Protein 5BU3 (pdb70)

B-factor: mean 26.12, std 15.93, range [4.69, 119.98]

Foldseek 3Di:
DDAPVCLQQLLVVLVPDPQQDEDDDDVLRQLQQQCVVVVNDDPPDDSVVSVVVKDKDFQKKKGWPYKDWQADPPRFFIKMWTKMWIAHNVGHTFWIKIKMWGFHDPPPWIKIWIWIWTQGPQAIKIWTDIDTVRVQSSFYKDKTKIQGDDGPRHPKIGMKIWHFDASPGRSGMIGMMDMID/DDDDPCLQQLLVLLVPDPQQDEDDDDVLNQLQQQCVVVVNDDVVDDSVVSVVVKDKDFQKKKGWPDKDWQADPPRAFIKIWTKMWIAHNVGHTFWIKTWMWTFHDPPPWTKIWIWIWTDGPFAIKIWTDIDTSVVQSSFYKDKIKIQGPDGPRHPKIGIKIWHFDASVGGSTMIGMMDIID/DDDPVCLQQLLVVLVPDPQQDEDDDDQLNQLLQQCVVVVNADDDDDSNVSVVVKDKDFQKKKGWPYKDWAADPPRAFIKMWTKMWIAHPVGHTFWIKTKMWGFHDPPPWTKIWMWIWIQGPQAIKIWTDIDGVRVQSSFYKDKTKIQGDDGPRHPKIGMKIWHFDASVGRSTMITMIDMID/DDDDVCLQQLLVVLVPDPQQDEDDDDQLRQLCQQQVVVVHHAPPPPSVVSVVVKDKDFQKKKDWPYKDWAADPPRAFIKMWTKMWIAHPVGHTFWIKTKMKGFHDPPPWTKIWMWMWTQGPFAIKIWTDIDTVRVQSSFYKDKTKIQGDDGPRHPKIGIKIWHFDASPGRSGMIGMIDMID

Secondary structure (DSSP, 8-state):
--B-HHHHTHHHHHHT-S--------HHHHHHHHHHHHT---TTS-HHHHHHHSEEEEEEEEEEEEEEEE--TTSTT-EEEEEEEEE-TT--EEEEEEEEEEEEE-SSS-EEEEEEEEEETTEEEEEEEEEEHHHHHTT--EEEEEEEEEETTTT-EEEEEEEEEETTSSSPEEEEEEEE-/--B-HHHHTHHHHHHT-S--------HHHHHHHHHHHHT---TTS-HHHHHHHSEEEEEEEEEEEEEEEE--TTSTT-EEEEEEEEE-TT--EEEEEEEEEEEEE-SSS-EEEEEEEEEETTEEEEEEEEEEHHHHHTT--EEEEEEEEEETTTT-EEEEEEEEEETTSSSPEEEEEEEE-/--B-HHHHTHHHHHHT-S--------HHHHHHHHHHHHT---TTS-TTHHHHTSEEEEEEEEEEEEEEEE--TTSTT-EEEEEEEEE-TT--EEEEEEEEEEEEE-SSS-EEEEEEEEEETTEEEEEEEEEEHHHHHTT--EEEEEEEEEETTTT-EEEEEEEEEETTSSSPEEEEEEEE-/--B-HHHHTHHHHHHT-S--------HHHHHHHHHHHTT---SSS-HHHHHHTSEEEEEEEEEEEEEEEE--TTSTT-EEEEEEEEE-TT--EEEEEEEEEEEEE-SSS-EEEEEEEEEETTEEEEEEEEEEHHHHHTT--EEEEEEEEEETTTT-EEEEEEEEEETTSSSPEEEEEEEE-

Sequence (724 aa):
PQIDERAMEAGAAALQETIVDPGPLDVTALAVAAALAAGLHSAADDPAAALDKCIVLDELTEFAEKLVVHDRPGGIGTTVEYVEVYEDASGVRLGTATGNAVVLKMEPHMWQFHQSVSELADGSFEAVGVIDCTAMLRRMTQVLRVTGRSGRYAGKSGFMTLAISDPNQRPPHYSVQVVLCPQIDERAMEAGAAALQETIVDPGPLDVT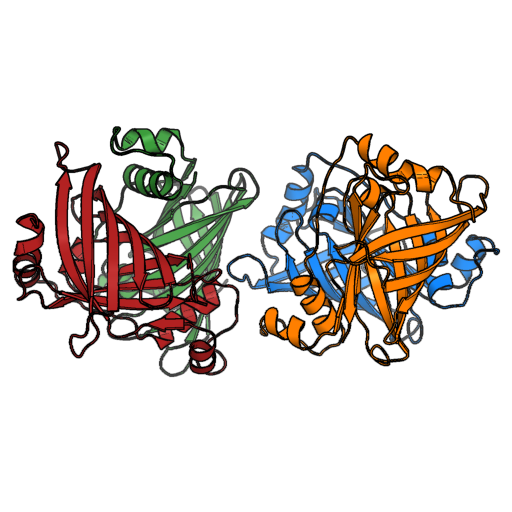ALAVAAALAAGLHSAADDPAAALDKCIVLDELTEFAEKLVVHDRPGGIGTTVEYVEVYEDASGVRLGTATGNAVVLKMEPHMWQFHQSVSELADGSFEAVGVIDCTAMLRRMTQVLRVTGRSGRYAGKSGFMTLAISDPNQRPPHYSVQVVLCPQIDERAMEAGAAALQETIVDPGPLDVTALAVAAALAAGLHSAADDPAAALDKCIVLDELTEFAEKLVVHDRPGGIGTTVEYVEVYEDASGVRLGTATGNAVVLKMEPHMWQFHQSVSELADGSFEAVGVIDCTAMLRRMTQVLRVTGRSGRYAGKSGFMTLAISDPNQRPPHYSVQVVLCPQIDERAMEAGAAALQETIVDPGPLDVTALAVAAALAAGLHSAADDPAAALDKCIVLDELTEFAEKLVVHDRPGGIGTTVEYVEVYEDASGVRLGTATGNAVVLKMEPHMWQFHQSVSELADGSFEAVGVIDCTAMLRRMTQVLRVTGRRSGRYAGKSGFMTLAISDPNQRPPHYSVQVVLC

Organism: Streptomyces rugosporus (NCBI:txid295838)

Structure (mmCIF, N/CA/C/O backbone):
data_5BU3
#
_entry.id   5BU3
#
_cell.length_a   77.121
_cell.length_b   91.030
_cell.length_c   112.876
_cell.angle_alpha   90.00
_cell.angle_beta   90.00
_cell.angle_gamma   90.00
#
_symmetry.space_group_name_H-M   'P 21 21 21'
#
loop_
_entity.id
_entity.type
_entity.pdbx_description
1 polymer PyrI4
2 non-polymer GLYCEROL
3 non-polymer (4S,4aS,6aS,8R,9R,10aR,13R,14aS,18aR,18bR)-9-ethyl-4,8,19-trihydroxy-10a,12,13,18a-tetramethyl-2,3,4,4a,5,6,6a,7,8,9,10,10a,13,14,18a,18b-hexadecahydro-1H-14a,17-(metheno)benzo[b]naphtho[2,1-h]azacyclododecine-16,18(15H,17H)-dione
4 water water
#
loop_
_atom_site.group_PDB
_atom_site.id
_atom_site.type_symbol
_atom_site.label_atom_id
_atom_site.label_alt_id
_atom_site.label_comp_id
_atom_site.label_asym_id
_atom_site.label_entity_id
_atom_site.label_seq_id
_atom_site.pdbx_PDB_ins_code
_atom_site.Cartn_x
_atom_site.Cartn_y
_atom_site.Cartn_z
_atom_site.occupancy
_atom_site.B_iso_or_equiv
_atom_site.auth_seq_id
_atom_site.auth_comp_id
_atom_site.auth_asym_id
_atom_site.auth_atom_id
_atom_site.pdbx_PDB_model_num
ATOM 1 N N . PRO A 1 4 ? -18.280 -4.826 -46.096 1.00 93.73 4 PRO A N 1
ATOM 2 C CA . PRO A 1 4 ? -17.995 -3.862 -45.027 1.00 89.12 4 PRO A CA 1
ATOM 3 C C . PRO A 1 4 ? -18.890 -2.626 -45.050 1.00 76.96 4 PRO A C 1
ATOM 4 O O . PRO A 1 4 ? -18.700 -1.697 -45.838 1.00 82.64 4 PRO A O 1
ATOM 15 N N . GLN A 1 5 ? -19.857 -2.624 -44.146 1.00 54.79 5 GLN A N 1
ATOM 16 C CA . GLN A 1 5 ? -20.856 -1.586 -44.080 1.00 47.22 5 GLN A CA 1
ATOM 17 C C . GLN A 1 5 ? -20.371 -0.545 -43.034 1.00 22.89 5 GLN A C 1
ATOM 18 O O . GLN A 1 5 ? -19.414 -0.759 -42.252 1.00 17.78 5 GLN A O 1
ATOM 32 N N . ILE A 1 6 ? -20.939 0.636 -43.152 1.00 19.72 6 ILE A N 1
ATOM 33 C CA . ILE A 1 6 ? -20.543 1.783 -42.358 1.00 16.62 6 ILE A CA 1
ATOM 34 C C . ILE A 1 6 ? -21.780 2.326 -41.718 1.00 12.31 6 ILE A C 1
ATOM 35 O O . ILE A 1 6 ? -22.745 2.671 -42.406 1.00 16.70 6 ILE A O 1
ATOM 51 N N . ASP A 1 7 ? -21.776 2.367 -40.395 1.00 20.66 7 ASP A N 1
ATOM 52 C CA . ASP A 1 7 ? -22.900 2.893 -39.656 1.00 18.57 7 ASP A CA 1
ATOM 53 C C . ASP A 1 7 ? -23.282 4.267 -40.184 1.00 25.12 7 ASP A C 1
ATOM 54 O O . ASP A 1 7 ? -22.425 5.074 -40.527 1.00 15.80 7 ASP A O 1
ATOM 63 N N . GLU A 1 8 ? -24.581 4.528 -40.254 1.00 20.13 8 GLU A N 1
ATOM 64 C CA . GLU A 1 8 ? -25.082 5.752 -40.841 1.00 19.90 8 GLU A CA 1
ATOM 65 C C . GLU A 1 8 ? -24.553 7.000 -40.109 1.00 19.95 8 GLU A C 1
ATOM 66 O O . GLU A 1 8 ? -24.348 8.041 -40.723 1.00 22.06 8 GLU A O 1
ATOM 78 N N . ARG A 1 9 ? -24.333 6.899 -38.806 1.00 20.05 9 ARG A N 1
ATOM 79 C CA . ARG A 1 9 ? -23.792 8.019 -38.072 1.00 19.31 9 ARG A CA 1
ATOM 80 C C . ARG A 1 9 ? -22.380 8.369 -38.557 1.00 14.96 9 ARG A C 1
ATOM 81 O O . ARG A 1 9 ? -21.992 9.532 -38.521 1.00 18.50 9 ARG A O 1
ATOM 102 N N . ALA A 1 10 ? -21.628 7.380 -39.025 1.00 14.83 10 ALA A N 1
ATOM 103 C CA . ALA A 1 10 ? -20.310 7.667 -39.602 1.00 12.90 10 ALA A CA 1
ATOM 104 C C . ALA A 1 10 ? -20.482 8.245 -41.007 1.00 20.36 10 ALA A C 1
ATOM 105 O O . ALA A 1 10 ? -19.780 9.174 -41.388 1.00 14.04 10 ALA A O 1
ATOM 112 N N . MET A 1 11 ? -21.411 7.695 -41.788 1.00 14.90 11 MET A N 1
ATOM 113 C CA . MET A 1 11 ? -21.653 8.235 -43.121 1.00 19.75 11 MET A CA 1
ATOM 114 C C . MET A 1 11 ? -22.026 9.699 -43.048 1.00 18.00 11 MET A C 1
ATOM 115 O O . MET A 1 11 ? -21.567 10.492 -43.851 1.00 19.43 11 MET A O 1
ATOM 129 N N . GLU A 1 12 ? -22.848 10.066 -42.064 1.00 18.50 12 GLU A N 1
ATOM 130 C CA . GLU A 1 12 ? -23.429 11.424 -42.014 1.00 15.23 12 GLU A CA 1
ATOM 131 C C . GLU A 1 12 ? -22.686 12.422 -41.125 1.00 21.34 12 GLU A C 1
ATOM 132 O O . GLU A 1 12 ? -23.099 13.571 -40.998 1.00 22.14 12 GLU A O 1
ATOM 144 N N . ALA A 1 13 ? -21.569 12.000 -40.563 1.00 18.38 13 ALA A N 1
ATOM 145 C CA . ALA A 1 13 ? -20.817 12.834 -39.623 1.00 25.34 13 ALA A CA 1
ATOM 146 C C . ALA A 1 13 ? -20.345 14.158 -40.237 1.00 29.49 13 ALA A C 1
ATOM 147 O O . ALA A 1 13 ? -20.190 15.148 -39.535 1.00 22.87 13 ALA A O 1
ATOM 154 N N . GLY A 1 14 ? -20.073 14.173 -41.534 1.00 22.92 14 GLY A N 1
ATOM 155 C CA . GLY A 1 14 ? -19.682 15.418 -42.186 1.00 21.64 14 GLY A CA 1
ATOM 156 C C . GLY A 1 14 ? -20.839 16.404 -42.173 1.00 20.46 14 GLY A C 1
ATOM 157 O O . GLY A 1 14 ? -20.668 17.578 -41.868 1.00 14.91 14 GLY A O 1
ATOM 161 N N . ALA A 1 15 ? -22.033 15.912 -42.489 1.00 17.76 15 ALA A N 1
ATOM 162 C CA . ALA A 1 15 ? -23.230 16.731 -42.404 1.00 20.91 15 ALA A CA 1
ATOM 163 C C . ALA A 1 15 ? -23.414 17.223 -40.967 1.00 20.40 15 ALA A C 1
ATOM 164 O O . ALA A 1 15 ? -23.779 18.374 -40.726 1.00 18.08 15 ALA A O 1
ATOM 171 N N . ALA A 1 16 ? -23.153 16.350 -40.004 1.00 18.88 16 ALA A N 1
ATOM 172 C CA . ALA A 1 16 ? -23.240 16.759 -38.613 1.00 20.02 16 ALA A CA 1
ATOM 173 C C . ALA A 1 16 ? -22.262 17.909 -38.336 1.00 18.46 16 ALA A C 1
ATOM 174 O O . ALA A 1 16 ? -22.622 18.908 -37.713 1.00 22.01 16 ALA A O 1
ATOM 181 N N . ALA A 1 17 ? -21.031 17.811 -38.821 1.00 18.82 17 ALA A N 1
ATOM 182 C CA . ALA A 1 17 ? -20.062 18.897 -38.617 1.00 15.29 17 ALA A CA 1
ATOM 183 C C . ALA A 1 17 ? -20.555 20.234 -39.207 1.00 15.06 17 ALA A C 1
ATOM 184 O O . ALA A 1 17 ? -20.381 21.305 -38.624 1.00 17.33 17 ALA A O 1
ATOM 191 N N . LEU A 1 18 ? -21.172 20.148 -40.375 1.00 17.96 18 LEU A N 1
ATOM 192 C CA . LEU A 1 18 ? -21.627 21.338 -41.092 1.00 14.56 18 LEU A CA 1
ATOM 193 C C . LEU A 1 18 ? -22.766 22.019 -40.362 1.00 20.09 18 LEU A C 1
ATOM 194 O O . LEU A 1 18 ? -23.045 23.195 -40.623 1.00 27.17 18 LEU A O 1
ATOM 210 N N . GLN A 1 19 ? -23.414 21.305 -39.442 1.00 18.17 19 GLN A N 1
ATOM 211 C CA . GLN A 1 19 ? -24.453 21.925 -38.605 1.00 22.74 19 GLN A CA 1
ATOM 212 C C . GLN A 1 19 ? -23.902 22.692 -37.412 1.00 21.55 19 GLN A C 1
ATOM 213 O O . GLN A 1 19 ? -24.626 23.433 -36.754 1.00 18.65 19 GLN A O 1
ATOM 227 N N . GLU A 1 20 ? -22.624 22.511 -37.113 1.00 14.39 20 GLU A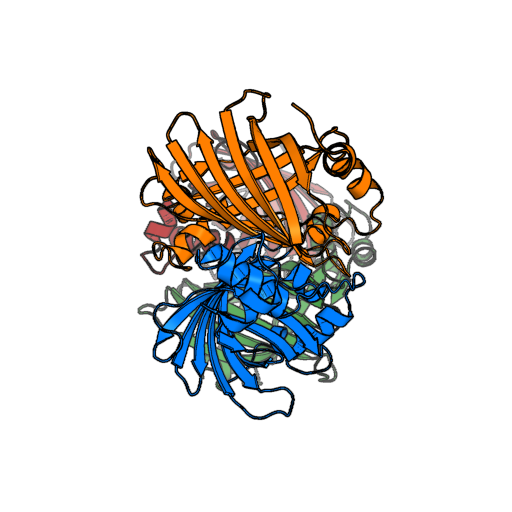 N 1
ATOM 228 C CA . GLU A 1 20 ? -22.001 23.214 -35.987 1.00 11.87 20 GLU A CA 1
ATOM 229 C C . GLU A 1 20 ? -21.905 24.712 -36.248 1.00 14.90 20 GLU A C 1
ATOM 230 O O . GLU A 1 20 ? -21.629 25.138 -37.367 1.00 13.51 20 GLU A O 1
ATOM 242 N N . THR A 1 21 ? -22.125 25.505 -35.205 1.00 12.86 21 THR A N 1
ATOM 243 C CA . THR A 1 21 ? -22.022 26.955 -35.303 1.00 14.07 21 THR A CA 1
ATOM 244 C C . THR A 1 21 ? -20.652 27.458 -34.851 1.00 16.75 21 THR A C 1
ATOM 245 O O . THR A 1 21 ? -20.295 28.603 -35.103 1.00 19.49 21 THR A O 1
ATOM 256 N N . ILE A 1 22 ? -19.892 26.591 -34.189 1.00 15.87 22 ILE A N 1
ATOM 257 C CA . ILE A 1 22 ? -18.512 26.880 -33.818 1.00 8.79 22 ILE A CA 1
ATOM 258 C C . ILE A 1 22 ? -17.628 26.135 -34.796 1.00 8.85 22 ILE A C 1
ATOM 259 O O . ILE A 1 22 ? -17.642 24.906 -34.830 1.00 14.86 22 ILE A O 1
ATOM 275 N N . VAL A 1 23 ? -16.862 26.889 -35.570 1.00 11.88 23 VAL A N 1
ATOM 276 C CA . VAL A 1 23 ? -16.082 26.352 -36.682 1.00 11.41 23 VAL A CA 1
ATOM 277 C C . VAL A 1 23 ? -14.677 26.889 -36.457 1.00 15.55 23 VAL A C 1
ATOM 278 O O . VAL A 1 23 ? -14.315 27.984 -36.902 1.00 10.99 23 VAL A O 1
ATOM 291 N N . ASP A 1 24 ? -13.884 26.108 -35.728 1.00 9.04 24 ASP A N 1
ATOM 292 C CA . ASP A 1 24 ? -12.701 26.646 -35.083 1.00 9.13 24 ASP A CA 1
ATOM 293 C C . ASP A 1 24 ? -11.469 25.754 -35.294 1.00 13.39 24 ASP A C 1
ATOM 294 O O . ASP A 1 24 ? -11.002 25.116 -34.347 1.00 12.17 24 ASP A O 1
ATOM 303 N N . PRO A 1 25 ? -10.949 25.716 -36.541 1.00 10.61 25 PRO A N 1
ATOM 304 C CA . PRO A 1 25 ? -9.754 24.923 -36.847 1.00 8.81 25 PRO A CA 1
ATOM 305 C C . PRO A 1 25 ? -8.501 25.454 -36.154 1.00 11.64 25 PRO A C 1
ATOM 306 O O . PRO A 1 25 ? -8.368 26.641 -35.873 1.00 13.71 25 PRO A O 1
ATOM 317 N N . GLY A 1 26 ? -7.619 24.520 -35.830 1.00 11.34 26 GLY A N 1
ATOM 318 C CA . GLY A 1 26 ? -6.383 24.826 -35.148 1.00 11.79 26 GLY A CA 1
ATOM 319 C C . GLY A 1 26 ? -5.320 23.787 -35.421 1.00 9.56 26 GLY A C 1
ATOM 320 O O . GLY A 1 26 ? -4.942 23.051 -34.508 1.00 9.29 26 GLY A O 1
ATOM 324 N N . PRO A 1 27 ? -4.885 23.657 -36.672 1.00 8.08 27 PRO A N 1
ATOM 325 C CA . PRO A 1 27 ? -3.958 22.571 -37.009 1.00 15.60 27 PRO A CA 1
ATOM 326 C C . PRO A 1 27 ? -2.547 22.833 -36.562 1.00 18.21 27 PRO A C 1
ATOM 327 O O . PRO A 1 27 ? -2.171 23.953 -36.199 1.00 8.43 27 PRO A O 1
ATOM 338 N N . LEU A 1 28 ? -1.751 21.775 -36.683 1.00 21.05 28 LEU A N 1
ATOM 339 C CA . LEU A 1 28 ? -0.310 21.815 -36.484 1.00 16.18 28 LEU A CA 1
ATOM 340 C C . LEU A 1 28 ? 0.410 21.504 -37.793 1.00 13.22 28 LEU A C 1
ATOM 341 O O . LEU A 1 28 ? -0.041 20.687 -38.578 1.00 22.97 28 LEU A O 1
ATOM 357 N N . ASP A 1 29 ? 1.484 22.216 -38.078 1.00 23.14 29 ASP A N 1
ATOM 358 C CA . ASP A 1 29 ? 2.323 21.838 -39.222 1.00 20.09 29 ASP A CA 1
ATOM 359 C C . ASP A 1 29 ? 3.240 20.662 -38.805 1.00 19.11 29 ASP A C 1
ATOM 360 O O . ASP A 1 29 ? 3.438 20.409 -37.613 1.00 17.64 29 ASP A O 1
ATOM 369 N N . VAL A 1 30 ? 3.792 19.920 -39.760 1.00 19.96 30 VAL A N 1
ATOM 370 C CA . VAL A 1 30 ? 4.588 18.750 -39.387 1.00 16.61 30 VAL A CA 1
ATOM 371 C C . VAL A 1 30 ? 5.841 19.121 -38.693 1.00 14.15 30 VAL A C 1
ATOM 372 O O . VAL A 1 30 ? 6.364 18.318 -37.926 1.00 19.60 30 VAL A O 1
ATOM 385 N N . THR A 1 31 ? 6.381 20.303 -38.998 1.00 15.41 31 THR A N 1
ATOM 386 C CA . THR A 1 31 ? 7.580 20.708 -38.301 1.00 13.27 31 THR A CA 1
ATOM 387 C C . THR A 1 31 ? 7.300 20.821 -36.813 1.00 16.33 31 THR A C 1
ATOM 388 O O . THR A 1 31 ? 8.067 20.329 -36.005 1.00 18.59 31 THR A O 1
ATOM 399 N N . ALA A 1 32 ? 6.188 21.449 -36.458 1.00 18.00 32 ALA A N 1
ATOM 400 C CA . ALA A 1 32 ? 5.767 21.539 -35.061 1.00 14.00 32 ALA A CA 1
ATOM 401 C C . ALA A 1 32 ? 5.586 20.172 -34.435 1.00 11.65 32 ALA A C 1
ATOM 402 O O . ALA A 1 32 ? 5.939 19.921 -33.276 1.00 15.46 32 ALA A O 1
ATOM 409 N N . LEU A 1 33 ? 4.986 19.270 -35.217 1.00 14.16 33 LEU A N 1
ATOM 410 C CA . LEU A 1 33 ? 4.725 17.941 -34.733 1.00 15.10 33 LEU A CA 1
ATOM 411 C C . LEU A 1 33 ? 6.066 17.195 -34.549 1.00 17.95 33 LEU A C 1
ATOM 412 O O . LEU A 1 33 ? 6.274 16.463 -33.590 1.00 18.14 33 LEU A O 1
ATOM 428 N N . ALA A 1 34 ? 7.000 17.435 -35.461 1.00 22.99 34 ALA A N 1
ATOM 429 C CA . ALA A 1 34 ? 8.327 16.847 -35.352 1.00 18.54 34 ALA A CA 1
ATOM 430 C C . ALA A 1 34 ? 9.075 17.367 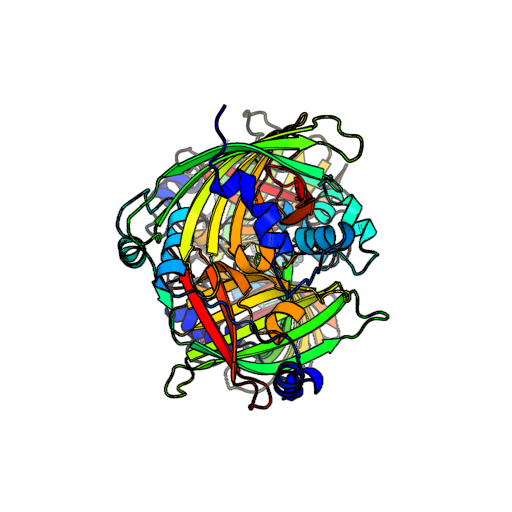-34.143 1.00 17.67 34 ALA A C 1
ATOM 431 O O . ALA A 1 34 ? 9.788 16.611 -33.474 1.00 18.58 34 ALA A O 1
ATOM 438 N N . VAL A 1 35 ? 8.932 18.652 -33.850 1.00 18.02 35 VAL A N 1
ATOM 439 C CA . VAL A 1 35 ? 9.516 19.185 -32.626 1.00 14.59 35 VAL A CA 1
ATOM 440 C C . VAL A 1 35 ? 8.959 18.495 -31.401 1.00 20.25 35 VAL A C 1
ATOM 441 O O . VAL A 1 35 ? 9.700 18.180 -30.486 1.00 22.87 35 VAL A O 1
ATOM 454 N N . ALA A 1 36 ? 7.641 18.309 -31.355 1.00 17.08 36 ALA A N 1
ATOM 455 C CA . ALA A 1 36 ? 7.037 17.607 -30.241 1.00 15.68 36 ALA A CA 1
ATOM 456 C C . ALA A 1 36 ? 7.577 16.158 -30.167 1.00 18.30 36 ALA A C 1
ATOM 457 O O . ALA A 1 36 ? 7.964 15.689 -29.101 1.00 23.67 36 ALA A O 1
ATOM 464 N N . ALA A 1 37 ? 7.605 15.457 -31.297 1.00 16.07 37 ALA A N 1
ATOM 465 C CA . ALA A 1 37 ? 8.016 14.042 -31.282 1.00 14.55 37 ALA A CA 1
ATOM 466 C C . ALA A 1 37 ? 9.460 13.927 -30.785 1.00 20.15 37 ALA A C 1
ATOM 467 O O . ALA A 1 37 ? 9.785 13.081 -29.943 1.00 27.12 37 ALA A O 1
ATOM 474 N N . ALA A 1 38 ? 10.309 14.816 -31.275 1.00 22.85 38 ALA A N 1
ATOM 475 C CA . ALA A 1 38 ? 11.724 14.759 -30.943 1.00 30.54 38 ALA A CA 1
ATOM 476 C C . ALA A 1 38 ? 11.972 15.128 -29.490 1.00 36.78 38 ALA A C 1
ATOM 477 O O . ALA A 1 38 ? 12.833 14.540 -28.840 1.00 32.16 38 ALA A O 1
ATOM 484 N N . LEU A 1 39 ? 11.248 16.122 -28.979 1.00 31.12 39 LEU A N 1
ATOM 485 C CA . LEU A 1 39 ? 11.328 16.458 -27.552 1.00 28.55 39 LEU A CA 1
ATOM 486 C C . LEU A 1 39 ? 10.870 15.291 -26.684 1.00 28.16 39 LEU A C 1
ATOM 487 O O . LEU A 1 39 ? 11.516 14.931 -25.704 1.00 33.60 39 LEU A O 1
ATOM 503 N N . ALA A 1 40 ? 9.751 14.682 -27.053 1.00 16.55 40 ALA A N 1
ATOM 504 C CA . ALA A 1 40 ? 9.219 13.566 -26.296 1.00 17.03 40 ALA A CA 1
ATOM 505 C C . ALA A 1 40 ? 10.192 12.388 -26.253 1.00 27.34 40 ALA A C 1
ATOM 506 O O . ALA A 1 40 ? 10.263 11.659 -25.258 1.00 30.21 40 ALA A O 1
ATOM 513 N N . ALA A 1 41 ? 10.931 12.200 -27.340 1.00 37.10 41 ALA A N 1
ATOM 514 C CA . ALA A 1 41 ? 11.823 11.054 -27.453 1.00 41.44 41 ALA A CA 1
ATOM 515 C C . ALA A 1 41 ? 13.220 11.336 -26.902 1.00 44.31 41 ALA A C 1
ATOM 516 O O . ALA A 1 41 ? 14.063 10.442 -26.850 1.00 51.17 41 ALA A O 1
ATOM 523 N N . GLY A 1 42 ? 13.465 12.570 -26.484 1.00 50.85 42 GLY A N 1
ATOM 524 C CA . GLY A 1 42 ? 14.762 12.927 -25.941 1.00 58.54 42 GLY A CA 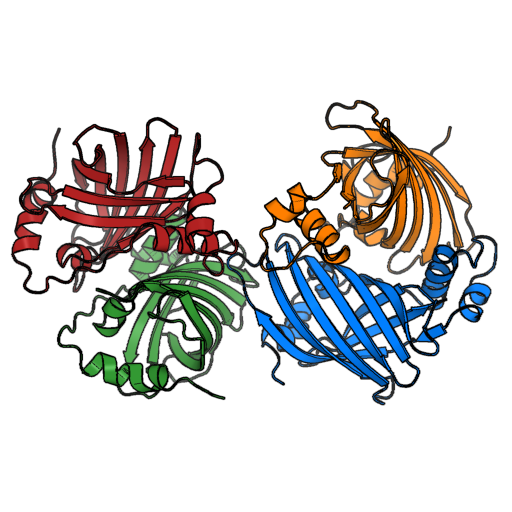1
ATOM 525 C C . GLY A 1 42 ? 15.854 12.977 -26.994 1.00 63.01 42 GLY A C 1
ATOM 526 O O . GLY A 1 42 ? 17.023 12.766 -26.683 1.00 69.54 42 GLY A O 1
ATOM 530 N N . LEU A 1 43 ? 15.456 13.239 -28.237 1.00 58.83 43 LEU A N 1
ATOM 531 C CA . LEU A 1 43 ? 16.369 13.422 -29.370 1.00 51.34 43 LEU A CA 1
ATOM 532 C C . LEU A 1 43 ? 16.493 14.874 -29.819 1.00 48.16 43 LEU A C 1
ATOM 533 O O . LEU A 1 43 ? 17.110 15.150 -30.843 1.00 59.29 43 LEU A O 1
ATOM 549 N N . HIS A 1 44 ? 15.866 15.801 -29.105 1.00 46.30 44 HIS A N 1
ATOM 550 C CA . HIS A 1 44 ? 15.907 17.210 -29.513 1.00 41.55 44 HIS A CA 1
ATOM 551 C C . HIS A 1 44 ? 15.916 18.164 -28.334 1.00 45.95 44 HIS A C 1
ATOM 552 O O . HIS A 1 44 ? 15.388 17.843 -27.252 1.00 41.17 44 HIS A O 1
ATOM 567 N N . SER A 1 45 ? 16.468 19.351 -28.579 1.00 42.04 45 SER A N 1
ATOM 568 C CA . SER A 1 45 ? 16.583 20.386 -27.567 1.00 48.84 45 SER A CA 1
ATOM 569 C C . SER A 1 45 ? 15.789 21.621 -27.982 1.00 46.97 45 SER A C 1
ATOM 570 O O . SER A 1 45 ? 15.907 22.084 -29.119 1.00 40.56 45 SER A O 1
ATOM 578 N N . ALA A 1 46 ? 14.973 22.122 -27.050 1.00 46.75 46 ALA A N 1
ATOM 579 C CA . ALA A 1 46 ? 14.181 23.348 -27.217 1.00 53.42 46 ALA A CA 1
ATOM 580 C C . ALA A 1 46 ? 15.000 24.459 -27.872 1.00 57.98 46 ALA A C 1
ATOM 581 O O . ALA A 1 46 ? 14.461 25.340 -28.543 1.00 55.20 46 ALA A O 1
ATOM 588 N N . ALA A 1 47 ? 16.314 24.413 -27.662 1.00 54.58 47 ALA A N 1
ATOM 589 C CA . ALA A 1 47 ? 17.180 25.498 -28.088 1.00 50.78 47 ALA A CA 1
ATOM 590 C C . ALA A 1 47 ? 17.732 25.320 -29.514 1.00 41.61 47 ALA A C 1
ATOM 591 O O . ALA A 1 47 ? 18.373 26.223 -30.022 1.00 47.20 47 ALA A O 1
ATOM 598 N N . ASP A 1 48 ? 17.493 24.185 -30.124 1.00 40.99 48 ASP A N 1
ATOM 599 C CA . ASP A 1 48 ? 17.851 23.969 -31.501 1.00 48.72 48 ASP A CA 1
ATOM 600 C C . ASP A 1 48 ? 16.767 24.578 -32.357 1.00 48.10 48 ASP A C 1
ATOM 601 O O . ASP A 1 48 ? 15.809 25.044 -31.855 1.00 43.29 48 ASP A O 1
ATOM 610 N N . ASP A 1 49 ? 16.971 24.626 -33.650 1.00 52.75 49 ASP A N 1
ATOM 611 C CA . ASP A 1 49 ? 15.937 25.033 -34.544 1.00 59.12 49 ASP A CA 1
ATOM 612 C C . ASP A 1 49 ? 15.049 23.924 -35.079 1.00 59.69 49 ASP A C 1
ATOM 613 O O . ASP A 1 49 ? 15.428 22.784 -35.232 1.00 48.26 49 ASP A O 1
ATOM 620 N N . PRO A 1 50 ? 13.767 24.419 -35.369 1.00 53.32 50 PRO A N 1
ATOM 621 C CA . PRO A 1 50 ? 12.767 23.418 -35.695 1.00 43.22 50 PRO A CA 1
ATOM 622 C C . PRO A 1 50 ? 13.063 22.563 -36.864 1.00 44.07 50 PRO A C 1
ATOM 623 O O . PRO A 1 50 ? 12.660 21.444 -36.822 1.00 46.87 50 PRO A O 1
ATOM 634 N N . ALA A 1 51 ? 13.690 23.062 -37.906 1.00 40.21 51 ALA A N 1
ATOM 635 C CA . ALA A 1 51 ? 13.942 22.243 -39.062 1.00 33.87 51 ALA A CA 1
ATOM 636 C C . ALA A 1 51 ? 14.881 21.111 -38.710 1.00 33.38 51 ALA A C 1
ATOM 637 O O . ALA A 1 51 ? 14.918 20.115 -39.393 1.00 38.39 51 ALA A O 1
ATOM 644 N N . ALA A 1 52 ? 15.668 21.279 -37.657 1.00 45.83 52 ALA A N 1
ATOM 645 C CA . ALA A 1 52 ? 16.523 20.196 -37.182 1.00 46.42 52 ALA A CA 1
ATOM 646 C C . ALA A 1 52 ? 15.710 19.016 -36.678 1.00 48.94 52 ALA A C 1
ATOM 647 O O . ALA A 1 52 ? 16.076 17.858 -36.887 1.00 48.45 52 ALA A O 1
ATOM 654 N N . ALA A 1 53 ? 14.592 19.307 -36.025 1.00 47.59 53 ALA A N 1
ATOM 655 C CA . ALA A 1 53 ? 13.750 18.239 -35.516 1.00 35.32 53 ALA A CA 1
ATOM 656 C C . ALA A 1 53 ? 13.148 17.476 -36.678 1.00 23.17 53 ALA A C 1
ATOM 657 O O . ALA A 1 53 ? 13.111 16.243 -36.670 1.00 30.52 53 ALA A O 1
ATOM 664 N N . LEU A 1 54 ? 12.756 18.195 -37.724 1.00 26.44 54 LEU A N 1
ATOM 665 C CA . LEU A 1 54 ? 12.091 17.548 -38.851 1.00 31.94 54 LEU A CA 1
ATOM 666 C C . LEU A 1 54 ? 12.964 16.467 -39.513 1.00 32.00 54 LEU A C 1
ATOM 667 O O . LEU A 1 54 ? 12.467 15.376 -39.866 1.00 22.67 54 LEU A O 1
ATOM 683 N N . ASP A 1 55 ? 14.264 16.745 -39.612 1.00 37.76 55 ASP A N 1
ATOM 684 C CA . ASP A 1 55 ? 15.236 15.816 -40.209 1.00 38.30 55 ASP A CA 1
ATOM 685 C C . ASP A 1 55 ? 15.471 14.569 -39.358 1.00 30.38 55 ASP A C 1
ATOM 686 O O . ASP A 1 55 ? 15.893 13.530 -39.865 1.00 26.74 55 ASP A O 1
ATOM 695 N N . LYS A 1 56 ? 15.208 14.667 -38.063 1.00 29.62 56 LYS A N 1
ATOM 696 C CA . LYS A 1 56 ? 15.399 13.540 -37.161 1.00 25.71 56 LYS A CA 1
ATOM 697 C C . LYS A 1 56 ? 14.233 12.550 -37.223 1.00 31.26 56 LYS A C 1
ATOM 698 O O . LYS A 1 56 ? 14.319 11.452 -36.686 1.00 28.31 56 LYS A O 1
ATOM 717 N N . CYS A 1 57 ? 13.152 12.937 -37.898 1.00 24.83 57 CYS A N 1
ATOM 718 C CA . CYS A 1 57 ? 11.914 12.193 -37.831 1.00 15.01 57 CYS A CA 1
ATOM 719 C C . CYS A 1 57 ? 11.559 11.472 -39.105 1.00 14.73 57 CYS A C 1
ATOM 720 O O . CYS A 1 57 ? 11.980 11.858 -40.205 1.00 22.52 57 CYS A O 1
ATOM 728 N N . ILE A 1 58 ? 10.797 10.395 -38.937 1.00 14.63 58 ILE A N 1
ATOM 729 C CA . ILE A 1 58 ? 10.021 9.808 -40.003 1.00 20.47 58 ILE A CA 1
ATOM 730 C C . ILE A 1 58 ? 8.720 10.604 -40.108 1.00 18.53 58 ILE A C 1
ATOM 731 O O . ILE A 1 58 ? 8.006 10.728 -39.122 1.00 16.41 58 ILE A O 1
ATOM 747 N N . VAL A 1 59 ? 8.422 11.124 -41.291 1.00 17.68 59 VAL A N 1
ATOM 748 C CA . VAL A 1 59 ? 7.300 12.069 -41.475 1.00 19.59 59 VAL A CA 1
ATOM 749 C C . VAL A 1 59 ? 6.270 11.574 -42.467 1.00 27.40 59 VAL A C 1
ATOM 750 O O . VAL A 1 59 ? 6.614 11.231 -43.589 1.00 21.94 59 VAL A O 1
ATOM 763 N N . LEU A 1 60 ? 5.007 11.519 -42.042 1.00 19.26 60 LEU A N 1
ATOM 764 C CA . LEU A 1 60 ? 3.913 11.262 -42.945 1.00 15.86 60 LEU A CA 1
ATOM 765 C C . LEU A 1 60 ? 3.002 12.458 -42.852 1.00 17.36 60 LEU A C 1
ATOM 766 O O . LEU A 1 60 ? 2.311 12.618 -41.839 1.00 13.46 60 LEU A O 1
ATOM 782 N N . ASP A 1 61 ? 3.023 13.297 -43.887 1.00 17.34 61 ASP A N 1
ATOM 783 C CA . ASP A 1 61 ? 2.247 14.546 -43.915 1.00 16.80 61 ASP A CA 1
ATOM 784 C C . ASP A 1 61 ? 1.201 14.474 -45.007 1.00 17.24 61 ASP A C 1
ATOM 785 O O . ASP A 1 61 ? 1.329 13.704 -45.943 1.00 16.74 61 ASP A O 1
ATOM 794 N N . GLU A 1 62 ? 0.165 15.290 -44.889 1.00 18.65 62 GLU A N 1
ATOM 795 C CA . GLU A 1 62 ? -0.844 15.394 -45.928 1.00 22.08 62 GLU A CA 1
ATOM 796 C C . GLU A 1 62 ? -1.484 14.073 -46.284 1.00 23.98 62 GLU A C 1
ATOM 797 O O . GLU A 1 62 ? -1.708 13.777 -47.441 1.00 21.97 62 GLU A O 1
ATOM 809 N N . LEU A 1 63 ? -1.779 13.279 -45.266 1.00 12.95 63 LEU A N 1
ATOM 810 C CA . LEU A 1 63 ? -2.537 12.058 -45.483 1.00 11.11 63 LEU A CA 1
ATOM 811 C C . LEU A 1 63 ? -4.010 12.369 -45.324 1.00 16.11 63 LEU A C 1
ATOM 812 O O . LEU A 1 63 ? -4.394 13.246 -44.542 1.00 14.89 63 LEU A O 1
ATOM 828 N N . THR A 1 64 ? -4.810 11.653 -46.104 1.00 15.18 64 THR A N 1
ATOM 829 C CA . THR A 1 64 ? -6.262 11.644 -45.995 1.00 15.31 64 THR A CA 1
ATOM 830 C C . THR A 1 64 ? -6.673 10.274 -45.528 1.00 18.85 64 THR A C 1
ATOM 831 O O . THR A 1 64 ? -6.079 9.292 -45.953 1.00 16.68 64 THR A O 1
ATOM 842 N N . GLU A 1 65 ? -7.671 10.190 -44.657 1.00 12.37 65 GLU A N 1
ATOM 843 C CA . GLU A 1 65 ? -8.247 8.898 -44.295 1.00 12.54 65 GLU A CA 1
ATOM 844 C C . GLU A 1 65 ? -9.772 8.971 -44.233 1.00 11.59 65 GLU A C 1
ATOM 845 O O . GLU A 1 65 ? -10.360 10.032 -44.078 1.00 13.39 65 GLU A O 1
ATOM 857 N N . PHE A 1 66 ? -10.403 7.832 -44.448 1.00 13.25 66 PHE A N 1
ATOM 858 C CA . PHE A 1 66 ? -11.845 7.717 -44.334 1.00 16.56 66 PHE A CA 1
ATOM 859 C C . PHE A 1 66 ? -12.196 6.281 -44.063 1.00 16.47 66 PHE A C 1
ATOM 860 O O . PHE A 1 66 ? -11.420 5.384 -44.366 1.00 20.70 66 PHE A O 1
ATOM 877 N N . ALA A 1 67 ? -13.371 6.063 -43.490 1.00 19.04 67 ALA A N 1
ATOM 878 C CA . ALA A 1 67 ? -13.804 4.717 -43.124 1.00 20.51 67 ALA A CA 1
ATOM 879 C C . ALA A 1 67 ? -14.147 3.888 -44.329 1.00 23.20 67 ALA A C 1
ATOM 880 O O . ALA A 1 67 ? -14.759 4.402 -45.239 1.00 18.84 67 ALA A O 1
ATOM 887 N N . GLU A 1 68 ? -13.755 2.611 -44.340 1.00 19.61 68 GLU A N 1
ATOM 888 C CA . GLU A 1 68 ? -14.336 1.656 -45.279 1.00 20.10 68 GLU A CA 1
ATOM 889 C C . GLU A 1 68 ? -15.293 0.708 -44.557 1.00 23.35 68 GLU A C 1
ATOM 890 O O . GLU A 1 68 ? -16.158 0.108 -45.177 1.00 23.01 68 GLU A O 1
ATOM 902 N N . LYS A 1 69 ? -15.090 0.541 -43.257 1.00 21.06 69 LYS A N 1
ATOM 903 C CA . LYS A 1 69 ? -16.000 -0.225 -42.418 1.00 19.05 69 LYS A CA 1
ATOM 904 C C . LYS A 1 69 ? -16.091 0.428 -41.059 1.00 19.68 69 LYS A C 1
ATOM 905 O O . LYS A 1 69 ? -15.063 0.788 -40.472 1.00 18.74 69 LYS A O 1
ATOM 924 N N . LEU A 1 70 ? -17.312 0.555 -40.541 1.00 18.01 70 LEU A N 1
ATOM 925 C CA . LEU A 1 70 ? -17.491 1.073 -39.192 1.00 17.76 70 LEU A CA 1
ATOM 926 C C . LEU A 1 70 ? -18.774 0.475 -38.568 1.00 14.67 70 LEU A C 1
ATOM 927 O O . LEU A 1 70 ? -19.887 0.663 -39.063 1.00 20.23 70 LEU A O 1
ATOM 943 N N . VAL A 1 71 ? -18.565 -0.249 -37.476 1.00 13.13 71 VAL A N 1
ATOM 944 C CA . VAL A 1 71 ? -19.633 -0.909 -36.732 1.00 16.44 71 VAL A CA 1
ATOM 945 C C . VAL A 1 71 ? -19.687 -0.312 -35.332 1.00 20.25 71 VAL A C 1
ATOM 946 O O . VAL A 1 71 ? -18.649 -0.163 -34.665 1.00 18.85 71 VAL A O 1
ATOM 959 N N . VAL A 1 72 ? -20.906 0.036 -34.915 1.00 21.36 72 VAL A N 1
ATOM 960 C CA . VAL A 1 72 ? -21.158 0.569 -33.594 1.00 17.95 72 VAL A CA 1
ATOM 961 C C . VAL A 1 72 ? -21.950 -0.439 -32.763 1.00 23.73 72 VAL A C 1
ATOM 962 O O . VAL A 1 72 ? -22.961 -0.955 -33.227 1.00 18.50 72 VAL A O 1
ATOM 975 N N . HIS A 1 73 ? -21.485 -0.704 -31.546 1.00 20.14 73 HIS A N 1
ATOM 976 C CA . HIS A 1 73 ? -22.248 -1.482 -30.574 1.00 22.23 73 HIS A CA 1
ATOM 977 C C . HIS A 1 73 ? -22.705 -0.581 -29.472 1.00 25.54 73 HIS A C 1
ATOM 978 O O . HIS A 1 73 ? -21.961 -0.307 -28.520 1.00 21.49 73 HIS A O 1
ATOM 993 N N . ASP A 1 74 ? -23.953 -0.157 -29.609 1.00 17.38 74 ASP A N 1
ATOM 994 C CA . ASP A 1 74 ? -24.523 0.863 -28.741 1.00 20.61 74 ASP A CA 1
ATOM 995 C C . ASP A 1 74 ? -24.775 0.315 -27.368 1.00 27.48 74 ASP A C 1
ATOM 996 O O . ASP A 1 74 ? -25.143 -0.858 -27.194 1.00 22.81 74 ASP A O 1
ATOM 1005 N N . ARG A 1 75 ? -24.539 1.176 -26.393 1.00 22.67 75 ARG A N 1
ATOM 1006 C CA . ARG A 1 75 ? -24.903 0.864 -25.035 1.00 25.65 75 ARG A CA 1
ATOM 1007 C C . ARG A 1 75 ? -25.849 1.921 -24.478 1.00 17.26 75 ARG A C 1
ATOM 1008 O O . ARG A 1 75 ? -25.702 3.125 -24.757 1.00 18.65 75 ARG A O 1
ATOM 1029 N N . PRO A 1 76 ? -26.831 1.478 -23.677 1.00 25.14 76 PRO A N 1
ATOM 1030 C CA . PRO A 1 76 ? -27.846 2.430 -23.228 1.00 21.86 76 PRO A CA 1
ATOM 1031 C C . PRO A 1 76 ? -27.189 3.569 -22.486 1.00 20.84 76 PRO A C 1
ATOM 1032 O O . PRO A 1 76 ? -26.329 3.273 -21.666 1.00 26.58 76 PRO A O 1
ATOM 1043 N N . GLY A 1 77 ? -27.545 4.816 -22.801 1.00 16.59 77 GLY A N 1
ATOM 1044 C CA . GLY A 1 77 ? -26.940 5.985 -22.194 1.00 15.93 77 GLY A CA 1
ATOM 1045 C C . GLY A 1 77 ? -25.739 6.518 -22.993 1.00 18.19 77 GLY A C 1
ATOM 1046 O O . GLY A 1 77 ? -25.200 7.570 -22.680 1.00 18.04 77 GLY A O 1
ATOM 1050 N N . GLY A 1 78 ? -25.314 5.783 -24.017 1.00 13.67 78 GLY A N 1
ATOM 1051 C CA . GLY A 1 78 ? -24.213 6.200 -24.880 1.00 17.29 78 GLY A CA 1
ATOM 1052 C C . GLY A 1 78 ? -22.850 5.865 -24.263 1.00 12.78 78 GLY A C 1
ATOM 1053 O O . GLY A 1 78 ? -21.987 5.317 -24.923 1.00 13.34 78 GLY A O 1
ATOM 1057 N N . ILE A 1 79 ? -22.716 6.006 -22.956 1.00 14.14 79 ILE A N 1
ATOM 1058 C CA . ILE A 1 79 ? -21.441 5.707 -22.327 1.00 9.38 79 ILE A CA 1
ATOM 1059 C C . ILE A 1 79 ? -21.119 4.208 -22.371 1.00 13.96 79 ILE A C 1
ATOM 1060 O O . ILE A 1 79 ? -21.960 3.382 -22.024 1.00 14.38 79 ILE A O 1
ATOM 1076 N N . GLY A 1 80 ? -19.925 3.861 -22.857 1.00 12.14 80 GLY A N 1
ATOM 1077 C CA . GLY A 1 80 ? -19.483 2.465 -23.047 1.00 12.40 80 GLY A CA 1
ATOM 1078 C C . GLY A 1 80 ? -19.855 1.852 -24.376 1.00 15.07 80 GLY A C 1
ATOM 1079 O O . GLY A 1 80 ? -19.480 0.721 -24.656 1.00 17.61 80 GLY A O 1
ATOM 1083 N N . THR A 1 81 ? -20.496 2.642 -25.221 1.00 12.44 81 THR A N 1
ATOM 1084 C CA . THR A 1 81 ? -20.723 2.279 -26.615 1.00 15.77 81 THR A CA 1
ATOM 1085 C C . THR A 1 81 ? -19.365 2.001 -27.260 1.00 21.62 81 THR A C 1
ATOM 1086 O O . THR A 1 81 ? -18.415 2.785 -27.050 1.00 14.72 81 THR A O 1
ATOM 1097 N N . THR A 1 82 ? -19.258 0.924 -28.039 1.00 11.83 82 THR A N 1
ATOM 1098 C CA . THR A 1 82 ? -17.971 0.589 -28.673 1.00 10.29 82 THR A CA 1
ATOM 1099 C C . THR A 1 82 ? -18.092 0.762 -30.168 1.00 19.46 82 THR A C 1
ATOM 1100 O O . THR A 1 82 ? -19.206 0.720 -30.738 1.00 16.74 82 THR A O 1
ATOM 1111 N N . VAL A 1 83 ? -16.938 1.033 -30.772 1.00 18.57 83 VAL A N 1
ATOM 1112 C CA . VAL A 1 83 ? -16.829 1.277 -32.195 1.00 11.59 83 VAL A CA 1
ATOM 1113 C C . VAL A 1 83 ? -15.669 0.433 -32.733 1.00 21.82 83 VAL A C 1
ATOM 1114 O O . VAL A 1 83 ? -14.596 0.406 -32.141 1.00 14.36 83 VAL A O 1
ATOM 1127 N N . GLU A 1 84 ? -15.913 -0.254 -33.847 1.00 10.88 84 GLU A N 1
ATOM 1128 C CA . GLU A 1 84 ? -14.909 -1.021 -34.545 1.00 12.46 84 GLU A CA 1
ATOM 1129 C C . GLU A 1 84 ? -14.807 -0.462 -35.934 1.00 13.49 84 GLU A C 1
ATOM 1130 O O . GLU A 1 84 ? -15.822 -0.321 -36.604 1.00 17.94 84 GLU A O 1
ATOM 1142 N N . TYR A 1 85 ? -13.602 -0.133 -36.389 1.00 14.13 85 TYR A N 1
ATOM 1143 C CA . TYR A 1 85 ? -13.493 0.492 -37.707 1.00 13.00 85 TYR A CA 1
ATOM 1144 C C . TYR A 1 85 ? -12.255 0.084 -38.476 1.00 17.15 85 TYR A C 1
ATOM 1145 O O . TYR A 1 85 ? -11.239 -0.308 -37.908 1.00 15.61 85 TYR A O 1
ATOM 1163 N N . VAL A 1 86 ? -12.407 0.156 -39.794 1.00 18.08 86 VAL A N 1
ATOM 1164 C CA . VAL A 1 86 ? -11.312 -0.008 -40.734 1.00 12.99 86 VAL A CA 1
ATOM 1165 C C . VAL A 1 86 ? -11.327 1.213 -41.631 1.00 14.98 86 VAL A C 1
ATOM 1166 O O . VAL A 1 86 ? -12.368 1.608 -42.173 1.00 20.47 86 VAL A O 1
ATOM 1179 N N . GLU A 1 87 ? -10.180 1.846 -41.744 1.00 20.17 87 GLU A N 1
ATOM 1180 C CA . GLU A 1 87 ? -10.080 3.034 -42.554 1.00 12.58 87 GLU A CA 1
ATOM 1181 C C . GLU A 1 87 ? -8.954 2.903 -43.562 1.00 18.46 87 GLU A C 1
ATOM 1182 O O . GLU A 1 87 ? -8.046 2.115 -43.393 1.00 16.15 87 GLU A O 1
ATOM 1194 N N . VAL A 1 88 ? -9.038 3.712 -44.601 1.00 11.11 88 VAL A N 1
ATOM 1195 C CA . VAL A 1 88 ? -8.073 3.713 -45.675 1.00 14.13 88 VAL A CA 1
ATOM 1196 C C . VAL A 1 88 ? -7.265 4.987 -45.593 1.00 16.78 88 VAL A C 1
ATOM 1197 O O . VAL A 1 88 ? -7.800 6.034 -45.337 1.00 17.59 88 VAL A O 1
ATOM 1210 N N . TYR A 1 89 ? -5.971 4.865 -45.835 1.00 14.70 89 TYR A N 1
ATOM 1211 C CA . TYR A 1 89 ? -5.085 6.009 -46.006 1.00 10.38 89 TYR A CA 1
ATOM 1212 C C . TYR A 1 89 ? -4.792 6.268 -47.479 1.00 20.96 89 TYR A C 1
ATOM 1213 O O . TYR A 1 89 ? -4.419 5.347 -48.201 1.00 15.27 89 TYR A O 1
ATOM 1231 N N . GLU A 1 90 ? -4.863 7.534 -47.874 1.00 11.64 90 GLU A N 1
ATOM 1232 C CA . GLU A 1 90 ? -4.475 8.004 -49.210 1.00 12.96 90 GLU A CA 1
ATOM 1233 C C . GLU A 1 90 ? -3.528 9.177 -49.092 1.00 15.04 90 GLU A C 1
ATOM 1234 O O . GLU A 1 90 ? -3.634 9.975 -48.148 1.00 17.40 90 GLU A O 1
ATOM 1246 N N . ASP A 1 91 ? -2.638 9.361 -50.069 1.00 17.86 91 ASP A N 1
ATOM 1247 C CA . ASP A 1 91 ? -1.864 10.611 -50.090 1.00 18.29 91 ASP A CA 1
ATOM 1248 C C . ASP A 1 91 ? -2.694 11.716 -50.776 1.00 23.75 91 ASP A C 1
ATOM 1249 O O . ASP A 1 91 ? -3.832 11.474 -51.169 1.00 22.81 91 ASP A O 1
ATOM 1258 N N . ALA A 1 92 ? -2.138 12.920 -50.897 1.00 24.90 92 ALA A N 1
ATOM 1259 C CA . ALA A 1 92 ? -2.892 14.082 -51.374 1.00 31.45 92 ALA A CA 1
ATOM 1260 C C . ALA A 1 92 ? -3.509 13.888 -52.760 1.00 41.22 92 ALA A C 1
ATOM 1261 O O . ALA A 1 92 ? -4.619 14.360 -53.051 1.00 42.59 92 ALA A O 1
ATOM 1268 N N . SER A 1 93 ? -2.782 13.154 -53.587 1.00 29.79 93 SER A N 1
ATOM 1269 C CA . SER A 1 93 ? -3.194 12.824 -54.940 1.00 44.79 93 SER A CA 1
ATOM 1270 C C . SER A 1 93 ? -4.146 11.632 -55.040 1.00 42.89 93 SER A C 1
ATOM 1271 O O . SER A 1 93 ? -4.623 11.326 -56.125 1.00 41.39 93 SER A O 1
ATOM 1279 N N . GLY A 1 94 ? -4.412 10.956 -53.925 1.00 33.83 94 GLY A N 1
ATOM 1280 C CA . GLY A 1 94 ? -5.359 9.850 -53.918 1.00 26.98 94 GLY A CA 1
ATOM 1281 C C . GLY A 1 94 ? -4.818 8.437 -54.097 1.00 25.24 94 GLY A C 1
ATOM 1282 O O . GLY A 1 94 ? -5.593 7.510 -54.291 1.00 30.26 94 GLY A O 1
ATOM 1286 N N . VAL A 1 95 ? -3.505 8.266 -53.996 1.00 26.98 95 VAL A N 1
ATOM 1287 C CA . VAL A 1 95 ? -2.889 6.949 -54.003 1.00 24.02 95 VAL A CA 1
ATOM 1288 C C . VAL A 1 95 ? -3.032 6.282 -52.607 1.00 11.92 95 VAL A C 1
ATOM 1289 O O . VAL A 1 95 ? -2.689 6.890 -51.619 1.00 19.46 95 VAL A O 1
ATOM 1302 N N . ARG A 1 96 ? -3.542 5.052 -52.554 1.00 15.98 96 ARG A N 1
ATOM 1303 C CA . ARG A 1 96 ? -3.678 4.302 -51.297 1.00 16.55 96 ARG A CA 1
ATOM 1304 C C . ARG A 1 96 ? -2.329 3.948 -50.690 1.00 24.16 96 ARG A C 1
ATOM 1305 O O . ARG A 1 96 ? -1.469 3.435 -51.388 1.00 21.20 96 ARG A O 1
ATOM 1326 N N . LEU A 1 97 ? -2.157 4.233 -49.397 1.00 19.32 97 LEU A N 1
ATOM 1327 C CA . LEU A 1 97 ? -0.905 4.001 -48.684 1.00 17.16 97 LEU A CA 1
ATOM 1328 C C . LEU A 1 97 ? -1.004 2.838 -47.731 1.00 22.91 97 LEU A C 1
ATOM 1329 O O . LEU A 1 97 ? 0.001 2.287 -47.301 1.00 24.60 97 LEU A O 1
ATOM 1345 N N . GLY A 1 98 ? -2.223 2.510 -47.334 1.00 17.75 98 GLY A N 1
ATOM 1346 C CA . GLY A 1 98 ? -2.419 1.471 -46.348 1.00 19.32 98 GLY A CA 1
ATOM 1347 C C . GLY A 1 98 ? -3.788 1.591 -45.706 1.00 21.96 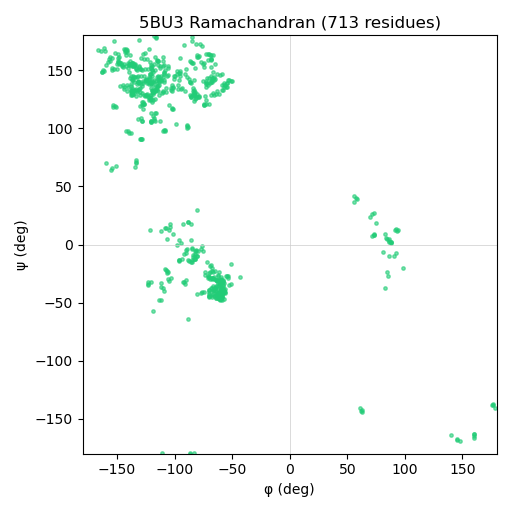98 GLY A C 1
ATOM 1348 O O . GLY A 1 98 ? -4.697 2.230 -46.251 1.00 15.38 98 GLY A O 1
ATOM 1352 N N . THR A 1 99 ? -3.932 0.933 -44.564 1.00 13.35 99 THR A N 1
ATOM 1353 C CA . THR A 1 99 ? -5.170 0.941 -43.802 1.00 17.42 99 THR A CA 1
ATOM 1354 C C . THR A 1 99 ? -4.826 0.999 -42.321 1.00 17.48 99 THR A C 1
ATOM 1355 O O . THR A 1 99 ? -3.679 0.847 -41.916 1.00 18.39 99 THR A O 1
ATOM 1366 N N . ALA A 1 100 ? -5.844 1.279 -41.529 1.00 20.03 100 ALA A N 1
ATOM 1367 C CA . ALA A 1 100 ? -5.759 1.156 -40.093 1.00 24.95 100 ALA A CA 1
ATOM 1368 C C . ALA A 1 100 ? -7.044 0.499 -39.633 1.00 19.75 100 ALA A C 1
ATOM 1369 O O . ALA A 1 100 ? -8.122 0.723 -40.223 1.00 19.77 100 ALA A O 1
ATOM 1376 N N . THR A 1 101 ? -6.926 -0.362 -38.630 1.00 17.27 101 THR A N 1
ATOM 1377 C CA . THR A 1 101 ? -8.095 -0.964 -38.011 1.00 15.94 101 THR A CA 1
ATOM 1378 C C . THR A 1 101 ? -8.049 -0.536 -36.560 1.00 19.08 101 THR A C 1
ATOM 1379 O O . THR A 1 101 ? -6.995 -0.559 -35.958 1.00 11.67 101 THR A O 1
ATOM 1390 N N . GLY A 1 102 ? -9.176 -0.081 -36.038 1.00 17.47 102 GLY A N 1
ATOM 1391 C CA . GLY A 1 102 ? -9.190 0.476 -34.713 1.00 17.70 102 GLY A CA 1
ATOM 1392 C C . GLY A 1 102 ? -10.438 0.133 -33.947 1.00 10.27 102 GLY A C 1
ATOM 1393 O O . GLY A 1 102 ? -11.457 -0.309 -34.507 1.00 15.32 102 GLY A O 1
ATOM 1397 N N . ASN A 1 103 ? -10.344 0.403 -32.651 1.00 14.81 103 ASN A N 1
ATOM 1398 C CA . ASN A 1 103 ? -11.424 0.214 -31.704 1.00 15.43 103 ASN A CA 1
ATOM 1399 C C . ASN A 1 103 ? -11.514 1.441 -30.794 1.00 13.39 103 ASN A C 1
ATOM 1400 O O . ASN A 1 103 ? -10.497 2.008 -30.391 1.00 12.70 103 ASN A O 1
ATOM 1411 N N . ALA A 1 104 ? -12.734 1.858 -30.502 1.00 10.32 104 ALA A N 1
ATOM 1412 C CA . ALA A 1 104 ? -12.971 2.995 -29.635 1.00 10.28 104 ALA A CA 1
ATOM 1413 C C . ALA A 1 104 ? -14.084 2.671 -28.636 1.00 9.11 104 ALA A C 1
ATOM 1414 O O . ALA A 1 104 ? -14.925 1.788 -28.861 1.00 11.39 104 ALA A O 1
ATOM 1421 N N . VAL A 1 105 ? -14.027 3.359 -27.509 1.00 11.12 105 VAL A N 1
ATOM 1422 C CA . VAL A 1 105 ? -15.033 3.272 -26.467 1.00 12.22 105 VAL A CA 1
ATOM 1423 C C . VAL A 1 105 ? -15.489 4.687 -26.112 1.00 13.44 105 VAL A C 1
ATOM 1424 O O . VAL A 1 105 ? -14.666 5.569 -25.885 1.00 10.58 105 VAL A O 1
ATOM 1437 N N . VAL A 1 106 ? -16.792 4.906 -26.077 1.00 10.62 106 VAL A N 1
ATOM 1438 C CA . VAL A 1 106 ? -17.309 6.183 -25.638 1.00 4.69 106 VAL A CA 1
ATOM 1439 C C . VAL A 1 106 ? -17.163 6.291 -24.123 1.00 12.68 106 VAL A C 1
ATOM 1440 O O . VAL A 1 106 ? -17.665 5.463 -23.360 1.00 10.72 106 VAL A O 1
ATOM 1453 N N . LEU A 1 107 ? -16.433 7.309 -23.720 1.00 6.98 107 LEU A N 1
ATOM 1454 C CA . LEU A 1 107 ? -16.148 7.612 -22.319 1.00 7.07 107 LEU A CA 1
ATOM 1455 C C . LEU A 1 107 ? -17.168 8.531 -21.661 1.00 11.52 107 LEU A C 1
ATOM 1456 O O . LEU A 1 107 ? -17.367 8.488 -20.451 1.00 12.31 107 LEU A O 1
ATOM 1472 N N . LYS A 1 108 ? -17.758 9.403 -22.462 1.00 11.88 108 LYS A N 1
ATOM 1473 C CA . LYS A 1 108 ? -18.593 10.483 -21.966 1.00 9.24 108 LYS A CA 1
ATOM 1474 C C . LYS A 1 108 ? -19.412 10.992 -23.126 1.00 19.64 108 LYS A C 1
ATOM 1475 O O . LYS A 1 108 ? -18.919 10.977 -24.253 1.00 11.32 108 LYS A O 1
ATOM 1494 N N . MET A 1 109 ? -20.631 11.480 -22.872 1.00 15.30 109 MET A N 1
ATOM 1495 C CA . MET A 1 109 ? -21.469 11.961 -23.970 1.00 13.86 109 MET A CA 1
ATOM 1496 C C . MET A 1 109 ? -21.663 13.476 -23.977 1.00 9.29 109 MET A C 1
ATOM 1497 O O . MET A 1 109 ? -21.735 14.060 -25.031 1.00 11.14 109 MET A O 1
ATOM 1511 N N . GLU A 1 110 ? -21.795 14.085 -22.806 1.00 12.34 110 GLU A N 1
ATOM 1512 C CA . GLU A 1 110 ? -22.193 15.494 -22.714 1.00 15.63 110 GLU A CA 1
ATOM 1513 C C . GLU A 1 110 ? -21.383 16.150 -21.631 1.00 13.98 110 GLU A C 1
ATOM 1514 O O . GLU A 1 110 ? -21.073 15.486 -20.657 1.00 15.89 110 GLU A O 1
ATOM 1526 N N . PRO A 1 111 ? -21.074 17.458 -21.765 1.00 10.72 111 PRO A N 1
ATOM 1527 C CA . PRO A 1 111 ? -21.444 18.312 -22.900 1.00 15.58 111 PRO A CA 1
ATOM 1528 C C . PRO A 1 111 ? -20.623 18.005 -24.154 1.00 16.33 111 PRO A C 1
ATOM 1529 O O . PRO A 1 111 ? -21.091 18.334 -25.211 1.00 12.99 111 PRO A O 1
ATOM 1540 N N . HIS A 1 112 ? -19.420 17.432 -24.016 1.00 9.41 112 HIS A N 1
ATOM 1541 C CA . HIS A 1 112 ? -18.652 16.947 -25.149 1.00 6.33 112 HIS A CA 1
ATOM 1542 C C . HIS A 1 112 ? -18.571 15.442 -25.102 1.00 8.93 112 HIS A C 1
ATOM 1543 O O . HIS A 1 112 ? -18.446 14.856 -24.005 1.00 9.86 112 HIS A O 1
ATOM 1558 N N . MET A 1 113 ? -18.652 14.811 -26.284 1.00 10.05 113 MET A N 1
ATOM 1559 C CA . MET A 1 113 ? -18.436 13.380 -26.385 1.00 14.16 113 MET A CA 1
ATOM 1560 C C . MET A 1 113 ? -16.945 13.158 -26.450 1.00 10.69 113 MET A C 1
ATOM 1561 O O . MET A 1 113 ? -16.248 13.849 -27.185 1.00 9.71 113 MET A O 1
ATOM 1575 N N . TRP A 1 114 ? -16.478 12.236 -25.622 1.00 7.52 114 TRP A N 1
ATOM 1576 C CA . TRP A 1 114 ? -15.099 11.782 -25.586 1.00 8.03 114 TRP A CA 1
ATOM 1577 C C . TRP A 1 114 ? -15.006 10.300 -25.873 1.00 8.46 114 TRP A C 1
ATOM 1578 O O . TRP A 1 114 ? -15.825 9.522 -25.367 1.00 8.72 114 TRP A O 1
ATOM 1599 N N . GLN A 1 115 ? -13.976 9.908 -26.626 1.00 7.46 115 GLN A N 1
ATOM 1600 C CA . GLN A 1 115 ? -13.704 8.518 -26.929 1.00 9.28 115 GLN A CA 1
ATOM 1601 C C . GLN A 1 115 ? -12.263 8.188 -26.700 1.00 9.29 115 GLN A C 1
ATOM 1602 O O . GLN A 1 115 ? -11.376 8.982 -27.005 1.00 8.52 115 GLN A O 1
ATOM 1616 N N . PHE A 1 116 ? -12.058 6.990 -26.162 1.00 9.43 116 PHE A N 1
ATOM 1617 C CA . PHE A 1 116 ? -10.750 6.370 -26.141 1.00 7.48 116 PHE A CA 1
ATOM 1618 C C . PHE A 1 116 ? -10.570 5.625 -27.453 1.00 10.94 116 PHE A C 1
ATOM 1619 O O . PHE A 1 116 ? -11.440 4.855 -27.814 1.00 10.07 116 PHE A O 1
ATOM 1636 N N . HIS A 1 117 ? -9.461 5.868 -28.150 1.00 8.34 117 HIS A N 1
ATOM 1637 C CA . HIS A 1 117 ? -9.142 5.192 -29.421 1.00 7.27 117 HIS A CA 1
ATOM 1638 C C . HIS A 1 117 ? -7.843 4.413 -29.367 1.00 12.54 117 HIS A C 1
ATOM 1639 O O . HIS A 1 117 ? -6.840 4.863 -28.819 1.00 13.31 117 HIS A O 1
ATOM 1654 N N . GLN A 1 118 ? -7.856 3.235 -29.958 1.00 10.72 118 GLN A N 1
ATOM 1655 C CA . GLN A 1 118 ? -6.595 2.566 -30.209 1.00 9.45 118 GLN A CA 1
ATOM 1656 C C . GLN A 1 118 ? -6.687 1.920 -31.575 1.00 9.85 118 GLN A C 1
ATOM 1657 O O . GLN A 1 118 ? -7.714 1.294 -31.916 1.00 12.40 118 GLN A O 1
ATOM 1671 N N . SER A 1 119 ? -5.618 2.087 -32.353 1.00 14.96 119 SER A N 1
ATOM 1672 C CA . SER A 1 119 ? -5.591 1.581 -33.720 1.00 15.43 119 SER A CA 1
ATOM 1673 C C . SER A 1 119 ? -4.197 1.170 -34.153 1.00 19.73 119 SER A C 1
ATOM 1674 O O . SER A 1 119 ? -3.197 1.580 -33.571 1.00 13.92 119 SER A O 1
ATOM 1682 N N . VAL A 1 120 ? -4.167 0.296 -35.152 1.00 14.88 120 VAL A N 1
ATOM 1683 C CA . VAL A 1 120 ? -2.931 -0.167 -35.761 1.00 11.54 120 VAL A CA 1
ATOM 1684 C C . VAL A 1 120 ? -3.024 0.143 -37.245 1.00 13.18 120 VAL A C 1
ATOM 1685 O O . VAL A 1 120 ? -4.012 -0.190 -37.902 1.00 13.74 120 VAL A O 1
ATOM 1698 N N . SER A 1 121 ? -2.005 0.836 -37.716 1.00 12.22 121 SER A N 1
ATOM 1699 C CA . SER A 1 121 ? -1.878 1.250 -39.098 1.00 14.50 121 SER A CA 1
ATOM 1700 C C . SER A 1 121 ? -0.879 0.359 -39.801 1.00 17.86 121 SER A C 1
ATOM 1701 O O . SER A 1 121 ? 0.199 0.114 -39.280 1.00 17.40 121 SER A O 1
ATOM 1709 N N . GLU A 1 122 ? -1.261 -0.106 -40.981 1.00 15.37 122 GLU A N 1
ATOM 1710 C CA . GLU A 1 122 ? -0.421 -0.990 -41.800 1.00 11.84 122 GLU A CA 1
ATOM 1711 C C . GLU A 1 122 ? -0.146 -0.269 -43.107 1.00 18.85 122 GLU A C 1
ATOM 1712 O O . GLU A 1 122 ? -1.053 -0.064 -43.891 1.00 24.41 122 GLU A O 1
ATOM 1724 N N . LEU A 1 123 ? 1.103 0.142 -43.301 1.00 19.15 123 LEU A N 1
ATOM 1725 C CA . LEU A 1 123 ? 1.550 0.787 -44.540 1.00 25.82 123 LEU A CA 1
ATOM 1726 C C . LEU A 1 123 ? 2.594 -0.065 -45.226 1.00 36.14 123 LEU A C 1
ATOM 1727 O O . LEU A 1 123 ? 2.973 -1.112 -44.697 1.00 26.46 123 LEU A O 1
ATOM 1743 N N . ALA A 1 124 ? 3.074 0.400 -46.386 1.00 32.02 124 ALA A N 1
ATOM 1744 C CA . ALA A 1 124 ? 4.081 -0.331 -47.160 1.00 30.45 124 ALA A CA 1
ATOM 1745 C C . ALA A 1 124 ? 5.382 -0.559 -46.396 1.00 34.84 124 ALA A C 1
ATOM 1746 O O . ALA A 1 124 ? 6.002 -1.601 -46.558 1.00 47.06 124 ALA A O 1
ATOM 1753 N N . ASP A 1 125 ? 5.815 0.396 -45.579 1.00 33.33 125 ASP A N 1
ATOM 1754 C CA . ASP A 1 125 ? 7.087 0.240 -44.884 1.00 35.59 125 ASP A CA 1
ATOM 1755 C C . ASP A 1 125 ? 6.928 -0.124 -43.411 1.00 26.66 125 ASP A C 1
ATOM 1756 O O . ASP A 1 125 ? 7.867 0.050 -42.633 1.00 31.81 125 ASP A O 1
ATOM 1765 N N . GLY A 1 126 ? 5.751 -0.603 -43.012 1.00 23.02 126 GLY A N 1
ATOM 1766 C CA . GLY A 1 126 ? 5.615 -1.121 -41.661 1.00 20.86 126 GLY A CA 1
ATOM 1767 C C . GLY A 1 126 ? 4.308 -0.759 -40.981 1.00 14.43 126 GLY A C 1
ATOM 1768 O O . GLY A 1 126 ? 3.333 -0.379 -41.641 1.00 15.49 126 GLY A O 1
ATOM 1772 N N . SER A 1 127 ? 4.303 -0.921 -39.661 1.00 18.53 127 SER A N 1
ATOM 1773 C CA . SER A 1 127 ? 3.102 -0.689 -38.880 1.00 14.93 127 SER A CA 1
ATOM 1774 C C . SER A 1 127 ? 3.391 0.091 -37.604 1.00 16.81 127 SER A C 1
ATOM 1775 O O . SER A 1 127 ? 4.489 0.095 -37.082 1.00 12.52 127 SER A O 1
ATOM 1783 N N . PHE A 1 128 ? 2.377 0.802 -37.126 1.00 14.13 128 PHE A N 1
ATOM 1784 C CA . PHE A 1 128 ? 2.506 1.525 -35.871 1.00 15.86 128 PHE A CA 1
ATOM 1785 C C . PHE A 1 128 ? 1.145 1.564 -35.222 1.00 14.49 128 PHE A C 1
ATOM 1786 O O . PHE A 1 128 ? 0.128 1.407 -35.904 1.00 14.13 128 PHE A O 1
ATOM 1803 N N . GLU A 1 129 ? 1.155 1.750 -33.901 1.00 15.03 129 GLU A N 1
ATOM 1804 C CA . GLU A 1 129 ? -0.050 1.874 -33.114 1.00 12.91 129 GLU A CA 1
ATOM 1805 C C . GLU A 1 129 ? -0.277 3.341 -32.687 1.00 12.37 129 GLU A C 1
ATOM 1806 O O . GLU A 1 129 ? 0.676 4.095 -32.443 1.00 13.21 129 GLU A O 1
ATOM 1818 N N . ALA A 1 130 ? -1.543 3.726 -32.621 1.00 8.47 130 ALA A N 1
ATOM 1819 C CA . ALA A 1 130 ? -1.943 5.037 -32.116 1.00 8.26 130 ALA A CA 1
ATOM 1820 C C . ALA A 1 130 ? -2.905 4.859 -30.942 1.00 14.24 130 ALA A C 1
ATOM 1821 O O . ALA A 1 130 ? -3.785 3.982 -30.964 1.00 12.40 130 ALA A O 1
ATOM 1828 N N . VAL A 1 131 ? -2.718 5.665 -29.896 1.00 12.87 131 VAL A N 1
ATOM 1829 C CA . VAL A 1 131 ? -3.602 5.580 -28.726 1.00 10.28 131 VAL A CA 1
ATOM 1830 C C . VAL A 1 131 ? -3.928 7.003 -28.264 1.00 8.83 131 VAL A C 1
ATOM 1831 O O . VAL A 1 131 ? -3.042 7.856 -28.167 1.00 10.06 131 VAL A O 1
ATOM 1844 N N . GLY A 1 132 ? -5.201 7.276 -28.013 1.00 8.62 132 GLY A N 1
ATOM 1845 C CA . GLY A 1 132 ? -5.551 8.604 -27.535 1.00 16.54 132 GLY A CA 1
ATOM 1846 C C . GLY A 1 132 ? -6.925 8.725 -26.925 1.00 9.44 132 GLY A C 1
ATOM 1847 O O . GLY A 1 132 ? -7.785 7.838 -27.051 1.00 10.00 132 GLY A O 1
ATOM 1851 N N . VAL A 1 133 ? -7.108 9.849 -26.251 1.00 6.80 133 VAL A N 1
ATOM 1852 C CA . VAL A 1 133 ? -8.341 10.204 -25.573 1.00 7.09 133 VAL A CA 1
ATOM 1853 C C . VAL A 1 133 ? -8.801 11.443 -26.302 1.00 16.96 133 VAL A C 1
ATOM 1854 O O . VAL A 1 133 ? -8.185 12.488 -26.170 1.00 10.70 133 VAL A O 1
ATOM 1867 N N . ILE A 1 134 ? -9.837 11.336 -27.119 1.00 10.22 134 ILE A N 1
ATOM 1868 C CA . ILE A 1 134 ? -10.111 12.450 -27.999 1.00 14.37 134 ILE A CA 1
ATOM 1869 C C . ILE A 1 134 ? -11.521 13.002 -27.805 1.00 6.59 134 ILE A C 1
ATOM 1870 O O . ILE A 1 134 ? -12.504 12.297 -27.529 1.00 7.00 134 ILE A O 1
ATOM 1886 N N . ASP A 1 135 ? -11.576 14.301 -27.943 1.00 6.49 135 ASP A N 1
ATOM 1887 C CA . ASP A 1 135 ? -12.826 15.054 -27.822 1.00 7.81 135 ASP A CA 1
ATOM 1888 C C . ASP A 1 135 ? -13.497 15.125 -29.199 1.00 9.62 135 ASP A C 1
ATOM 1889 O O . ASP A 1 135 ? -13.082 15.897 -30.087 1.00 6.89 135 ASP A O 1
ATOM 1898 N N . CYS A 1 136 ? -14.531 14.291 -29.356 1.00 7.38 136 CYS A N 1
ATOM 1899 C CA . CYS A 1 136 ? -15.263 14.155 -30.611 1.00 7.59 136 CYS A CA 1
ATOM 1900 C C . CYS A 1 136 ? -16.083 15.386 -30.940 1.00 8.53 136 CYS A C 1
ATOM 1901 O O . CYS A 1 136 ? -16.304 15.721 -32.097 1.00 10.89 136 CYS A O 1
ATOM 1909 N N . THR A 1 137 ? -16.525 16.078 -29.905 1.00 9.51 137 THR A N 1
ATOM 1910 C CA . THR A 1 137 ? -17.273 17.306 -30.108 1.00 10.31 137 THR A CA 1
ATOM 1911 C C . THR A 1 137 ? -16.364 18.384 -30.638 1.00 9.44 137 THR A C 1
ATOM 1912 O O . THR A 1 137 ? -16.724 19.085 -31.605 1.00 9.84 137 THR A O 1
ATOM 1923 N N . ALA A 1 138 ? -15.170 18.508 -30.045 1.00 6.79 138 ALA A N 1
ATOM 1924 C CA . ALA A 1 138 ? -14.123 19.409 -30.575 1.00 6.68 138 ALA A CA 1
ATOM 1925 C C . ALA A 1 138 ? -13.778 19.082 -32.047 1.00 9.87 138 ALA A C 1
ATOM 1926 O O . ALA A 1 138 ? -13.594 19.965 -32.879 1.00 8.81 138 ALA A O 1
ATOM 1933 N N . MET A 1 139 ? -13.706 17.808 -32.365 1.00 8.54 139 MET A N 1
ATOM 1934 C CA . MET A 1 139 ? -13.446 17.414 -33.746 1.00 6.85 139 MET A CA 1
ATOM 1935 C C . MET A 1 139 ? -14.535 17.888 -34.728 1.00 7.63 139 MET A C 1
ATOM 1936 O O . MET A 1 139 ? -14.222 18.407 -35.807 1.00 11.67 139 MET A O 1
ATOM 1950 N N . LEU A 1 140 ? -15.802 17.717 -34.366 1.00 9.61 140 LEU A N 1
ATOM 1951 C CA . LEU A 1 140 ? -16.887 18.211 -35.207 1.00 12.38 140 LEU A CA 1
ATOM 1952 C C . LEU A 1 140 ? -16.755 19.720 -35.401 1.00 17.41 140 LEU A C 1
ATOM 1953 O O . LEU A 1 140 ? -17.098 20.247 -36.455 1.00 12.49 140 LEU A O 1
ATOM 1969 N N . ARG A 1 141 ? -16.229 20.410 -34.393 1.00 9.06 141 ARG A N 1
ATOM 1970 C CA . ARG A 1 141 ? -16.065 21.867 -34.467 1.00 6.99 141 ARG A CA 1
ATOM 1971 C C . ARG A 1 141 ? -14.722 22.294 -35.083 1.00 11.01 141 ARG A C 1
ATOM 1972 O O . ARG A 1 141 ? -14.268 23.447 -34.912 1.00 8.41 141 ARG A O 1
ATOM 1993 N N . ARG A 1 142 ? -14.122 21.332 -35.798 1.00 9.74 142 ARG A N 1
ATOM 1994 C CA . ARG A 1 142 ? -12.988 21.492 -36.709 1.00 12.12 142 ARG A CA 1
ATOM 1995 C C . ARG A 1 142 ? -11.621 21.414 -36.025 1.00 6.28 142 ARG A C 1
ATOM 1996 O O . ARG A 1 142 ? -10.590 21.561 -36.675 1.00 10.33 142 ARG A O 1
ATOM 2017 N N . MET A 1 143 ? -11.604 21.164 -34.726 1.00 8.27 143 MET A N 1
ATOM 2018 C CA . MET A 1 143 ? -10.327 21.155 -34.018 1.00 6.32 143 MET A CA 1
ATOM 2019 C C . MET A 1 143 ? -9.549 19.890 -34.326 1.00 8.14 143 MET A C 1
ATOM 2020 O O . MET A 1 143 ? -10.121 18.860 -34.668 1.00 9.79 143 MET A O 1
ATOM 2034 N N . THR A 1 144 ? -8.232 19.995 -34.176 1.00 7.40 144 THR A N 1
ATOM 2035 C CA . THR A 1 144 ? -7.306 18.894 -34.316 1.00 9.01 144 THR A CA 1
ATOM 2036 C C . THR A 1 144 ? -7.165 18.166 -33.009 1.00 8.11 144 THR A C 1
ATOM 2037 O O . THR A 1 144 ? -7.146 18.788 -31.951 1.00 9.24 144 THR A O 1
ATOM 2048 N N . GLN A 1 145 ? -7.096 16.838 -33.068 1.00 6.59 145 GLN A N 1
ATOM 2049 C CA . GLN A 1 145 ? -6.822 16.041 -31.868 1.00 9.52 145 GLN A CA 1
ATOM 2050 C C . GLN A 1 145 ? -5.530 15.257 -32.082 1.00 11.18 145 GLN A C 1
ATOM 2051 O O . GLN A 1 145 ? -5.178 14.882 -33.213 1.00 9.90 145 GLN A O 1
ATOM 2065 N N . VAL A 1 146 ? -4.836 15.002 -30.991 1.00 7.37 146 VAL A N 1
ATOM 2066 C CA . VAL A 1 146 ? -3.527 14.373 -31.043 1.00 6.81 146 VAL A CA 1
ATOM 2067 C C . VAL A 1 146 ? -3.560 13.015 -30.380 1.00 9.05 146 VAL A C 1
ATOM 2068 O O . VAL A 1 146 ? -4.150 12.846 -29.332 1.00 9.13 146 VAL A O 1
ATOM 2081 N N . LEU A 1 147 ? -2.942 12.038 -31.029 1.00 10.55 147 LEU A N 1
ATOM 2082 C CA . LEU A 1 147 ? -2.775 10.725 -30.435 1.00 7.00 147 LEU A CA 1
ATOM 2083 C C . LEU A 1 147 ? -1.289 10.374 -30.327 1.00 7.06 147 LEU A C 1
ATOM 2084 O O . LEU A 1 147 ? -0.454 10.869 -31.081 1.00 9.11 147 LEU A O 1
ATOM 2100 N N . ARG A 1 148 ? -0.989 9.510 -29.376 1.00 9.72 148 ARG A N 1
ATOM 2101 C CA . ARG A 1 148 ? 0.349 9.002 -29.171 1.00 7.17 148 ARG A CA 1
ATOM 2102 C C . ARG A 1 148 ? 0.610 7.843 -30.121 1.00 11.79 148 ARG A C 1
ATOM 2103 O O . ARG A 1 148 ? -0.202 6.913 -30.230 1.00 13.66 148 ARG A O 1
ATOM 2124 N N . VAL A 1 149 ? 1.765 7.878 -30.781 1.00 11.09 149 VAL A N 1
ATOM 2125 C CA . VAL A 1 149 ? 2.116 6.864 -31.734 1.00 10.87 149 VAL A CA 1
ATOM 2126 C C . VAL A 1 149 ? 3.339 6.081 -31.240 1.00 10.93 149 VAL A C 1
ATOM 2127 O O . VAL A 1 149 ? 4.318 6.676 -30.786 1.00 11.97 149 VAL A O 1
ATOM 2140 N N . THR A 1 150 ? 3.255 4.751 -31.386 1.00 11.38 150 THR A N 1
ATOM 2141 C CA . THR A 1 150 ? 4.371 3.846 -31.124 1.00 12.21 150 THR A CA 1
ATOM 2142 C C . THR A 1 150 ? 4.592 2.936 -32.329 1.00 11.25 150 THR A C 1
ATOM 2143 O O . THR A 1 150 ? 3.666 2.270 -32.834 1.00 11.48 150 THR A O 1
ATOM 2154 N N . GLY A 1 151 ? 5.795 2.976 -32.871 1.00 12.37 151 GLY A N 1
ATOM 2155 C CA . GLY A 1 151 ? 6.096 2.139 -34.032 1.00 12.60 151 GLY A CA 1
ATOM 2156 C C . GLY A 1 151 ? 6.118 0.670 -33.625 1.00 18.44 151 GLY A C 1
ATOM 2157 O O . GLY A 1 151 ? 6.501 0.344 -32.508 1.00 17.54 151 GLY A O 1
ATOM 2161 N N . ARG A 1 152 ? 5.667 -0.204 -34.522 1.00 12.47 152 ARG A N 1
ATOM 2162 C CA . ARG A 1 152 ? 5.612 -1.647 -34.247 1.00 16.21 152 ARG A CA 1
ATOM 2163 C C . ARG A 1 152 ? 6.622 -2.436 -35.097 1.00 20.83 152 ARG A C 1
ATOM 2164 O O . ARG A 1 152 ? 7.301 -3.340 -34.598 1.00 25.39 152 ARG A O 1
ATOM 2185 N N . SER A 1 153 ? 6.642 -2.140 -36.391 1.00 19.18 153 SER A N 1
ATOM 2186 C CA . SER A 1 153 ? 7.428 -2.919 -37.339 1.00 21.29 153 SER A CA 1
ATOM 2187 C C . SER A 1 153 ? 8.091 -2.094 -38.431 1.00 20.82 153 SER A C 1
ATOM 2188 O O . SER A 1 153 ? 7.702 -0.955 -38.695 1.00 20.57 153 SER A O 1
ATOM 2196 N N . GLY A 1 154 ? 9.083 -2.698 -39.098 1.00 13.13 154 GLY A N 1
ATOM 2197 C CA . GLY A 1 154 ? 9.780 -2.039 -40.186 1.00 16.32 154 GLY A CA 1
ATOM 2198 C C . GLY A 1 154 ? 10.500 -0.777 -39.730 1.00 12.63 154 GLY A C 1
ATOM 2199 O O . GLY A 1 154 ? 11.043 -0.686 -38.616 1.00 20.74 154 GLY A O 1
ATOM 2203 N N . ARG A 1 155 ? 10.473 0.191 -40.611 1.00 18.88 155 ARG A N 1
ATOM 2204 C CA . ARG A 1 155 ? 11.062 1.498 -40.423 1.00 24.40 155 ARG A CA 1
ATOM 2205 C C . ARG A 1 155 ? 10.600 2.197 -39.130 1.00 35.16 155 ARG A C 1
ATOM 2206 O O . ARG A 1 155 ? 11.347 2.981 -38.524 1.00 21.99 155 ARG A O 1
ATOM 2227 N N . TYR A 1 156 ? 9.380 1.879 -38.691 1.00 23.68 156 TYR A N 1
ATOM 2228 C CA . TYR A 1 156 ? 8.776 2.574 -37.559 1.00 20.82 156 TYR A CA 1
ATOM 2229 C C . TYR A 1 156 ? 9.225 1.934 -36.242 1.00 17.18 156 TYR A C 1
ATOM 2230 O O . TYR A 1 156 ? 9.123 2.541 -35.201 1.00 16.92 156 TYR A O 1
ATOM 2248 N N . ALA A 1 157 ? 9.790 0.730 -36.290 1.00 24.30 157 ALA A N 1
ATOM 2249 C CA . ALA A 1 157 ? 10.135 0.025 -35.055 1.00 18.20 157 ALA A CA 1
ATOM 2250 C C . ALA A 1 157 ? 11.116 0.804 -34.149 1.00 10.03 157 ALA A C 1
ATOM 2251 O O . ALA A 1 157 ? 12.069 1.387 -34.601 1.00 17.20 157 ALA A O 1
ATOM 2258 N N . GLY A 1 158 ? 10.849 0.797 -32.854 1.00 12.93 158 GLY A N 1
ATOM 2259 C CA . GLY A 1 158 ? 11.697 1.464 -31.897 1.00 22.94 158 GLY A CA 1
ATOM 2260 C C . GLY A 1 158 ? 11.553 2.962 -31.953 1.00 27.24 158 GLY A C 1
ATOM 2261 O O . GLY A 1 158 ? 12.342 3.680 -31.335 1.00 23.19 158 GLY A O 1
ATOM 2265 N N . LYS A 1 159 ? 10.571 3.445 -32.712 1.00 18.25 159 LYS A N 1
ATOM 2266 C CA . LYS A 1 159 ? 10.323 4.889 -32.757 1.00 15.40 159 LYS A CA 1
ATOM 2267 C C . LYS A 1 159 ? 8.960 5.229 -32.150 1.00 11.92 159 LYS A C 1
ATOM 2268 O O . LYS A 1 159 ? 8.047 4.371 -32.069 1.00 11.94 159 LYS A O 1
ATOM 2287 N N . SER A 1 160 ? 8.827 6.483 -31.723 1.00 11.42 160 SER A N 1
ATOM 2288 C CA . SER A 1 160 ? 7.579 6.950 -31.151 1.00 9.34 160 SER A CA 1
ATOM 2289 C C . SER A 1 160 ? 7.358 8.442 -31.461 1.00 12.32 160 SER A C 1
ATOM 2290 O O . SER A 1 160 ? 8.293 9.189 -31.809 1.00 15.81 160 SER A O 1
ATOM 2298 N N . GLY A 1 161 ? 6.102 8.873 -31.339 1.00 16.98 161 GLY A N 1
ATOM 2299 C CA . GLY A 1 161 ? 5.772 10.233 -31.674 1.00 15.87 161 GLY A CA 1
ATOM 2300 C C . GLY A 1 161 ? 4.296 10.517 -31.553 1.00 9.90 161 GLY A C 1
ATOM 2301 O O . GLY A 1 161 ? 3.627 10.071 -30.631 1.00 8.72 161 GLY A O 1
ATOM 2305 N N . PHE A 1 162 ? 3.789 11.254 -32.527 1.00 8.95 162 PHE A N 1
ATOM 2306 C CA . PHE A 1 162 ? 2.422 11.749 -32.450 1.00 10.34 162 PHE A CA 1
ATOM 2307 C C . PHE A 1 162 ? 1.740 11.679 -33.776 1.00 12.86 162 PHE A C 1
ATOM 2308 O O . PHE A 1 162 ? 2.376 11.746 -34.812 1.00 10.15 162 PHE A O 1
ATOM 2325 N N . MET A 1 163 ? 0.418 11.621 -33.704 1.00 11.66 163 MET A N 1
ATOM 2326 C CA . MET A 1 163 ? -0.469 11.671 -34.843 1.00 6.13 163 MET A CA 1
ATOM 2327 C C . MET A 1 163 ? -1.472 12.807 -34.626 1.00 8.14 163 MET A C 1
ATOM 2328 O O . MET A 1 163 ? -1.970 12.961 -33.511 1.00 9.14 163 MET A O 1
ATOM 2342 N N . THR A 1 164 ? -1.809 13.532 -35.691 1.00 9.30 164 THR A N 1
ATOM 2343 C CA . THR A 1 164 ? -2.900 14.515 -35.670 1.00 7.38 164 THR A CA 1
ATOM 2344 C C . THR A 1 164 ? -4.047 13.994 -36.481 1.00 8.21 164 THR A C 1
ATOM 2345 O O . THR A 1 164 ? -3.854 13.362 -37.539 1.00 9.20 164 THR A O 1
ATOM 2356 N N . LEU A 1 165 ? -5.236 14.346 -36.042 1.00 6.16 165 LEU A N 1
ATOM 2357 C CA . LEU A 1 165 ? -6.463 13.987 -36.721 1.00 5.95 165 LEU A CA 1
ATOM 2358 C C . LEU A 1 165 ? -7.416 15.182 -36.726 1.00 7.89 165 LEU A C 1
ATOM 2359 O O . LEU A 1 165 ? -7.692 15.767 -35.674 1.00 9.47 165 LEU A O 1
ATOM 2375 N N . ALA A 1 166 ? -7.946 15.506 -37.894 1.00 8.52 166 ALA A N 1
ATOM 2376 C CA . ALA A 1 166 ? -8.942 16.588 -38.018 1.00 9.15 166 ALA A CA 1
ATOM 2377 C C . ALA A 1 166 ? -9.798 16.339 -39.212 1.00 11.69 166 ALA A C 1
ATOM 2378 O O . ALA A 1 166 ? -9.324 15.801 -40.228 1.00 9.30 166 ALA A O 1
ATOM 2385 N N . ILE A 1 167 ? -11.045 16.791 -39.154 1.00 10.96 167 ILE A N 1
ATOM 2386 C CA . ILE A 1 167 ? -11.892 16.644 -40.322 1.00 9.78 167 ILE A CA 1
ATOM 2387 C C . ILE A 1 167 ? -11.368 17.550 -41.449 1.00 11.28 167 ILE A C 1
ATOM 2388 O O . ILE A 1 167 ? -10.895 18.669 -41.210 1.00 12.36 167 ILE A O 1
ATOM 2404 N N . SER A 1 168 ? -11.409 17.046 -42.681 1.00 13.83 168 SER A N 1
ATOM 2405 C CA . SER A 1 168 ? -10.853 17.773 -43.821 1.00 14.73 168 SER A CA 1
ATOM 2406 C C . SER A 1 168 ? -11.877 18.015 -44.947 1.00 16.20 168 SER A C 1
ATOM 2407 O O . SER A 1 168 ? -11.873 19.078 -45.558 1.00 18.91 168 SER A O 1
ATOM 2415 N N . ASP A 1 169 ? -12.793 17.079 -45.176 1.00 16.73 169 ASP A N 1
ATOM 2416 C CA . ASP A 1 169 ? -13.858 17.319 -46.148 1.00 18.06 169 ASP A CA 1
ATOM 2417 C C . ASP A 1 169 ? -15.143 16.757 -45.583 1.00 12.86 169 ASP A C 1
ATOM 2418 O O . ASP A 1 169 ? -15.413 15.551 -45.669 1.00 17.82 169 ASP A O 1
ATOM 2427 N N . PRO A 1 170 ? -15.933 17.617 -44.955 1.00 13.41 170 PRO A N 1
ATOM 2428 C CA . PRO A 1 170 ? -17.209 17.153 -44.400 1.00 15.33 170 PRO A CA 1
ATOM 2429 C C . PRO A 1 170 ? -18.282 16.949 -45.461 1.00 22.71 170 PRO A C 1
ATOM 2430 O O . PRO A 1 170 ? -19.404 16.586 -45.097 1.00 21.69 170 PRO A O 1
ATOM 2441 N N . ASN A 1 171 ? -17.972 17.236 -46.727 1.00 18.50 171 ASN A N 1
ATOM 2442 C CA . ASN A 1 171 ? -18.943 17.066 -47.805 1.00 19.15 171 ASN A CA 1
ATOM 2443 C C . ASN A 1 171 ? -18.991 15.642 -48.333 1.00 22.69 171 ASN A C 1
ATOM 2444 O O . ASN A 1 171 ? -19.880 15.298 -49.107 1.00 35.54 171 ASN A O 1
ATOM 2455 N N . GLN A 1 172 ? -18.032 14.820 -47.928 1.00 21.30 172 GLN A N 1
ATOM 2456 C CA . GLN A 1 172 ? -18.007 13.423 -48.314 1.00 21.34 172 GLN A CA 1
ATOM 2457 C C . GLN A 1 172 ? -18.865 12.551 -47.385 1.00 22.77 172 GLN A C 1
ATOM 2458 O O . GLN A 1 172 ? -19.114 12.894 -46.220 1.00 22.83 172 GLN A O 1
ATOM 2472 N N . ARG A 1 173 ? -19.287 11.412 -47.915 1.00 15.82 173 ARG A N 1
ATOM 2473 C CA . ARG A 1 173 ? -20.016 10.416 -47.159 1.00 14.63 173 ARG A CA 1
ATOM 2474 C C . ARG A 1 173 ? -19.330 9.083 -47.358 1.00 25.55 173 ARG A C 1
ATOM 2475 O O . ARG A 1 173 ? -19.397 8.524 -48.453 1.00 24.21 173 ARG A O 1
ATOM 2496 N N . PRO A 1 174 ? -18.607 8.590 -46.336 1.00 20.20 174 PRO A N 1
ATOM 2497 C CA . PRO A 1 174 ? -18.299 9.213 -45.043 1.00 23.06 174 PRO A CA 1
ATOM 2498 C C . PRO A 1 174 ? -17.322 10.371 -45.214 1.00 23.29 174 PRO A C 1
ATOM 2499 O O . PRO A 1 174 ? -16.641 10.449 -46.262 1.00 15.34 174 PRO A O 1
ATOM 2510 N N . PRO A 1 175 ? -17.206 11.233 -44.191 1.00 15.08 175 PRO A N 1
ATOM 2511 C CA . PRO A 1 175 ? -16.327 12.395 -44.345 1.00 14.31 175 PRO A CA 1
ATOM 2512 C C . PRO A 1 175 ? -14.875 11.990 -44.419 1.00 13.40 175 PRO A C 1
ATOM 2513 O O . PRO A 1 175 ? -14.517 10.884 -43.998 1.00 14.23 175 PRO A O 1
ATOM 2524 N N . HIS A 1 176 ? -14.061 12.871 -44.982 1.00 12.06 176 HIS A N 1
ATOM 2525 C CA . HIS A 1 176 ? -12.614 12.677 -45.038 1.00 14.72 176 HIS A CA 1
ATOM 2526 C C . HIS A 1 176 ? -11.959 13.419 -43.891 1.00 15.27 176 HIS A C 1
ATOM 2527 O O . HIS A 1 176 ? -12.432 14.477 -43.506 1.00 13.47 176 HIS A O 1
ATOM 2542 N N . TYR A 1 177 ? -10.854 12.856 -43.411 1.00 8.22 177 TYR A N 1
ATOM 2543 C CA . TYR A 1 177 ? -10.008 13.404 -42.361 1.00 9.18 177 TYR A CA 1
ATOM 2544 C C . TYR A 1 177 ? -8.594 13.617 -42.861 1.00 14.04 177 TYR A C 1
ATOM 2545 O O . TYR A 1 177 ? -8.095 12.876 -43.707 1.00 16.78 177 TYR A O 1
ATOM 2563 N N . SER A 1 178 ? -7.957 14.647 -42.336 1.00 8.41 178 SER A N 1
ATOM 2564 C CA . SER A 1 178 ? -6.514 14.875 -42.523 1.00 9.18 178 SER A CA 1
ATOM 2565 C C . SER A 1 178 ? -5.720 14.269 -41.374 1.00 15.49 178 SER A C 1
ATOM 2566 O O . SER A 1 178 ? -6.119 14.396 -40.214 1.00 12.03 178 SER A O 1
ATOM 2574 N N . VAL A 1 179 ? -4.631 13.573 -41.715 1.00 9.57 179 VAL A N 1
ATOM 2575 C CA . VAL A 1 179 ? -3.775 12.882 -40.759 1.00 10.62 179 VAL A CA 1
ATOM 2576 C C . VAL A 1 179 ? -2.323 13.216 -41.012 1.00 15.00 179 VAL A C 1
ATOM 2577 O O . VAL A 1 179 ? -1.898 13.306 -42.155 1.00 12.38 179 VAL A O 1
ATOM 2590 N N . GLN A 1 180 ? -1.585 13.404 -39.932 1.00 13.21 180 GLN A N 1
ATOM 2591 C CA . GLN A 1 180 ? -0.131 13.506 -39.973 1.00 11.95 180 GLN A CA 1
ATOM 2592 C C . GLN A 1 180 ? 0.392 12.558 -38.950 1.00 10.80 180 GLN A C 1
ATOM 2593 O O . GLN A 1 180 ? -0.202 12.403 -37.904 1.00 11.50 180 GLN A O 1
ATOM 2607 N N . VAL A 1 181 ? 1.530 11.950 -39.240 1.00 9.55 181 VAL A N 1
ATOM 2608 C CA . VAL A 1 181 ? 2.181 11.075 -38.297 1.00 11.80 181 VAL A CA 1
ATOM 2609 C C . VAL A 1 181 ? 3.658 11.412 -38.333 1.00 16.21 181 VAL A C 1
ATOM 2610 O O . VAL A 1 181 ? 4.241 11.530 -39.398 1.00 12.34 181 VAL A O 1
ATOM 2623 N N . VAL A 1 182 ? 4.236 11.627 -37.166 1.00 9.21 182 VAL A N 1
ATOM 2624 C CA . VAL A 1 182 ? 5.655 11.904 -37.065 1.00 13.72 182 VAL A CA 1
ATOM 2625 C C . VAL A 1 182 ? 6.246 11.058 -35.953 1.00 17.69 182 VAL A C 1
ATOM 2626 O O . VAL A 1 182 ? 5.748 11.090 -34.852 1.00 15.99 182 VAL A O 1
ATOM 2639 N N . LEU A 1 183 ? 7.322 10.325 -36.254 1.00 15.82 183 LEU A N 1
ATOM 2640 C CA . LEU A 1 183 ? 7.954 9.432 -35.266 1.00 13.57 183 LEU A CA 1
ATOM 2641 C C . LEU A 1 183 ? 9.449 9.605 -35.248 1.00 18.26 183 LEU A C 1
ATOM 2642 O O . LEU A 1 183 ? 10.038 9.908 -36.280 1.00 17.75 183 LEU A O 1
ATOM 2658 N N . CYS A 1 184 ? 10.064 9.360 -34.097 1.00 20.34 184 CYS A N 1
ATOM 2659 C CA . CYS A 1 184 ? 11.517 9.275 -34.040 1.00 25.96 184 CYS A CA 1
ATOM 2660 C C . CYS A 1 184 ? 12.007 8.458 -32.856 1.00 28.43 184 CYS A C 1
ATOM 2661 O O . CYS A 1 184 ? 11.248 8.031 -31.971 1.00 18.90 184 CYS A O 1
ATOM 2670 N N . PRO B 1 4 ? 9.430 34.598 -6.169 1.00 90.99 4 PRO B N 1
ATOM 2671 C CA . PRO B 1 4 ? 9.519 34.305 -7.604 1.00 85.65 4 PRO B CA 1
ATOM 2672 C C . PRO B 1 4 ? 8.455 35.030 -8.424 1.00 72.43 4 PRO B C 1
ATOM 2673 O O . PRO B 1 4 ? 7.466 35.509 -7.874 1.00 79.81 4 PRO B O 1
ATOM 2684 N N . GLN B 1 5 ? 8.686 35.120 -9.730 1.00 50.78 5 GLN B N 1
ATOM 2685 C CA . GLN B 1 5 ? 7.813 35.858 -10.634 1.00 46.26 5 GLN B CA 1
ATOM 2686 C C . GLN B 1 5 ? 6.931 34.971 -11.534 1.00 28.87 5 GLN B C 1
ATOM 2687 O O . GLN B 1 5 ? 7.239 33.800 -11.840 1.00 28.28 5 GLN B O 1
ATOM 2701 N N . ILE B 1 6 ? 5.811 35.565 -11.918 1.00 24.61 6 ILE B N 1
ATOM 2702 C CA . ILE B 1 6 ? 4.845 34.943 -12.804 1.00 24.65 6 ILE B CA 1
ATOM 2703 C C . ILE B 1 6 ? 4.577 35.894 -13.945 1.00 24.85 6 ILE B C 1
ATOM 2704 O O . ILE B 1 6 ? 4.065 36.980 -13.735 1.00 17.02 6 ILE B O 1
ATOM 2720 N N . ASP B 1 7 ? 4.913 35.483 -15.157 1.00 24.19 7 ASP B N 1
ATOM 2721 C CA . ASP B 1 7 ? 4.679 36.324 -16.331 1.00 23.93 7 ASP B CA 1
ATOM 2722 C C . ASP B 1 7 ? 3.212 36.798 -16.408 1.00 25.99 7 ASP B C 1
ATOM 2723 O O . ASP B 1 7 ? 2.261 36.024 -16.128 1.00 17.48 7 ASP B O 1
ATOM 2732 N N . GLU B 1 8 ? 3.025 38.052 -16.833 1.00 16.63 8 GLU B N 1
ATOM 2733 C CA . GLU B 1 8 ? 1.685 38.637 -16.952 1.00 18.05 8 GLU B CA 1
ATOM 2734 C C . GLU B 1 8 ? 0.721 37.791 -17.774 1.00 15.66 8 GLU B C 1
ATOM 2735 O O . GLU B 1 8 ? -0.488 37.734 -17.492 1.00 21.18 8 GLU B O 1
ATOM 2747 N N . ARG B 1 9 ? 1.234 37.129 -18.791 1.00 16.94 9 ARG B N 1
ATOM 2748 C CA . ARG B 1 9 ? 0.370 36.312 -19.626 1.00 19.54 9 ARG B CA 1
ATOM 2749 C C . ARG B 1 9 ? -0.221 35.128 -18.858 1.00 15.97 9 ARG B C 1
ATOM 2750 O O . ARG B 1 9 ? -1.281 34.632 -19.202 1.00 17.49 9 ARG B O 1
ATOM 2771 N N . ALA B 1 10 ? 0.500 34.645 -17.864 1.00 17.38 10 ALA B N 1
ATOM 2772 C CA . ALA B 1 10 ? -0.021 33.621 -16.967 1.00 18.57 10 ALA B CA 1
ATOM 2773 C C . ALA B 1 10 ? -0.915 34.253 -15.908 1.00 16.88 10 ALA B C 1
ATOM 2774 O O . ALA B 1 10 ? -1.966 33.710 -15.566 1.00 20.87 10 ALA B O 1
ATOM 2781 N N . MET B 1 11 ? -0.488 35.391 -15.358 1.00 18.21 11 MET B N 1
ATOM 2782 C CA . MET B 1 11 ? -1.292 36.046 -14.330 1.00 21.76 11 MET B CA 1
ATOM 2783 C C . MET B 1 11 ? -2.676 36.346 -14.872 1.00 12.48 11 MET B C 1
ATOM 2784 O O . MET B 1 11 ? -3.662 36.185 -14.152 1.00 20.09 11 MET B O 1
ATOM 2798 N N . GLU B 1 12 ? -2.731 36.775 -16.140 1.00 15.19 12 GLU B N 1
ATOM 2799 C CA . GLU B 1 12 ? -3.960 37.307 -16.737 1.00 15.05 12 GLU B CA 1
ATOM 2800 C C . GLU B 1 12 ? -4.687 36.295 -17.641 1.00 15.83 12 GLU B C 1
ATOM 2801 O O . GLU B 1 12 ? -5.602 36.671 -18.377 1.00 14.75 12 GLU B O 1
ATOM 2813 N N . ALA B 1 13 ? -4.238 35.035 -17.632 1.00 19.47 13 ALA B N 1
ATOM 2814 C CA . ALA B 1 13 ? -4.807 34.013 -18.505 1.00 12.90 13 ALA B CA 1
ATOM 2815 C C . ALA B 1 13 ? -6.282 33.808 -18.237 1.00 17.18 13 ALA B C 1
ATOM 2816 O O . ALA B 1 13 ? -7.054 33.509 -19.152 1.00 14.49 13 ALA B O 1
ATOM 2823 N N . GLY B 1 14 ? -6.681 33.969 -16.980 1.00 12.39 14 GLY B N 1
ATOM 2824 C CA . GLY B 1 14 ? -8.083 33.870 -16.630 1.00 20.37 14 GLY B CA 1
ATOM 2825 C C . GLY B 1 14 ? -8.861 34.978 -17.297 1.00 20.90 14 GLY B C 1
ATOM 2826 O O . GLY B 1 14 ? -9.922 34.764 -17.876 1.00 15.11 14 GLY B O 1
ATOM 2830 N N . ALA B 1 15 ? -8.330 36.189 -17.227 1.00 20.28 15 ALA B N 1
ATOM 2831 C CA . ALA B 1 15 ? -8.956 37.323 -17.903 1.00 18.31 15 ALA B CA 1
ATOM 2832 C C . ALA B 1 15 ? -9.044 37.121 -19.396 1.00 22.80 15 ALA B C 1
ATOM 2833 O O . ALA B 1 15 ? -10.036 37.481 -20.015 1.00 21.95 15 ALA B O 1
ATOM 2840 N N . ALA B 1 16 ? -8.009 36.543 -19.992 1.00 14.66 16 ALA B N 1
ATOM 2841 C CA . ALA B 1 16 ? -8.047 36.239 -21.424 1.00 12.86 16 ALA B CA 1
ATOM 2842 C C . ALA B 1 16 ? -9.192 35.309 -21.750 1.00 12.34 16 ALA B C 1
ATOM 2843 O O . ALA B 1 16 ? -9.920 35.491 -22.758 1.00 23.49 16 ALA B O 1
ATOM 2850 N N . ALA B 1 17 ? -9.364 34.285 -20.923 1.00 15.62 17 ALA B N 1
ATOM 2851 C CA . ALA B 1 17 ? -10.467 33.358 -21.107 1.00 12.31 17 ALA B CA 1
ATOM 2852 C C . ALA B 1 17 ? -11.811 34.105 -21.071 1.00 12.31 17 ALA B C 1
ATOM 2853 O O . ALA B 1 17 ? -12.704 33.829 -21.882 1.00 15.06 17 ALA B O 1
ATOM 2860 N N . LEU B 1 18 ? -11.940 35.069 -20.170 1.00 15.50 18 LEU B N 1
ATOM 2861 C CA . LEU B 1 18 ? -13.209 35.771 -19.998 1.00 17.91 18 LEU B CA 1
ATOM 2862 C C . LEU B 1 18 ? -13.582 36.635 -21.200 1.00 20.10 18 LEU B C 1
ATOM 2863 O O . LEU B 1 18 ? -14.738 36.907 -21.419 1.00 22.26 18 LEU B O 1
ATOM 2879 N N . GLN B 1 19 ? -12.600 37.018 -21.993 1.00 14.76 19 GLN B N 1
ATOM 2880 C CA . GLN B 1 19 ? -12.829 37.756 -23.231 1.00 18.64 19 GLN B CA 1
ATOM 2881 C C . GLN B 1 19 ? -13.170 36.899 -24.441 1.00 20.89 19 GLN B C 1
ATOM 2882 O O . GLN B 1 19 ? -13.471 37.428 -25.508 1.00 16.60 19 GLN B O 1
ATOM 2896 N N . GLU B 1 20 ? -13.048 35.587 -24.314 1.00 15.69 20 GLU B N 1
ATOM 2897 C CA . GLU B 1 20 ? -13.410 34.688 -25.413 1.00 10.71 20 GLU B CA 1
ATOM 2898 C C . GLU B 1 20 ? -14.905 34.726 -25.699 1.00 11.23 20 GLU B C 1
ATOM 2899 O O . GLU B 1 20 ? -15.723 34.870 -24.785 1.00 11.69 20 GLU B O 1
ATOM 2911 N N . THR B 1 21 ? -15.263 34.610 -26.981 1.00 12.66 21 THR B N 1
ATOM 2912 C CA . THR B 1 21 ? -16.654 34.550 -27.378 1.00 11.39 21 THR B CA 1
ATOM 2913 C C . THR B 1 21 ? -17.110 33.103 -27.547 1.00 13.64 21 THR B C 1
ATOM 2914 O O . THR B 1 21 ? -18.303 32.827 -27.618 1.00 18.39 21 THR B O 1
ATOM 2925 N N . ILE B 1 22 ? -16.148 32.179 -27.589 1.00 12.70 22 ILE B N 1
ATOM 2926 C CA . ILE B 1 22 ? -16.437 30.758 -27.560 1.00 11.87 22 ILE B CA 1
ATOM 2927 C C . ILE B 1 22 ? -16.147 30.287 -26.157 1.00 13.05 22 ILE B C 1
ATOM 2928 O O . ILE B 1 22 ? -15.011 30.374 -25.693 1.00 15.13 22 ILE B O 1
ATOM 2944 N N . VAL B 1 23 ? -17.184 29.810 -25.478 1.00 11.60 23 VAL B N 1
ATOM 2945 C CA . VAL B 1 23 ? -17.107 29.414 -24.081 1.00 12.13 23 VAL B CA 1
ATOM 2946 C C . VAL B 1 23 ? -17.683 28.001 -24.058 1.00 12.11 23 VAL B C 1
ATOM 2947 O O . VAL B 1 23 ? -18.894 27.792 -23.929 1.00 14.74 23 VAL B O 1
ATOM 2960 N N . ASP B 1 24 ? -16.800 27.014 -24.228 1.00 9.96 24 ASP B N 1
ATOM 2961 C CA . ASP B 1 24 ? -17.238 25.691 -24.634 1.00 9.19 24 ASP B CA 1
ATOM 2962 C C . ASP B 1 24 ? -16.605 24.566 -23.809 1.00 11.26 24 ASP B C 1
ATOM 2963 O O . ASP B 1 24 ? -15.759 23.833 -24.281 1.00 11.60 24 ASP B O 1
ATOM 2972 N N . PRO B 1 25 ? -17.036 24.438 -22.584 1.00 12.28 25 PRO B N 1
ATOM 2973 C CA . PRO B 1 25 ? -16.565 23.372 -21.706 1.00 11.18 25 PRO B CA 1
ATOM 2974 C C . PRO B 1 25 ? -16.913 21.942 -22.118 1.00 11.14 25 PRO B C 1
ATOM 2975 O O . PRO B 1 25 ? -17.908 21.669 -22.663 1.00 12.25 25 PRO B O 1
ATOM 2986 N N . GLY B 1 26 ? -15.979 21.030 -21.897 1.00 9.14 26 GLY B N 1
ATOM 2987 C CA . GLY B 1 26 ? -16.167 19.653 -22.195 1.00 9.15 26 GLY B CA 1
ATOM 2988 C C . GLY B 1 26 ? -15.362 18.769 -21.274 1.00 10.43 26 GLY B C 1
ATOM 2989 O O . GLY B 1 26 ? -14.483 18.125 -21.679 1.00 10.58 26 GLY B O 1
ATOM 2993 N N . PRO B 1 27 ? -15.803 18.809 -19.951 1.00 9.33 27 PRO B N 1
ATOM 2994 C CA . PRO B 1 27 ? -14.960 18.064 -19.021 1.00 9.20 27 PRO B CA 1
ATOM 2995 C C . PRO B 1 27 ? -15.002 16.554 -19.174 1.00 13.19 27 PRO B C 1
ATOM 2996 O O . PRO B 1 27 ? -15.837 16.044 -19.844 1.00 11.53 27 PRO B O 1
ATOM 3007 N N . LEU B 1 28 ? -14.008 15.894 -18.588 1.00 10.66 28 LEU B N 1
ATOM 3008 C CA . LEU B 1 28 ? -13.985 14.448 -18.526 1.00 12.02 28 LEU B CA 1
ATOM 3009 C C . LEU B 1 28 ? -13.916 14.105 -17.033 1.00 19.06 28 LEU B C 1
ATOM 3010 O O . LEU B 1 28 ? -13.009 14.561 -16.353 1.00 27.67 28 LEU B O 1
ATOM 3026 N N . ASP B 1 29 ? -14.823 13.267 -16.547 1.00 14.94 29 ASP B N 1
ATOM 3027 C CA . ASP B 1 29 ? -14.843 12.864 -15.117 1.00 17.92 29 ASP B CA 1
ATOM 3028 C C . ASP B 1 29 ? -13.837 11.766 -14.818 1.00 13.82 29 ASP B C 1
ATOM 3029 O O . ASP B 1 29 ? -13.356 11.123 -15.745 1.00 14.13 29 ASP B O 1
ATOM 3038 N N . VAL B 1 30 ? -13.499 11.534 -13.540 1.00 17.39 30 VAL B N 1
ATOM 3039 C CA . VAL B 1 30 ? -12.448 10.565 -13.225 1.00 14.64 30 VAL B CA 1
ATOM 3040 C C . VAL B 1 30 ? -12.799 9.147 -13.532 1.00 10.33 30 VAL B C 1
ATOM 3041 O O . VAL B 1 30 ? -11.912 8.361 -13.798 1.00 15.53 30 VAL B O 1
ATOM 3054 N N . THR B 1 31 ? -14.072 8.790 -13.465 1.00 10.17 31 THR B N 1
ATOM 3055 C CA . THR B 1 31 ? -14.433 7.432 -13.862 1.00 11.63 31 THR B CA 1
ATOM 3056 C C . THR B 1 31 ? -14.114 7.206 -15.319 1.00 8.94 31 THR B C 1
ATOM 3057 O O . THR B 1 31 ? -13.506 6.208 -15.661 1.00 11.75 31 THR B O 1
ATOM 3068 N N . ALA B 1 32 ? -14.492 8.155 -16.169 1.00 13.92 32 ALA B N 1
ATOM 3069 C CA . ALA B 1 32 ? -14.166 8.089 -17.585 1.00 13.36 32 ALA B CA 1
ATOM 3070 C C . ALA B 1 32 ? -12.656 8.040 -17.818 1.00 10.52 32 ALA B C 1
ATOM 3071 O O . ALA B 1 32 ? -12.165 7.264 -18.644 1.00 10.11 32 ALA B O 1
ATOM 3078 N N . LEU B 1 33 ? -11.917 8.831 -17.062 1.00 9.50 33 LEU B N 1
ATOM 3079 C CA . LEU B 1 33 ? -10.470 8.844 -17.200 1.00 9.40 33 LEU B CA 1
ATOM 3080 C C . LEU B 1 33 ? -9.878 7.499 -16.733 1.00 8.69 33 LEU B C 1
ATOM 3081 O O . LEU B 1 33 ? -8.951 6.948 -17.348 1.00 15.16 33 LEU B O 1
ATOM 3097 N N . ALA B 1 34 ? -10.448 6.912 -15.686 1.00 13.87 34 ALA B N 1
ATOM 3098 C CA . ALA B 1 34 ? -9.997 5.580 -15.276 1.00 11.31 34 ALA B CA 1
ATOM 3099 C C . ALA B 1 34 ? -10.265 4.501 -16.313 1.00 13.64 34 ALA B C 1
ATOM 3100 O O . ALA B 1 34 ? -9.439 3.617 -16.470 1.00 13.30 34 ALA B O 1
ATOM 3107 N N . VAL B 1 35 ? -11.408 4.545 -17.001 1.00 9.51 35 VAL B N 1
ATOM 3108 C CA . VAL B 1 35 ? -11.669 3.608 -18.096 1.00 11.49 35 VAL B CA 1
ATOM 3109 C C . VAL B 1 35 ? -10.589 3.749 -19.164 1.00 9.89 35 VAL B C 1
ATOM 3110 O O . VAL B 1 35 ? -10.035 2.736 -19.641 1.00 11.87 35 VAL B O 1
ATOM 3123 N N . ALA B 1 36 ? -10.251 4.992 -19.511 1.00 11.02 36 ALA B N 1
ATOM 3124 C CA . ALA B 1 36 ? -9.219 5.239 -20.506 1.00 12.27 36 ALA B CA 1
ATOM 3125 C C . ALA B 1 36 ? -7.860 4.654 -20.046 1.00 10.49 36 ALA B C 1
ATOM 3126 O O . ALA B 1 36 ? -7.166 4.004 -20.807 1.00 13.38 36 ALA B O 1
ATOM 3133 N N . ALA B 1 37 ? -7.504 4.915 -18.793 1.00 9.90 37 ALA B N 1
ATOM 3134 C CA . ALA B 1 37 ? -6.233 4.497 -18.254 1.00 11.18 37 ALA B CA 1
ATOM 3135 C C . ALA B 1 37 ? -6.158 2.977 -18.224 1.00 16.12 37 ALA B C 1
ATOM 3136 O O . ALA B 1 37 ? -5.169 2.402 -18.631 1.00 13.52 37 ALA B O 1
ATOM 3143 N N . ALA B 1 38 ? -7.227 2.333 -17.775 1.00 15.98 38 ALA B N 1
ATOM 3144 C CA . ALA B 1 38 ? -7.237 0.869 -17.667 1.00 14.35 38 ALA B CA 1
ATOM 3145 C C . ALA B 1 38 ? -7.252 0.228 -19.057 1.00 11.36 38 ALA B C 1
ATOM 3146 O O . ALA B 1 38 ? -6.541 -0.748 -19.314 1.00 24.60 38 ALA B O 1
ATOM 3153 N N . LEU B 1 39 ? -8.020 0.791 -19.969 1.00 12.52 39 LEU B N 1
ATOM 3154 C CA . LEU B 1 39 ? -8.024 0.286 -21.343 1.00 14.55 39 LEU B CA 1
ATOM 3155 C C . LEU B 1 39 ? -6.632 0.395 -21.953 1.00 23.95 39 LEU B C 1
ATOM 3156 O O . LEU B 1 39 ? -6.126 -0.555 -22.535 1.00 21.63 39 LEU B O 1
ATOM 3172 N N . ALA B 1 40 ? -6.005 1.553 -21.814 1.00 15.09 40 ALA B N 1
ATOM 3173 C CA . ALA B 1 40 ? -4.648 1.732 -22.349 1.00 16.21 40 ALA B CA 1
ATOM 3174 C C . ALA B 1 40 ? -3.623 0.798 -21.708 1.00 18.61 40 ALA B C 1
ATOM 3175 O O . ALA B 1 40 ? -2.630 0.439 -22.338 1.00 17.96 40 ALA B O 1
ATOM 3182 N N . ALA B 1 41 ? -3.832 0.450 -20.439 1.00 22.54 41 ALA B N 1
ATOM 3183 C CA . ALA B 1 41 ? -2.895 -0.396 -19.720 1.00 18.15 41 ALA B CA 1
ATOM 3184 C C . ALA B 1 41 ? -3.188 -1.872 -19.993 1.00 28.20 41 ALA B C 1
ATOM 3185 O O . ALA B 1 41 ? -2.478 -2.744 -19.522 1.00 26.80 41 ALA B O 1
ATOM 3192 N N . GLY B 1 42 ? -4.246 -2.145 -20.743 1.00 25.68 42 GLY B N 1
ATOM 3193 C CA . GLY B 1 42 ? -4.627 -3.505 -21.065 1.00 35.27 42 GLY B CA 1
ATOM 3194 C C . GLY B 1 42 ? -5.145 -4.235 -19.843 1.00 40.52 42 GLY B C 1
ATOM 3195 O O . GLY B 1 42 ? -5.115 -5.464 -19.807 1.00 40.41 42 GLY B O 1
ATOM 3199 N N . LEU B 1 43 ? -5.634 -3.484 -18.856 1.00 29.20 43 LEU B N 1
ATOM 3200 C CA . LEU B 1 43 ? -6.188 -4.062 -17.623 1.00 34.45 43 LEU B CA 1
ATOM 3201 C C . LEU B 1 43 ? -7.700 -3.924 -17.547 1.00 28.22 43 LEU B C 1
ATOM 3202 O O . LEU B 1 43 ? -8.296 -4.044 -16.468 1.00 33.23 43 LEU B O 1
ATOM 3218 N N . HIS B 1 44 ? -8.314 -3.589 -18.668 1.00 30.50 44 HIS B N 1
ATOM 3219 C CA . HIS B 1 44 ? -9.757 -3.386 -18.706 1.00 36.85 44 HIS B CA 1
ATOM 3220 C C . HIS B 1 44 ? -10.272 -3.825 -20.046 1.00 39.21 44 HIS B C 1
ATOM 3221 O O . HIS B 1 44 ? -9.545 -3.782 -21.037 1.00 33.31 44 HIS B O 1
ATOM 3236 N N . SER B 1 45 ? -11.553 -4.164 -20.061 1.00 42.78 45 SER B N 1
ATOM 3237 C CA . SER B 1 45 ? -12.264 -4.661 -21.220 1.00 49.66 45 SER B CA 1
ATOM 3238 C C . SER B 1 45 ? -13.538 -3.851 -21.250 1.00 55.44 45 SER B C 1
ATOM 3239 O O . SER B 1 45 ? -14.137 -3.604 -20.199 1.00 40.18 45 SER B O 1
ATOM 3247 N N . ALA B 1 46 ? -13.940 -3.414 -22.442 1.00 63.29 46 ALA B N 1
ATOM 3248 C CA . ALA B 1 46 ? -15.149 -2.612 -22.578 1.00 64.13 46 ALA B CA 1
ATOM 3249 C C . ALA B 1 46 ? -16.407 -3.490 -22.577 1.00 62.86 46 ALA B C 1
ATOM 3250 O O . ALA B 1 46 ? -17.425 -3.136 -23.173 1.00 67.96 46 ALA B O 1
ATOM 3257 N N . ALA B 1 47 ? -16.337 -4.623 -21.883 1.00 52.90 47 ALA B N 1
ATOM 3258 C CA . ALA B 1 47 ? -17.527 -5.236 -21.327 1.00 50.04 47 ALA B CA 1
ATOM 3259 C C . ALA B 1 47 ? -17.383 -5.371 -19.819 1.00 49.45 47 ALA B C 1
ATOM 3260 O O . ALA B 1 47 ? -18.106 -6.137 -19.201 1.00 62.91 47 ALA B O 1
ATOM 3267 N N . ASP B 1 48 ? -16.389 -4.718 -19.249 1.00 50.82 48 ASP B N 1
ATOM 3268 C CA . ASP B 1 48 ? -16.267 -4.467 -17.818 1.00 39.78 48 ASP B CA 1
ATOM 3269 C C . ASP B 1 48 ? -17.041 -3.163 -17.519 1.00 32.42 48 ASP B C 1
ATOM 3270 O O . ASP B 1 48 ? -17.238 -2.385 -18.397 1.00 37.10 48 ASP B O 1
ATOM 3279 N N . ASP B 1 49 ? -17.448 -2.972 -16.283 1.00 25.64 49 ASP B N 1
ATOM 3280 C CA . ASP B 1 49 ? -18.106 -1.778 -15.777 1.00 23.53 49 ASP B CA 1
ATOM 3281 C C . ASP B 1 49 ? -17.200 -0.600 -15.362 1.00 21.86 49 ASP B C 1
ATOM 3282 O O . ASP B 1 49 ? -16.229 -0.791 -14.720 1.00 27.28 49 ASP B O 1
ATOM 3291 N N . PRO B 1 50 ? -17.599 0.631 -15.627 1.00 23.94 50 PRO B N 1
ATOM 3292 C CA . PRO B 1 50 ? -16.700 1.733 -15.264 1.00 21.90 50 PRO B CA 1
ATOM 3293 C C . PRO B 1 50 ? -16.256 1.826 -13.816 1.00 33.46 50 PRO B C 1
ATOM 3294 O O . PRO B 1 50 ? -15.125 2.139 -13.578 1.00 25.05 50 PRO B O 1
ATOM 3305 N N . ALA B 1 51 ? -17.103 1.545 -12.862 1.00 28.30 51 ALA B N 1
ATOM 3306 C CA . ALA B 1 51 ? -16.672 1.633 -11.475 1.00 36.60 51 ALA B CA 1
ATOM 3307 C C . ALA B 1 51 ? -15.547 0.638 -11.178 1.00 40.65 51 ALA B C 1
ATOM 3308 O O . ALA B 1 51 ? -14.697 0.893 -10.317 1.00 39.91 51 ALA B O 1
ATOM 3315 N N . ALA B 1 52 ? -15.509 -0.459 -11.929 1.00 38.04 52 ALA B N 1
ATOM 3316 C CA . ALA B 1 52 ? -14.412 -1.431 -11.849 1.00 35.27 52 ALA B CA 1
ATOM 3317 C C . ALA B 1 52 ? -13.078 -0.904 -12.322 1.00 36.83 52 ALA B C 1
ATOM 3318 O O . ALA B 1 52 ? -12.038 -1.313 -11.824 1.00 34.98 52 ALA B O 1
ATOM 3325 N N . ALA B 1 53 ? -13.097 -0.064 -13.347 1.00 26.91 53 ALA B N 1
ATOM 3326 C CA . ALA B 1 53 ? -11.869 0.537 -13.806 1.00 21.23 53 ALA B CA 1
ATOM 3327 C C . ALA B 1 53 ? -11.382 1.470 -12.712 1.00 25.28 53 ALA B C 1
ATOM 3328 O O . ALA B 1 53 ? -10.207 1.472 -12.369 1.00 23.51 53 ALA B O 1
ATOM 3335 N N . LEU B 1 54 ? -12.303 2.225 -12.122 1.00 22.55 54 LEU B N 1
ATOM 3336 C CA . LEU B 1 54 ? -11.922 3.218 -11.118 1.00 25.02 54 LEU B CA 1
ATOM 3337 C C . LEU B 1 54 ? -11.253 2.557 -9.912 1.00 31.69 54 LEU B C 1
ATOM 3338 O O . LEU B 1 54 ? -10.307 3.101 -9.339 1.00 27.73 54 LEU B O 1
ATOM 3354 N N . ASP B 1 55 ? -11.728 1.364 -9.562 1.00 35.26 55 ASP B N 1
ATOM 3355 C CA . ASP B 1 55 ? -11.192 0.586 -8.445 1.00 33.13 55 ASP B CA 1
ATOM 3356 C C . ASP B 1 55 ? -9.775 0.064 -8.674 1.00 31.43 55 ASP B C 1
ATOM 3357 O O . ASP B 1 55 ? -9.046 -0.130 -7.722 1.00 32.10 55 ASP B O 1
ATOM 3366 N N . LYS B 1 56 ? -9.397 -0.173 -9.928 1.00 31.44 56 LYS B N 1
ATOM 3367 C CA . LYS B 1 56 ? -8.061 -0.648 -10.255 1.00 32.07 56 LYS B CA 1
ATOM 3368 C C . LYS B 1 56 ? -7.048 0.499 -10.313 1.00 25.89 56 LYS B C 1
ATOM 3369 O O . LYS B 1 56 ? -5.868 0.266 -10.471 1.00 30.66 56 LYS B O 1
ATOM 3388 N N . CYS B 1 57 ? -7.517 1.738 -10.231 1.00 23.59 57 CYS B N 1
ATOM 3389 C CA . CYS B 1 57 ? -6.648 2.894 -10.462 1.00 17.39 57 CYS B CA 1
ATOM 3390 C C . CYS B 1 57 ? -6.272 3.638 -9.199 1.00 15.88 57 CYS B C 1
ATOM 3391 O O . CYS B 1 57 ? -6.990 3.609 -8.214 1.00 20.09 57 CYS B O 1
ATOM 3399 N N . ILE B 1 58 ? -5.106 4.268 -9.247 1.00 15.14 58 ILE B N 1
ATOM 3400 C CA . ILE B 1 58 ? -4.750 5.329 -8.307 1.00 19.60 58 ILE B CA 1
ATOM 3401 C C . ILE B 1 58 ? -5.388 6.574 -8.837 1.00 20.97 58 ILE B C 1
ATOM 3402 O O . ILE B 1 58 ? -5.203 6.907 -10.021 1.00 16.53 58 ILE B O 1
ATOM 3418 N N . VAL B 1 59 ? -6.145 7.248 -7.978 1.00 18.60 59 VAL B N 1
ATOM 3419 C CA . VAL B 1 59 ? -6.940 8.412 -8.381 1.00 21.50 59 VAL B CA 1
ATOM 3420 C C . VAL B 1 59 ? -6.551 9.664 -7.617 1.00 18.70 59 VAL B C 1
ATOM 3421 O O . VAL B 1 59 ? -6.573 9.677 -6.393 1.00 19.96 59 VAL B O 1
ATOM 3434 N N . LEU B 1 60 ? -6.228 10.720 -8.348 1.00 15.16 60 LEU B N 1
ATOM 3435 C CA . LEU B 1 60 ? -6.039 12.034 -7.748 1.00 15.57 60 LEU B CA 1
ATOM 3436 C C . LEU B 1 60 ? -7.037 12.944 -8.393 1.00 26.57 60 LEU B C 1
ATOM 3437 O O . LEU B 1 60 ? -6.947 13.229 -9.596 1.00 15.25 60 LEU B O 1
ATOM 3453 N N . ASP B 1 61 ? -8.075 13.282 -7.647 1.00 19.79 61 ASP B N 1
ATOM 3454 C CA . ASP B 1 61 ? -9.098 14.183 -8.170 1.00 23.13 61 ASP B CA 1
ATOM 3455 C C . ASP B 1 61 ? -9.419 15.317 -7.207 1.00 24.66 61 ASP B C 1
ATOM 3456 O O . ASP B 1 61 ? -8.809 15.427 -6.144 1.00 16.71 61 ASP B O 1
ATOM 3465 N N . GLU B 1 62 ? -10.292 16.219 -7.660 1.00 23.69 62 GLU B N 1
ATOM 3466 C CA . GLU B 1 62 ? -10.736 17.369 -6.888 1.00 27.17 62 GLU B CA 1
ATOM 3467 C C . GLU B 1 62 ? -9.514 18.151 -6.480 1.00 23.88 62 GLU B C 1
ATOM 3468 O O . GLU B 1 62 ? -9.421 18.678 -5.363 1.00 25.74 62 GLU B O 1
ATOM 3480 N N . LEU B 1 63 ? -8.558 18.166 -7.400 1.00 22.99 63 LEU B N 1
ATOM 3481 C CA . LEU B 1 63 ? -7.315 18.904 -7.242 1.00 23.15 63 LEU B CA 1
ATOM 3482 C C . LEU B 1 63 ? -7.357 20.194 -8.007 1.00 23.40 63 LEU B C 1
ATOM 3483 O O . LEU B 1 63 ? -7.849 20.232 -9.120 1.00 15.43 63 LEU B O 1
ATOM 3499 N N . THR B 1 64 ? -6.769 21.217 -7.430 1.00 15.34 64 THR B N 1
ATOM 3500 C CA . THR B 1 64 ? -6.564 22.472 -8.097 1.00 19.47 64 THR B CA 1
ATOM 3501 C C . THR B 1 64 ? -5.077 22.724 -8.283 1.00 19.32 64 THR B C 1
ATOM 3502 O O . THR B 1 64 ? -4.274 22.307 -7.445 1.00 23.69 64 THR B O 1
ATOM 3513 N N . GLU B 1 65 ? -4.693 23.351 -9.393 1.00 16.94 65 GLU B N 1
ATOM 3514 C CA . GLU B 1 65 ? -3.325 23.856 -9.515 1.00 15.86 65 GLU B CA 1
ATOM 3515 C C . GLU B 1 65 ? -3.275 25.246 -10.114 1.00 15.44 65 GLU B C 1
ATOM 3516 O O . GLU B 1 65 ? -4.211 25.722 -10.759 1.00 17.33 65 GLU B O 1
ATOM 3528 N N . PHE B 1 66 ? -2.188 25.924 -9.800 1.00 17.37 66 PHE B N 1
ATOM 3529 C CA . PHE B 1 66 ? -1.961 27.260 -10.316 1.00 25.60 66 PHE B CA 1
ATOM 3530 C C . PHE B 1 66 ? -0.482 27.505 -10.285 1.00 19.65 66 PHE B C 1
ATOM 3531 O O . PHE B 1 66 ? 0.251 26.801 -9.580 1.00 19.54 66 PHE B O 1
ATOM 3548 N N . ALA B 1 67 ? -0.032 28.486 -11.055 1.00 21.94 67 ALA B N 1
ATOM 3549 C CA . ALA B 1 67 ? 1.388 28.814 -11.144 1.00 15.56 67 ALA B CA 1
ATOM 3550 C C . ALA B 1 67 ? 1.893 29.494 -9.878 1.00 28.07 67 ALA B C 1
ATOM 3551 O O . ALA B 1 67 ? 1.244 30.393 -9.355 1.00 22.23 67 ALA B O 1
ATOM 3558 N N . GLU B 1 68 ? 3.067 29.069 -9.409 1.00 21.02 68 GLU B N 1
ATOM 3559 C CA . GLU B 1 68 ? 3.804 29.785 -8.364 1.00 25.10 68 GLU B CA 1
ATOM 3560 C C . GLU B 1 68 ? 4.990 30.519 -8.978 1.00 25.56 68 GLU B C 1
ATOM 3561 O O . GLU B 1 68 ? 5.401 31.570 -8.524 1.00 21.92 68 GLU B O 1
ATOM 3573 N N . LYS B 1 69 ? 5.534 29.940 -10.035 1.00 18.55 69 LYS B N 1
ATOM 3574 C CA . LYS B 1 69 ? 6.608 30.556 -10.769 1.00 23.66 69 LYS B CA 1
ATOM 3575 C C . LYS B 1 69 ? 6.379 30.218 -12.235 1.00 24.05 69 LYS B C 1
ATOM 3576 O O . LYS B 1 69 ? 6.034 29.089 -12.577 1.00 24.47 69 LYS B O 1
ATOM 3595 N N . LEU B 1 70 ? 6.498 31.204 -13.103 1.00 22.89 70 LEU B N 1
ATOM 3596 C CA . LEU B 1 70 ? 6.360 30.952 -14.530 1.00 15.66 70 LEU B CA 1
ATOM 3597 C C . LEU B 1 70 ? 7.149 32.007 -15.269 1.00 23.38 70 LEU B C 1
ATOM 3598 O O . LEU B 1 70 ? 6.880 33.197 -15.144 1.00 22.83 70 LEU B O 1
ATOM 3614 N N . VAL B 1 71 ? 8.147 31.552 -16.007 1.00 21.44 71 VAL B N 1
ATOM 3615 C CA . VAL B 1 71 ? 9.046 32.442 -16.735 1.00 21.01 71 VAL B CA 1
ATOM 3616 C C . VAL B 1 71 ? 8.930 32.116 -18.211 1.00 19.72 71 VAL B C 1
ATOM 3617 O O . VAL B 1 71 ? 9.004 30.950 -18.578 1.00 21.52 71 VAL B O 1
ATOM 3630 N N . VAL B 1 72 ? 8.767 33.127 -19.057 1.00 18.66 72 VAL B N 1
ATOM 3631 C CA . VAL B 1 72 ? 8.681 32.883 -20.498 1.00 23.93 72 VAL B CA 1
ATOM 3632 C C . VAL B 1 72 ? 9.941 33.414 -21.171 1.00 32.41 72 VAL B C 1
ATOM 3633 O O . VAL B 1 72 ? 10.347 34.535 -20.910 1.00 22.79 72 VAL B O 1
ATOM 3646 N N . HIS B 1 73 ? 10.560 32.605 -22.028 1.00 21.11 73 HIS B N 1
ATOM 3647 C CA . HIS B 1 73 ? 11.678 33.062 -22.838 1.00 23.22 73 HIS B CA 1
ATOM 3648 C C . HIS B 1 73 ? 11.207 33.180 -24.270 1.00 22.92 73 HIS B C 1
ATOM 3649 O O . HIS B 1 73 ? 11.141 32.188 -24.989 1.00 26.33 73 HIS B O 1
ATOM 3664 N N . ASP B 1 74 ? 10.860 34.402 -24.664 1.00 22.34 74 ASP B N 1
ATOM 3665 C CA . ASP B 1 74 ? 10.237 34.683 -25.960 1.00 23.06 74 ASP B CA 1
ATOM 3666 C C . ASP B 1 74 ? 11.196 34.565 -27.131 1.00 30.03 74 ASP B C 1
ATOM 3667 O O . ASP B 1 74 ? 12.360 34.955 -27.035 1.00 25.43 74 ASP B O 1
ATOM 3676 N N . ARG B 1 75 ? 10.698 34.021 -28.233 1.00 29.84 75 ARG B N 1
ATOM 3677 C CA . ARG B 1 75 ? 11.412 33.955 -29.485 1.00 29.47 75 ARG B CA 1
ATOM 3678 C C . ARG B 1 75 ? 10.549 34.576 -30.560 1.00 30.77 75 ARG B C 1
ATOM 3679 O O . ARG B 1 75 ? 9.354 34.564 -30.474 1.00 36.37 75 ARG B O 1
ATOM 3700 N N . PRO B 1 76 ? 11.252 35.159 -31.622 1.00 55.87 76 PRO B N 1
ATOM 3701 C CA . PRO B 1 76 ? 10.393 35.905 -32.565 1.00 64.89 76 PRO B CA 1
ATOM 3702 C C . PRO B 1 76 ? 9.331 35.111 -33.291 1.00 56.23 76 PRO B C 1
ATOM 3703 O O . PRO B 1 76 ? 9.574 34.119 -33.870 1.00 60.66 76 PRO B O 1
ATOM 3714 N N . GLY B 1 77 ? 8.123 35.616 -33.247 1.00 39.83 77 GLY B N 1
ATOM 3715 C CA . GLY B 1 77 ? 7.028 35.010 -33.942 1.00 50.67 77 GLY B CA 1
ATOM 3716 C C . GLY B 1 77 ? 6.461 33.949 -33.027 1.00 46.46 77 GLY B C 1
ATOM 3717 O O . GLY B 1 77 ? 5.356 33.486 -33.239 1.00 30.73 77 GLY B O 1
ATOM 3721 N N . GLY B 1 78 ? 7.177 33.668 -31.948 1.00 32.24 78 GLY B N 1
ATOM 3722 C CA . GLY B 1 78 ? 6.509 32.978 -30.872 1.00 30.40 78 GLY B CA 1
ATOM 3723 C C . GLY B 1 78 ? 6.881 31.516 -31.029 1.00 28.62 78 GLY B C 1
ATOM 3724 O O . GLY B 1 78 ? 6.778 30.748 -30.095 1.00 25.78 78 GLY B O 1
ATOM 3728 N N . ILE B 1 79 ? 7.316 31.129 -32.222 1.00 30.49 79 ILE B N 1
ATOM 3729 C CA . ILE B 1 79 ? 7.651 29.739 -32.476 1.00 33.47 79 ILE B CA 1
ATOM 3730 C C . ILE B 1 79 ? 8.922 29.359 -31.725 1.00 26.74 79 ILE B C 1
ATOM 3731 O O . ILE B 1 79 ? 9.983 29.943 -31.949 1.00 21.24 79 ILE B O 1
ATOM 3747 N N . GLY B 1 80 ? 8.813 28.362 -30.852 1.00 19.58 80 GLY B N 1
ATOM 3748 C CA . GLY B 1 80 ? 9.935 27.936 -30.030 1.00 15.74 80 GLY B CA 1
ATOM 3749 C C . GLY B 1 80 ? 10.152 28.740 -28.761 1.00 17.18 80 GLY B C 1
ATOM 3750 O O . GLY B 1 80 ? 11.120 28.536 -28.026 1.00 17.91 80 GLY B O 1
ATOM 3754 N N . THR B 1 81 ? 9.243 29.656 -28.476 1.00 16.37 81 THR B N 1
ATOM 3755 C CA . THR B 1 81 ? 9.245 30.286 -27.161 1.00 15.91 81 THR B CA 1
ATOM 3756 C C . THR B 1 81 ? 9.184 29.229 -26.068 1.00 17.38 81 THR B C 1
ATOM 3757 O O . THR B 1 81 ? 8.427 28.250 -26.165 1.00 16.30 81 THR B O 1
ATOM 3768 N N . THR B 1 82 ? 9.943 29.417 -25.004 1.00 21.08 82 THR B N 1
ATOM 3769 C CA . THR B 1 82 ? 9.960 28.408 -23.945 1.00 25.46 82 THR B CA 1
ATOM 3770 C C . THR B 1 82 ? 9.382 28.954 -22.653 1.00 27.83 82 THR B C 1
ATOM 3771 O O . THR B 1 82 ? 9.328 30.174 -22.429 1.00 18.67 82 THR B O 1
ATOM 3782 N N . VAL B 1 83 ? 8.867 28.029 -21.847 1.00 15.50 83 VAL B N 1
ATOM 3783 C CA . VAL B 1 83 ? 8.244 28.352 -20.577 1.00 10.14 83 VAL B CA 1
ATOM 3784 C C . VAL B 1 83 ? 8.856 27.406 -19.533 1.00 18.51 83 VAL B C 1
ATOM 3785 O O . VAL B 1 83 ? 8.967 26.212 -19.781 1.00 20.53 83 VAL B O 1
ATOM 3798 N N . GLU B 1 84 ? 9.241 27.940 -18.382 1.00 18.59 84 GLU B N 1
ATOM 3799 C CA . GLU B 1 84 ? 9.650 27.146 -17.223 1.00 18.89 84 GLU B CA 1
ATOM 3800 C C . GLU B 1 84 ? 8.682 27.480 -16.095 1.00 19.88 84 GLU B C 1
ATOM 3801 O O . GLU B 1 84 ? 8.400 28.642 -15.835 1.00 17.49 84 GLU B O 1
ATOM 3813 N N . TYR B 1 85 ? 8.139 26.469 -15.434 1.00 14.51 85 TYR B N 1
ATOM 3814 C CA . TYR B 1 85 ? 7.168 26.730 -14.399 1.00 10.72 85 TYR B CA 1
ATOM 3815 C C . TYR B 1 85 ? 7.260 25.781 -13.219 1.00 17.16 85 TYR B C 1
ATOM 3816 O O . TYR B 1 85 ? 7.805 24.687 -13.305 1.00 19.24 85 TYR B O 1
ATOM 3834 N N . VAL B 1 86 ? 6.782 26.283 -12.097 1.00 21.09 86 VAL B N 1
ATOM 3835 C CA . VAL B 1 86 ? 6.483 25.489 -10.925 1.00 18.18 86 VAL B CA 1
ATOM 3836 C C . VAL B 1 86 ? 5.041 25.801 -10.606 1.00 21.44 86 VAL B C 1
ATOM 3837 O O . VAL B 1 86 ? 4.652 26.955 -10.496 1.00 19.67 86 VAL B O 1
ATOM 3850 N N . GLU B 1 87 ? 4.236 24.775 -10.442 1.00 19.25 87 GLU B N 1
ATOM 3851 C CA . GLU B 1 87 ? 2.856 24.992 -10.081 1.00 20.17 87 GLU B CA 1
ATOM 3852 C C . GLU B 1 87 ? 2.621 24.269 -8.789 1.00 19.72 87 GLU B C 1
ATOM 3853 O O . GLU B 1 87 ? 3.370 23.338 -8.461 1.00 20.29 87 GLU B O 1
ATOM 3865 N N . VAL B 1 88 ? 1.611 24.700 -8.039 1.00 18.16 88 VAL B N 1
ATOM 3866 C CA . VAL B 1 88 ? 1.310 24.032 -6.776 1.00 21.73 88 VAL B CA 1
ATOM 3867 C C . VAL B 1 88 ? -0.019 23.336 -6.917 1.00 24.15 88 VAL B C 1
ATOM 3868 O O . VAL B 1 88 ? -0.909 23.807 -7.602 1.00 23.24 88 VAL B O 1
ATOM 3881 N N . TYR B 1 89 ? -0.117 22.182 -6.273 1.00 13.98 89 TYR B N 1
ATOM 3882 C CA . TYR B 1 89 ? -1.344 21.443 -6.191 1.00 15.77 89 TYR B CA 1
ATOM 3883 C C . TYR B 1 89 ? -1.996 21.768 -4.866 1.00 19.18 89 TYR B C 1
ATOM 3884 O O . TYR B 1 89 ? -1.328 21.710 -3.832 1.00 21.29 89 TYR B O 1
ATOM 3902 N N . GLU B 1 90 ? -3.295 22.051 -4.887 1.00 16.97 90 GLU B N 1
ATOM 3903 C CA . GLU B 1 90 ? -4.083 22.227 -3.660 1.00 25.09 90 GLU B CA 1
ATOM 3904 C C . GLU B 1 90 ? -5.336 21.370 -3.672 1.00 34.58 90 GLU B C 1
ATOM 3905 O O . GLU B 1 90 ? -5.932 21.120 -4.740 1.00 28.85 90 GLU B O 1
ATOM 3917 N N . ASP B 1 91 ? -5.787 20.957 -2.491 1.00 32.35 91 ASP B N 1
ATOM 3918 C CA . ASP B 1 91 ? -7.068 20.269 -2.431 1.00 29.44 91 ASP B CA 1
ATOM 3919 C C . ASP B 1 91 ? -8.177 21.307 -2.346 1.00 18.82 91 ASP B C 1
ATOM 3920 O O . ASP B 1 91 ? -7.908 22.510 -2.328 1.00 26.85 91 ASP B O 1
ATOM 3929 N N . ALA B 1 92 ? -9.418 20.838 -2.305 1.00 33.95 92 ALA B N 1
ATOM 3930 C CA . ALA B 1 92 ? -10.575 21.727 -2.361 1.00 32.52 92 ALA B CA 1
ATOM 3931 C C . ALA B 1 92 ? -10.569 22.766 -1.236 1.00 46.20 92 ALA B C 1
ATOM 3932 O O . ALA B 1 92 ? -11.042 23.886 -1.420 1.00 41.82 92 ALA B O 1
ATOM 3939 N N . SER B 1 93 ? -10.011 22.388 -0.088 1.00 48.09 93 SER B N 1
ATOM 3940 C CA . SER B 1 93 ? -9.914 23.270 1.079 1.00 48.69 93 SER B CA 1
ATOM 3941 C C . SER B 1 93 ? -8.758 24.258 1.040 1.00 41.36 93 SER B C 1
ATOM 3942 O O . SER B 1 93 ? -8.639 25.113 1.912 1.00 50.68 93 SER B O 1
ATOM 3950 N N . GLY B 1 94 ? -7.900 24.153 0.037 1.00 32.85 94 GLY B N 1
ATOM 3951 C CA . GLY B 1 94 ? -6.787 25.084 -0.087 1.00 26.19 94 GLY B CA 1
ATOM 3952 C C . GLY B 1 94 ? -5.516 24.576 0.581 1.00 25.87 94 GLY B C 1
ATOM 3953 O O . GLY B 1 94 ? -4.550 25.316 0.715 1.00 32.70 94 GLY B O 1
ATOM 3957 N N . VAL B 1 95 ? -5.494 23.311 0.967 1.00 27.92 95 VAL B N 1
ATOM 3958 C CA . VAL B 1 95 ? -4.265 22.723 1.503 1.00 26.64 95 VAL B CA 1
ATOM 3959 C C . VAL B 1 95 ? -3.281 22.324 0.398 1.00 29.78 95 VAL B C 1
ATOM 3960 O O . VAL B 1 95 ? -3.615 21.568 -0.503 1.00 22.01 95 VAL B O 1
ATOM 3973 N N . ARG B 1 96 ? -2.053 22.794 0.512 1.00 28.33 96 ARG B N 1
ATOM 3974 C CA . ARG B 1 96 ? -1.004 22.444 -0.429 1.00 34.43 96 ARG B CA 1
ATOM 3975 C C . ARG B 1 96 ? -0.620 20.965 -0.390 1.00 34.75 96 ARG B C 1
ATOM 3976 O O . ARG B 1 96 ? -0.318 20.416 0.661 1.00 24.59 96 ARG B O 1
ATOM 3997 N N . LEU B 1 97 ? -0.613 20.324 -1.550 1.00 26.64 97 LEU B N 1
ATOM 3998 C CA . LEU B 1 97 ? -0.316 18.891 -1.635 1.00 20.43 97 LEU B CA 1
ATOM 3999 C C . LEU B 1 97 ? 1.036 18.605 -2.252 1.00 25.93 97 LEU B C 1
ATOM 4000 O O . LEU B 1 97 ? 1.585 17.512 -2.104 1.00 27.97 97 LEU B O 1
ATOM 4016 N N . GLY B 1 98 ? 1.559 19.559 -2.991 1.00 26.80 98 GLY B N 1
ATOM 4017 C CA . GLY B 1 98 ? 2.804 19.326 -3.687 1.00 28.90 98 GLY B CA 1
ATOM 4018 C C . GLY B 1 98 ? 2.971 20.311 -4.812 1.00 15.77 98 GLY B C 1
ATOM 4019 O O . GLY B 1 98 ? 2.275 21.324 -4.886 1.00 17.69 98 GLY B O 1
ATOM 4023 N N . THR B 1 99 ? 3.878 19.980 -5.713 1.00 18.44 99 THR B N 1
ATOM 4024 C CA . THR B 1 99 ? 4.205 20.854 -6.824 1.00 15.87 99 THR B CA 1
ATOM 4025 C C . THR B 1 99 ? 4.427 20.036 -8.067 1.00 15.00 99 THR B C 1
ATOM 4026 O O . THR B 1 99 ? 4.650 18.806 -8.007 1.00 19.78 99 THR B O 1
ATOM 4037 N N . ALA B 1 100 ? 4.440 20.743 -9.194 1.00 18.18 100 ALA B N 1
ATOM 4038 C CA . ALA B 1 100 ? 4.858 20.159 -10.444 1.00 22.67 100 ALA B CA 1
ATOM 4039 C C . ALA B 1 100 ? 5.858 21.126 -11.003 1.00 18.37 100 ALA B C 1
ATOM 4040 O O . ALA B 1 100 ? 5.614 22.337 -11.046 1.00 19.55 100 ALA B O 1
ATOM 4047 N N . THR B 1 101 ? 6.966 20.588 -11.491 1.00 13.26 101 THR B N 1
ATOM 4048 C CA . THR B 1 101 ? 7.991 21.400 -12.094 1.00 11.93 101 THR B CA 1
ATOM 4049 C C . THR B 1 101 ? 8.144 20.968 -13.523 1.00 18.86 101 THR B C 1
ATOM 4050 O O . THR B 1 101 ? 8.364 19.807 -13.803 1.00 14.62 101 THR B O 1
ATOM 4061 N N . GLY B 1 102 ? 7.999 21.925 -14.425 1.00 17.60 102 GLY B N 1
ATOM 4062 C CA . GLY B 1 102 ? 7.937 21.627 -15.827 1.00 17.10 102 GLY B CA 1
ATOM 4063 C C . GLY B 1 102 ? 8.409 22.732 -16.737 1.00 23.29 102 GLY B C 1
ATOM 4064 O O . GLY B 1 102 ? 8.772 23.839 -16.329 1.00 13.95 102 GLY B O 1
ATOM 4068 N N . ASN B 1 103 ? 8.431 22.378 -18.007 1.00 16.48 103 ASN B N 1
ATOM 4069 C CA . ASN B 1 103 ? 8.748 23.306 -19.060 1.00 18.59 103 ASN B CA 1
ATOM 4070 C C . ASN B 1 103 ? 7.815 23.040 -20.261 1.00 13.49 103 ASN B C 1
ATOM 4071 O O . ASN B 1 103 ? 7.202 21.971 -20.361 1.00 12.97 103 ASN B O 1
ATOM 4082 N N . ALA B 1 104 ? 7.614 24.063 -21.074 1.00 14.56 104 ALA B N 1
ATOM 4083 C CA . ALA B 1 104 ? 6.820 23.951 -22.271 1.00 13.76 104 ALA B CA 1
ATOM 4084 C C . ALA B 1 104 ? 7.555 24.630 -23.408 1.00 18.58 104 ALA B C 1
ATOM 4085 O O . ALA B 1 104 ? 8.458 25.464 -23.202 1.00 17.23 104 ALA B O 1
ATOM 4092 N N . VAL B 1 105 ? 7.231 24.177 -24.606 1.00 14.01 105 VAL B N 1
ATOM 4093 C CA . VAL B 1 105 ? 7.729 24.775 -25.835 1.00 14.78 105 VAL B CA 1
ATOM 4094 C C . VAL B 1 105 ? 6.553 25.126 -26.716 1.00 16.12 105 VAL B C 1
ATOM 4095 O O . VAL B 1 105 ? 5.727 24.272 -26.990 1.00 13.60 105 VAL B O 1
ATOM 4108 N N . VAL B 1 106 ? 6.490 26.372 -27.185 1.00 15.60 106 VAL B N 1
ATOM 4109 C CA . VAL B 1 106 ? 5.463 26.757 -28.160 1.00 14.63 106 VAL B CA 1
ATOM 4110 C C . VAL B 1 106 ? 5.785 26.159 -29.555 1.00 16.96 106 VAL B C 1
ATOM 4111 O O . VAL B 1 106 ? 6.830 26.428 -30.165 1.00 16.35 106 VAL B O 1
ATOM 4124 N N . LEU B 1 107 ? 4.856 25.358 -30.049 1.00 12.46 107 LEU B N 1
ATOM 4125 C CA . LEU B 1 107 ? 4.968 24.687 -31.314 1.00 10.83 107 LEU B CA 1
ATOM 4126 C C . LEU B 1 107 ? 4.383 25.534 -32.429 1.00 12.09 107 LEU B C 1
ATOM 4127 O O . LEU B 1 107 ? 4.839 25.497 -33.578 1.00 15.90 107 LEU B O 1
ATOM 4143 N N . LYS B 1 108 ? 3.341 26.284 -32.094 1.00 16.03 108 LYS B N 1
ATOM 4144 C CA . LYS B 1 108 ? 2.566 27.005 -33.093 1.00 10.91 108 LYS B CA 1
ATOM 4145 C C . LYS B 1 108 ? 1.758 28.074 -32.391 1.00 13.33 108 LYS B C 1
ATOM 4146 O O . LYS B 1 108 ? 1.395 27.888 -31.232 1.00 11.43 108 LYS B O 1
ATOM 4165 N N . MET B 1 109 ? 1.485 29.179 -33.080 1.00 14.88 109 MET B N 1
ATOM 4166 C CA . MET B 1 109 ? 0.741 30.293 -32.492 1.00 10.61 109 MET B CA 1
ATOM 4167 C C . MET B 1 109 ? -0.630 30.500 -33.098 1.00 11.84 109 MET B C 1
ATOM 4168 O O . MET B 1 109 ? -1.572 30.810 -32.390 1.00 20.20 109 MET B O 1
ATOM 4182 N N . GLU B 1 110 ? -0.744 30.283 -34.395 1.00 13.74 110 GLU B N 1
ATOM 4183 C CA . GLU B 1 110 ? -1.977 30.588 -35.102 1.00 17.44 110 GLU B CA 1
ATOM 4184 C C . GLU B 1 110 ? -2.386 29.485 -36.026 1.00 13.23 110 GLU B C 1
ATOM 4185 O O . GLU B 1 110 ? -1.535 28.834 -36.621 1.00 18.69 110 GLU B O 1
ATOM 4197 N N . PRO B 1 111 ? -3.700 29.248 -36.151 1.00 17.66 111 PRO B N 1
ATOM 4198 C CA . PRO B 1 111 ? -4.836 29.917 -35.499 1.00 16.21 111 PRO B CA 1
ATOM 4199 C C . PRO B 1 111 ? -4.958 29.599 -33.995 1.00 15.80 111 PRO B C 1
ATOM 4200 O O . PRO B 1 111 ? -5.522 30.394 -33.261 1.00 12.98 111 PRO B O 1
ATOM 4211 N N . HIS B 1 112 ? -4.466 28.437 -33.573 1.00 8.93 112 HIS B N 1
ATOM 4212 C CA . HIS B 1 112 ? -4.440 28.048 -32.169 1.00 10.45 112 HIS B CA 1
ATOM 4213 C C . HIS B 1 112 ? -2.995 27.953 -31.741 1.00 13.76 112 HIS B C 1
ATOM 4214 O O . HIS B 1 112 ? -2.130 27.564 -32.501 1.00 10.31 112 HIS B O 1
ATOM 4229 N N . MET B 1 113 ? -2.740 28.369 -30.516 1.00 10.77 113 MET B N 1
ATOM 4230 C CA . MET B 1 113 ? -1.453 28.188 -29.933 1.00 8.24 113 MET B CA 1
ATOM 4231 C C . MET B 1 113 ? -1.402 26.774 -29.380 1.00 9.81 113 MET B C 1
ATOM 4232 O O . MET B 1 113 ? -2.300 26.363 -28.666 1.00 10.20 113 MET B O 1
ATOM 4246 N N . TRP B 1 114 ? -0.354 26.053 -29.739 1.00 9.31 114 TRP B N 1
ATOM 4247 C CA . TRP B 1 114 ? -0.091 24.702 -29.230 1.00 6.98 114 TRP B CA 1
ATOM 4248 C C . TRP B 1 114 ? 1.226 24.712 -28.473 1.00 15.30 114 TRP B C 1
ATOM 4249 O O . TRP B 1 114 ? 2.167 25.373 -28.893 1.00 13.67 114 TRP B O 1
ATOM 4270 N N . GLN B 1 115 ? 1.285 23.977 -27.359 1.00 11.69 115 GLN B N 1
ATOM 4271 C CA . GLN B 1 115 ? 2.524 23.813 -26.583 1.00 9.48 115 GLN B CA 1
ATOM 4272 C C . GLN B 1 115 ? 2.792 22.344 -26.266 1.00 15.66 115 GLN B C 1
ATOM 4273 O O . GLN B 1 115 ? 1.881 21.600 -25.902 1.00 13.02 115 GLN B O 1
ATOM 4287 N N . PHE B 1 116 ? 4.056 21.960 -26.373 1.00 8.56 116 PHE B N 1
ATOM 4288 C CA . PHE B 1 116 ? 4.512 20.688 -25.824 1.00 7.18 116 PHE B CA 1
ATOM 4289 C C . PHE B 1 116 ? 4.857 20.901 -24.351 1.00 14.21 116 PHE B C 1
ATOM 4290 O O . PHE B 1 116 ? 5.683 21.742 -24.043 1.00 15.37 116 PHE B O 1
ATOM 4307 N N . HIS B 1 117 ? 4.286 20.089 -23.464 1.00 8.28 117 HIS B N 1
ATOM 4308 C CA . HIS B 1 117 ? 4.493 20.201 -22.014 1.00 9.17 117 HIS B CA 1
ATOM 4309 C C . HIS B 1 117 ? 5.121 18.956 -21.481 1.00 11.62 117 HIS B C 1
ATOM 4310 O O . HIS B 1 117 ? 4.775 17.856 -21.895 1.00 12.14 117 HIS B O 1
ATOM 4325 N N . GLN B 1 118 ? 6.087 19.145 -20.589 1.00 9.85 118 GLN B N 1
ATOM 4326 C CA . GLN B 1 118 ? 6.619 18.039 -19.818 1.00 11.18 118 GLN B CA 1
ATOM 4327 C C . GLN B 1 118 ? 6.897 18.481 -18.413 1.00 15.90 118 GLN B C 1
ATOM 4328 O O . GLN B 1 118 ? 7.443 19.563 -18.188 1.00 11.56 118 GLN B O 1
ATOM 4342 N N . SER B 1 119 ? 6.535 17.642 -17.453 1.00 11.43 119 SER B N 1
ATOM 4343 C CA . SER B 1 119 ? 6.697 18.014 -16.052 1.00 10.86 119 SER B CA 1
ATOM 4344 C C . SER B 1 119 ? 6.837 16.819 -15.155 1.00 11.00 119 SER B C 1
ATOM 4345 O O . SER B 1 119 ? 6.483 15.696 -15.533 1.00 14.20 119 SER B O 1
ATOM 4353 N N . VAL B 1 120 ? 7.375 17.072 -13.971 1.00 12.02 120 VAL B N 1
ATOM 4354 C CA . VAL B 1 120 ? 7.454 16.070 -12.921 1.00 14.52 120 VAL B CA 1
ATOM 4355 C C . VAL B 1 120 ? 6.703 16.603 -11.710 1.00 16.39 120 VAL B C 1
ATOM 4356 O O . VAL B 1 120 ? 6.959 17.707 -11.248 1.00 13.46 120 VAL B O 1
ATOM 4369 N N . SER B 1 121 ? 5.768 15.814 -11.222 1.00 11.23 121 SER B N 1
ATOM 4370 C CA . SER B 1 121 ? 4.951 16.181 -10.063 1.00 11.52 121 SER B CA 1
ATOM 4371 C C . SER B 1 121 ? 5.465 15.428 -8.831 1.00 11.96 121 SER B C 1
ATOM 4372 O O . SER B 1 121 ? 5.712 14.243 -8.898 1.00 14.33 121 SER B O 1
ATOM 4380 N N . GLU B 1 122 ? 5.603 16.147 -7.737 1.00 16.13 122 GLU B N 1
ATOM 4381 C CA . GLU B 1 122 ? 6.070 15.637 -6.453 1.00 14.55 122 GLU B CA 1
ATOM 4382 C C . GLU B 1 122 ? 5.017 15.859 -5.391 1.00 19.78 122 GLU B C 1
ATOM 4383 O O . GLU B 1 122 ? 4.704 17.009 -5.060 1.00 21.63 122 GLU B O 1
ATOM 4395 N N . LEU B 1 123 ? 4.450 14.760 -4.889 1.00 16.28 123 LEU B N 1
ATOM 4396 C CA . LEU B 1 123 ? 3.472 14.798 -3.815 1.00 19.66 123 LEU B CA 1
ATOM 4397 C C . LEU B 1 123 ? 4.077 14.058 -2.590 1.00 20.67 123 LEU B C 1
ATOM 4398 O O . LEU B 1 123 ? 5.152 13.480 -2.693 1.00 19.26 123 LEU B O 1
ATOM 4414 N N . ALA B 1 124 ? 3.355 14.028 -1.474 1.00 24.99 124 ALA B N 1
ATOM 4415 C CA . ALA B 1 124 ? 3.864 13.379 -0.265 1.00 28.26 124 ALA B CA 1
ATOM 4416 C C . ALA B 1 124 ? 4.152 11.899 -0.474 1.00 28.87 124 ALA B C 1
ATOM 4417 O O . ALA B 1 124 ? 5.093 11.373 0.104 1.00 33.58 124 ALA B O 1
ATOM 4424 N N . ASP B 1 125 ? 3.359 11.225 -1.300 1.00 24.24 125 ASP B N 1
ATOM 4425 C CA . ASP B 1 125 ? 3.515 9.779 -1.450 1.00 33.32 125 ASP B CA 1
ATOM 4426 C C . ASP B 1 125 ? 4.198 9.312 -2.749 1.00 33.42 125 ASP B C 1
ATOM 4427 O O . ASP B 1 125 ? 4.214 8.115 -3.053 1.00 25.80 125 ASP B O 1
ATOM 4436 N N . GLY B 1 126 ? 4.812 10.230 -3.483 1.00 23.81 126 GLY B N 1
ATOM 4437 C CA . GLY B 1 126 ? 5.567 9.842 -4.662 1.00 24.87 126 GLY B CA 1
ATOM 4438 C C . GLY B 1 126 ? 5.535 10.884 -5.759 1.00 27.14 126 GLY B C 1
ATOM 4439 O O . GLY B 1 126 ? 5.122 12.009 -5.543 1.00 20.43 126 GLY B O 1
ATOM 4443 N N . SER B 1 127 ? 6.005 10.491 -6.932 1.00 18.43 127 SER B N 1
ATOM 4444 C CA . SER B 1 127 ? 6.167 11.407 -8.036 1.00 15.55 127 SER B CA 1
ATOM 4445 C C . SER B 1 127 ? 5.740 10.752 -9.339 1.00 16.86 127 SER B C 1
ATOM 4446 O O . SER B 1 127 ? 5.742 9.516 -9.448 1.00 16.68 127 SER B O 1
ATOM 4454 N N . PHE B 1 128 ? 5.338 11.585 -10.295 1.00 14.29 128 PHE B N 1
ATOM 4455 C CA . PHE B 1 128 ? 4.986 11.132 -11.617 1.00 11.52 128 PHE B CA 1
ATOM 4456 C C . PHE B 1 128 ? 5.287 12.216 -12.626 1.00 16.11 128 PHE B C 1
ATOM 4457 O O . PHE B 1 128 ? 5.294 13.408 -12.323 1.00 15.27 128 PHE B O 1
ATOM 4474 N N . GLU B 1 129 ? 5.496 11.758 -13.838 1.00 11.15 129 GLU B N 1
ATOM 4475 C CA . GLU B 1 129 ? 5.805 12.592 -14.991 1.00 13.32 129 GLU B CA 1
ATOM 4476 C C . GLU B 1 129 ? 4.532 12.800 -15.809 1.00 14.09 129 GLU B C 1
ATOM 4477 O O . GLU B 1 129 ? 3.691 11.893 -15.888 1.00 13.46 129 GLU B O 1
ATOM 4489 N N . ALA B 1 130 ? 4.392 13.980 -16.402 1.00 8.69 130 ALA B N 1
ATOM 4490 C CA . ALA B 1 130 ? 3.289 14.240 -17.331 1.00 8.81 130 ALA B CA 1
ATOM 4491 C C . ALA B 1 130 ? 3.883 14.806 -18.623 1.00 7.29 130 ALA B C 1
ATOM 4492 O O . ALA B 1 130 ? 4.779 15.635 -18.566 1.00 11.75 130 ALA B O 1
ATOM 4499 N N . VAL B 1 131 ? 3.399 14.326 -19.766 1.00 7.87 131 VAL B N 1
ATOM 4500 C CA . VAL B 1 131 ? 3.838 14.798 -21.083 1.00 8.49 131 VAL B CA 1
ATOM 4501 C C . VAL B 1 131 ? 2.661 14.972 -22.013 1.00 7.75 131 VAL B C 1
ATOM 4502 O O . VAL B 1 131 ? 1.779 14.115 -22.074 1.00 11.28 131 VAL B O 1
ATOM 4515 N N . GLY B 1 132 ? 2.608 16.094 -22.736 1.00 13.81 132 GLY B N 1
ATOM 4516 C CA . GLY B 1 132 ? 1.567 16.238 -23.716 1.00 15.23 132 GLY B CA 1
ATOM 4517 C C . GLY B 1 132 ? 1.710 17.357 -24.717 1.00 11.69 132 GLY B C 1
ATOM 4518 O O . GLY B 1 132 ? 2.499 18.269 -24.543 1.00 13.85 132 GLY B O 1
ATOM 4522 N N . VAL B 1 133 ? 0.876 17.267 -25.730 1.00 11.04 133 VAL B N 1
ATOM 4523 C CA . VAL B 1 133 ? 0.769 18.261 -26.779 1.00 9.23 133 VAL B CA 1
ATOM 4524 C C . VAL B 1 133 ? -0.591 18.880 -26.624 1.00 19.03 133 VAL B C 1
ATOM 4525 O O . VAL B 1 133 ? -1.594 18.233 -26.902 1.00 16.53 133 VAL B O 1
ATOM 4538 N N . ILE B 1 134 ? -0.635 20.109 -26.127 1.00 10.21 134 ILE B N 1
ATOM 4539 C CA . ILE B 1 134 ? -1.939 20.700 -25.772 1.00 12.12 134 ILE B CA 1
ATOM 4540 C C . ILE B 1 134 ? -2.264 22.007 -26.518 1.00 8.30 134 ILE B C 1
ATOM 4541 O O . ILE B 1 134 ? -1.403 22.809 -26.871 1.00 10.02 134 ILE B O 1
ATOM 4557 N N . ASP B 1 135 ? -3.542 22.124 -26.824 1.00 6.49 135 ASP B N 1
ATOM 4558 C CA . ASP B 1 135 ? -4.091 23.275 -27.547 1.00 9.89 135 ASP B CA 1
ATOM 4559 C C . ASP B 1 135 ? -4.488 24.334 -26.521 1.00 8.27 135 ASP B C 1
ATOM 4560 O O . ASP B 1 135 ? -5.503 24.215 -25.862 1.00 10.51 135 ASP B O 1
ATOM 4569 N N . CYS B 1 136 ? -3.649 25.352 -26.380 1.00 12.27 136 CYS B N 1
ATOM 4570 C CA . CYS B 1 136 ? -3.827 26.399 -25.384 1.00 10.42 136 CYS B CA 1
ATOM 4571 C C . CYS B 1 136 ? -5.003 27.321 -25.698 1.00 11.13 136 CYS B C 1
ATOM 4572 O O . CYS B 1 136 ? -5.621 27.865 -24.789 1.00 11.87 136 CYS B O 1
ATOM 4580 N N . THR B 1 137 ? -5.316 27.449 -26.980 1.00 10.50 137 THR B N 1
ATOM 4581 C CA . THR B 1 137 ? -6.480 28.202 -27.407 1.00 8.52 137 THR B CA 1
ATOM 4582 C C . THR B 1 137 ? -7.744 27.460 -27.028 1.00 8.41 137 THR B C 1
ATOM 4583 O O . THR B 1 137 ? -8.671 28.064 -26.544 1.00 7.73 137 THR B O 1
ATOM 4594 N N . ALA B 1 138 ? -7.784 26.141 -27.222 1.00 12.37 138 ALA B N 1
ATOM 4595 C CA . ALA B 1 138 ? -8.919 25.357 -26.765 1.00 10.48 138 ALA B CA 1
ATOM 4596 C C . ALA B 1 138 ? -9.122 25.504 -25.230 1.00 12.41 138 ALA B C 1
ATOM 4597 O O . ALA B 1 138 ? -10.241 25.655 -24.769 1.00 11.37 138 ALA B O 1
ATOM 4604 N N . MET B 1 139 ? -8.052 25.479 -24.455 1.00 9.42 139 MET B N 1
ATOM 4605 C CA . MET B 1 139 ? -8.144 25.684 -23.005 1.00 11.63 139 MET B CA 1
ATOM 4606 C C . MET B 1 139 ? -8.688 27.072 -22.647 1.00 9.79 139 MET B C 1
ATOM 4607 O O . MET B 1 139 ? -9.533 27.223 -21.779 1.00 14.50 139 MET B O 1
ATOM 4621 N N . LEU B 1 140 ? -8.239 28.092 -23.344 1.00 10.24 140 LEU B N 1
ATOM 4622 C CA . LEU B 1 140 ? -8.843 29.420 -23.149 1.00 10.34 140 LEU B CA 1
ATOM 4623 C C . LEU B 1 140 ? -10.342 29.451 -23.423 1.00 17.84 140 LEU B C 1
ATOM 4624 O O . LEU B 1 140 ? -11.063 30.251 -22.813 1.00 12.85 140 LEU B O 1
ATOM 4640 N N . ARG B 1 141 ? -10.796 28.597 -24.349 1.00 9.90 141 ARG B N 1
ATOM 4641 C CA . ARG B 1 141 ? -12.199 28.475 -24.704 1.00 9.17 141 ARG B CA 1
ATOM 4642 C C . ARG B 1 141 ? -12.901 27.366 -23.869 1.00 10.08 141 ARG B C 1
ATOM 4643 O O . ARG B 1 141 ? -13.972 26.906 -24.203 1.00 12.93 141 ARG B O 1
ATOM 4664 N N . ARG B 1 142 ? -12.253 26.995 -22.761 1.00 10.37 142 ARG B N 1
ATOM 4665 C CA . ARG B 1 142 ? -12.786 26.224 -21.647 1.00 6.34 142 ARG B CA 1
ATOM 4666 C C . ARG B 1 142 ? -12.690 24.728 -21.753 1.00 15.13 142 ARG B C 1
ATOM 4667 O O . ARG B 1 142 ? -13.115 24.017 -20.832 1.00 10.25 142 ARG B O 1
ATOM 4688 N N . MET B 1 143 ? -12.088 24.262 -22.841 1.00 9.83 143 MET B N 1
ATOM 4689 C CA . MET B 1 143 ? -11.976 22.827 -23.084 1.00 11.24 143 MET B CA 1
ATOM 4690 C C . MET B 1 143 ? -10.928 22.207 -22.198 1.00 6.28 143 MET B C 1
ATOM 4691 O O . MET B 1 143 ? -9.978 22.857 -21.737 1.00 11.50 143 MET B O 1
ATOM 4705 N N . THR B 1 144 ? -11.115 20.905 -21.992 1.00 10.40 144 THR B N 1
ATOM 4706 C CA . THR B 1 144 ? -10.172 20.079 -21.294 1.00 6.39 144 THR B CA 1
ATOM 4707 C C . THR B 1 144 ? -9.116 19.518 -22.246 1.00 7.68 144 THR B C 1
ATOM 4708 O O . THR B 1 144 ? -9.406 19.181 -23.392 1.00 7.18 144 THR B O 1
ATOM 4719 N N . GLN B 1 145 ? -7.889 19.441 -21.751 1.00 8.61 145 GLN B N 1
ATOM 4720 C CA . GLN B 1 145 ? -6.806 18.800 -22.468 1.00 9.21 145 GLN B CA 1
ATOM 4721 C C . GLN B 1 145 ? -6.256 17.632 -21.643 1.00 10.44 145 GLN B C 1
ATOM 4722 O O . GLN B 1 145 ? -6.293 17.657 -20.414 1.00 11.53 145 GLN B O 1
ATOM 4736 N N . VAL B 1 146 ? -5.750 16.616 -22.336 1.00 6.65 146 VAL B N 1
ATOM 4737 C CA . VAL B 1 146 ? -5.333 15.359 -21.703 1.00 6.72 146 VAL B CA 1
ATOM 4738 C C . VAL B 1 146 ? -3.825 15.183 -21.923 1.00 12.78 146 VAL B C 1
ATOM 4739 O O . VAL B 1 146 ? -3.334 15.377 -23.042 1.00 10.12 146 VAL B O 1
ATOM 4752 N N . LEU B 1 147 ? -3.098 14.832 -20.857 1.00 9.16 147 LEU B N 1
ATOM 4753 C CA . LEU B 1 147 ? -1.679 14.560 -20.930 1.00 7.26 147 LEU B CA 1
ATOM 4754 C C . LEU B 1 147 ? -1.441 13.101 -20.517 1.00 10.65 147 LEU B C 1
ATOM 4755 O O . LEU B 1 147 ? -2.242 12.510 -19.788 1.00 9.51 147 LEU B O 1
ATOM 4771 N N . ARG B 1 148 ? -0.334 12.550 -20.993 1.00 7.06 148 ARG B N 1
ATOM 4772 C CA . ARG B 1 148 ? 0.107 11.199 -20.632 1.00 8.92 148 ARG B CA 1
ATOM 4773 C C . ARG B 1 148 ? 0.858 11.210 -19.323 1.00 11.29 148 ARG B C 1
ATOM 4774 O O . ARG B 1 148 ? 1.793 11.987 -19.156 1.00 12.88 148 ARG B O 1
ATOM 4795 N N . VAL B 1 149 ? 0.491 10.306 -18.412 1.00 7.67 149 VAL B N 1
ATOM 4796 C CA . VAL B 1 149 ? 1.134 10.258 -17.103 1.00 8.51 149 VAL B CA 1
ATOM 4797 C C . VAL B 1 149 ? 1.892 8.942 -16.932 1.00 11.67 149 VAL B C 1
ATOM 4798 O O . VAL B 1 149 ? 1.353 7.850 -17.223 1.00 12.76 149 VAL B O 1
ATOM 4811 N N . THR B 1 150 ? 3.129 9.059 -16.455 1.00 11.93 150 THR B N 1
ATOM 4812 C CA . THR B 1 150 ? 3.941 7.876 -16.140 1.00 12.52 150 THR B CA 1
ATOM 4813 C C . THR B 1 150 ? 4.444 7.996 -14.728 1.00 14.92 150 THR B C 1
ATOM 4814 O O . THR B 1 150 ? 5.149 8.943 -14.416 1.00 11.75 150 THR B O 1
ATOM 4825 N N . GLY B 1 151 ? 4.096 7.029 -13.881 1.00 14.14 151 GLY B N 1
ATOM 4826 C CA . GLY B 1 151 ? 4.505 7.056 -12.489 1.00 16.22 151 GLY B CA 1
ATOM 4827 C C . GLY B 1 151 ? 5.984 6.809 -12.343 1.00 15.79 151 GLY B C 1
ATOM 4828 O O . GLY B 1 151 ? 6.550 6.045 -13.140 1.00 13.68 151 GLY B O 1
ATOM 4832 N N . ARG B 1 152 ? 6.634 7.489 -11.394 1.00 16.10 152 ARG B N 1
ATOM 4833 C CA . ARG B 1 152 ? 8.082 7.318 -11.223 1.00 14.40 152 ARG B CA 1
ATOM 4834 C C . ARG B 1 152 ? 8.486 6.774 -9.843 1.00 18.01 152 ARG B C 1
ATOM 4835 O O . ARG B 1 152 ? 9.028 5.691 -9.759 1.00 17.73 152 ARG B O 1
ATOM 4856 N N . SER B 1 153 ? 8.117 7.442 -8.765 1.00 22.12 153 SER B N 1
ATOM 4857 C CA . SER B 1 153 ? 8.598 7.035 -7.456 1.00 22.77 153 SER B CA 1
ATOM 4858 C C . SER B 1 153 ? 7.420 6.863 -6.529 1.00 20.20 153 SER B C 1
ATOM 4859 O O . SER B 1 153 ? 6.289 7.288 -6.822 1.00 19.79 153 SER B O 1
ATOM 4867 N N . GLY B 1 154 ? 7.676 6.178 -5.426 1.00 20.23 154 GLY B N 1
ATOM 4868 C CA . GLY B 1 154 ? 6.649 5.922 -4.432 1.00 20.26 154 GLY B CA 1
ATOM 4869 C C . GLY B 1 154 ? 5.493 5.094 -4.953 1.00 25.75 154 GLY B C 1
ATOM 4870 O O . GLY B 1 154 ? 5.647 4.185 -5.778 1.00 23.43 154 GLY B O 1
ATOM 4874 N N . ARG B 1 155 ? 4.314 5.463 -4.483 1.00 19.04 155 ARG B N 1
ATOM 4875 C CA . ARG B 1 155 ? 3.057 4.816 -4.803 1.00 28.02 155 ARG B CA 1
ATOM 4876 C C . ARG B 1 155 ? 2.794 4.698 -6.318 1.00 36.26 155 ARG B C 1
ATOM 4877 O O . ARG B 1 155 ? 2.086 3.799 -6.766 1.00 25.36 155 ARG B O 1
ATOM 4898 N N . TYR B 1 156 ? 3.370 5.612 -7.098 1.00 26.79 156 TYR B N 1
ATOM 4899 C CA . TYR B 1 156 ? 3.083 5.731 -8.536 1.00 19.37 156 TYR B CA 1
ATOM 4900 C C . TYR B 1 156 ? 3.977 4.867 -9.401 1.00 21.61 156 TYR B C 1
ATOM 4901 O O . TYR B 1 156 ? 3.702 4.670 -10.590 1.00 20.99 156 TYR B O 1
ATOM 4919 N N . ALA B 1 157 ? 5.052 4.343 -8.816 1.00 19.08 157 ALA B N 1
ATOM 4920 C CA . ALA B 1 157 ? 6.073 3.636 -9.588 1.00 20.18 157 ALA B CA 1
ATOM 4921 C C . ALA B 1 157 ? 5.509 2.489 -10.428 1.00 20.80 157 ALA B C 1
ATOM 4922 O O . ALA B 1 157 ? 4.700 1.705 -9.968 1.00 21.71 157 ALA B O 1
ATOM 4929 N N . GLY B 1 158 ? 5.942 2.393 -11.670 1.00 18.16 158 GLY B N 1
ATOM 4930 C CA . GLY B 1 158 ? 5.491 1.316 -12.528 1.00 20.75 158 GLY B CA 1
ATOM 4931 C C . GLY B 1 158 ? 4.040 1.423 -12.977 1.00 24.57 158 GLY B C 1
ATOM 4932 O O . GLY B 1 158 ? 3.543 0.503 -13.617 1.00 29.87 158 GLY B O 1
ATOM 4936 N N . LYS B 1 159 ? 3.369 2.536 -12.679 1.00 14.85 159 LYS B N 1
ATOM 4937 C CA . LYS B 1 159 ? 1.996 2.738 -13.146 1.00 14.32 159 LYS B CA 1
ATOM 4938 C C . LYS B 1 159 ? 1.946 3.850 -14.217 1.00 20.03 159 LYS B C 1
ATOM 4939 O O . LYS B 1 159 ? 2.846 4.660 -14.327 1.00 14.37 159 LYS B O 1
ATOM 4958 N N . SER B 1 160 ? 0.908 3.852 -15.032 1.00 15.08 160 SER B N 1
ATOM 4959 C CA . SER B 1 160 ? 0.763 4.910 -16.033 1.00 15.69 160 SER B CA 1
ATOM 4960 C C . SER B 1 160 ? -0.698 5.170 -16.298 1.00 16.95 160 SER B C 1
ATOM 4961 O O . SER B 1 160 ? -1.550 4.358 -15.958 1.00 13.92 160 SER B O 1
ATOM 4969 N N . GLY B 1 161 ? -0.982 6.307 -16.923 1.00 14.97 161 GLY B N 1
ATOM 4970 C CA . GLY B 1 161 ? -2.339 6.695 -17.189 1.00 10.16 161 GLY B CA 1
ATOM 4971 C C . GLY B 1 161 ? -2.411 8.060 -17.819 1.00 13.18 161 GLY B C 1
ATOM 4972 O O . GLY B 1 161 ? -1.651 8.391 -18.719 1.00 9.15 161 GLY B O 1
ATOM 4976 N N . PHE B 1 162 ? -3.368 8.839 -17.358 1.00 10.22 162 PHE B N 1
ATOM 4977 C CA . PHE B 1 162 ? -3.686 10.122 -17.983 1.00 11.37 162 PHE B CA 1
ATOM 4978 C C . PHE B 1 162 ? -3.963 11.170 -16.954 1.00 12.55 162 PHE B C 1
ATOM 4979 O O . PHE B 1 162 ? -4.326 10.856 -15.813 1.00 15.01 162 PHE B O 1
ATOM 4996 N N . MET B 1 163 ? -3.804 12.414 -17.392 1.00 9.88 163 MET B N 1
ATOM 4997 C CA . MET B 1 163 ? -4.122 13.595 -16.618 1.00 10.29 163 MET B CA 1
ATOM 4998 C C . MET B 1 163 ? -5.045 14.511 -17.423 1.00 15.82 163 MET B C 1
ATOM 4999 O O . MET B 1 163 ? -4.840 14.687 -18.619 1.00 10.39 163 MET B O 1
ATOM 5013 N N . THR B 1 164 ? -6.020 15.130 -16.771 1.00 9.94 164 THR B N 1
ATOM 5014 C CA . THR B 1 164 ? -6.835 16.165 -17.424 1.00 11.43 164 THR B CA 1
ATOM 5015 C C . THR B 1 164 ? -6.475 17.506 -16.838 1.00 12.10 164 THR B C 1
ATOM 5016 O O . THR B 1 164 ? -6.087 17.597 -15.682 1.00 11.62 164 THR B O 1
ATOM 5027 N N . LEU B 1 165 ? -6.585 18.531 -17.672 1.00 8.41 165 LEU B N 1
ATOM 5028 C CA . LEU B 1 165 ? -6.337 19.924 -17.295 1.00 8.49 165 LEU B CA 1
ATOM 5029 C C . LEU B 1 165 ? -7.421 20.803 -17.902 1.00 16.07 165 LEU B C 1
ATOM 5030 O O . LEU B 1 165 ? -7.711 20.647 -19.071 1.00 10.72 165 LEU B O 1
ATOM 5046 N N . ALA B 1 166 ? -8.015 21.713 -17.124 1.00 11.93 166 ALA B N 1
ATOM 5047 C CA . ALA B 1 166 ? -8.986 22.691 -17.656 1.00 13.53 166 ALA B CA 1
ATOM 5048 C C . ALA B 1 166 ? -9.010 23.940 -16.763 1.00 14.28 166 ALA B C 1
ATOM 5049 O O . ALA B 1 166 ? -8.695 23.865 -15.592 1.00 14.90 166 ALA B O 1
ATOM 5056 N N . ILE B 1 167 ? -9.334 25.095 -17.310 1.00 12.19 167 ILE B N 1
ATOM 5057 C CA . ILE B 1 167 ? -9.405 26.262 -16.467 1.00 16.04 167 ILE B CA 1
ATOM 5058 C C . ILE B 1 167 ? -10.622 26.061 -15.565 1.00 13.23 167 ILE B C 1
ATOM 5059 O O . ILE B 1 167 ? -11.659 25.514 -15.999 1.00 13.80 167 ILE B O 1
ATOM 5075 N N . SER B 1 168 ? -10.484 26.410 -14.291 1.00 17.22 168 SER B N 1
ATOM 5076 C CA . SER B 1 168 ? -11.578 26.149 -13.355 1.00 19.61 168 SER B CA 1
ATOM 5077 C C . SER B 1 168 ? -12.101 27.436 -12.711 1.00 32.90 168 SER B C 1
ATOM 5078 O O . SER B 1 168 ? -13.276 27.518 -12.388 1.00 28.99 168 SER B O 1
ATOM 5086 N N . ASP B 1 169 ? -11.237 28.421 -12.501 1.00 28.24 169 ASP B N 1
ATOM 5087 C CA . ASP B 1 169 ? -11.678 29.715 -11.979 1.00 28.85 169 ASP B CA 1
ATOM 5088 C C . ASP B 1 169 ? -10.924 30.818 -12.695 1.00 23.27 169 ASP B C 1
ATOM 5089 O O . ASP B 1 169 ? -9.759 31.105 -12.358 1.00 24.49 169 ASP B O 1
ATOM 5098 N N . PRO B 1 170 ? -11.556 31.401 -13.712 1.00 22.47 170 PRO B N 1
ATOM 5099 C CA . PRO B 1 170 ? -10.851 32.418 -14.499 1.00 26.23 170 PRO B CA 1
ATOM 5100 C C . PRO B 1 170 ? -10.804 33.807 -13.830 1.00 26.97 170 PRO B C 1
ATOM 5101 O O . PRO B 1 170 ? -10.153 34.699 -14.362 1.00 22.29 170 PRO B O 1
ATOM 5112 N N . ASN B 1 171 ? -11.470 33.989 -12.696 1.00 34.54 171 ASN B N 1
ATOM 5113 C CA . ASN B 1 171 ? -11.407 35.267 -11.993 1.00 29.20 171 ASN B CA 1
ATOM 5114 C C . ASN B 1 171 ? -10.192 35.380 -11.079 1.00 39.82 171 ASN B C 1
ATOM 5115 O O . ASN B 1 171 ? -9.862 36.468 -10.610 1.00 48.47 171 ASN B O 1
ATOM 5126 N N . GLN B 1 172 ? -9.522 34.261 -10.833 1.00 30.42 172 GLN B N 1
ATOM 5127 C CA . GLN B 1 172 ? -8.307 34.281 -10.045 1.00 31.30 172 GLN B CA 1
ATOM 5128 C C . GLN B 1 172 ? -7.102 34.663 -10.898 1.00 29.04 172 GLN B C 1
ATOM 5129 O O . GLN B 1 172 ? -7.069 34.460 -12.110 1.00 23.65 172 GLN B O 1
ATOM 5143 N N . ARG B 1 173 ? -6.125 35.254 -10.218 1.00 30.13 173 ARG B N 1
ATOM 5144 C CA . ARG B 1 173 ? -4.868 35.708 -10.803 1.00 22.88 173 ARG B CA 1
ATOM 5145 C C . ARG B 1 173 ? -3.691 35.234 -9.962 1.00 32.46 173 ARG B C 1
ATOM 5146 O O . ARG B 1 173 ? -3.513 35.713 -8.849 1.00 40.37 173 ARG B O 1
ATOM 5167 N N . PRO B 1 174 ? -2.913 34.260 -10.452 1.00 32.12 174 PRO B N 1
ATOM 5168 C CA . PRO B 1 174 ? -3.118 33.535 -11.708 1.00 24.58 174 PRO B CA 1
ATOM 5169 C C . PRO B 1 174 ? -4.338 32.643 -11.637 1.00 27.82 174 PRO B C 1
ATOM 5170 O O . PRO B 1 174 ? -4.859 32.370 -10.545 1.00 21.90 174 PRO B O 1
ATOM 5181 N N . PRO B 1 175 ? -4.831 32.215 -12.801 1.00 22.12 175 PRO B N 1
ATOM 5182 C CA . PRO B 1 175 ? -6.058 31.425 -12.742 1.00 19.03 175 PRO B CA 1
ATOM 5183 C C . PRO B 1 175 ? -5.773 30.052 -12.147 1.00 15.80 175 PRO B C 1
ATOM 5184 O O . PRO B 1 175 ? -4.624 29.600 -12.136 1.00 20.46 175 PRO B O 1
ATOM 5195 N N . HIS B 1 176 ? -6.815 29.416 -11.644 1.00 18.42 176 HIS B N 1
ATOM 5196 C CA . HIS B 1 176 ? -6.703 28.046 -11.174 1.00 20.68 176 HIS B CA 1
ATOM 5197 C C . HIS B 1 176 ? -7.188 27.116 -12.254 1.00 22.17 176 HIS B C 1
ATOM 5198 O O . HIS B 1 176 ? -8.078 27.480 -13.024 1.00 14.90 176 HIS B O 1
ATOM 5213 N N . TYR B 1 177 ? -6.599 25.923 -12.286 1.00 18.63 177 TYR B N 1
ATOM 5214 C CA . TYR B 1 177 ? -6.997 24.865 -13.212 1.00 14.51 177 TYR B CA 1
ATOM 5215 C C . TYR B 1 177 ? -7.447 23.655 -12.425 1.00 17.20 177 TYR B C 1
ATOM 5216 O O . TYR B 1 177 ? -6.863 23.322 -11.423 1.00 19.08 177 TYR B O 1
ATOM 5234 N N . SER B 1 178 ? -8.432 22.959 -12.945 1.00 13.59 178 SER B N 1
ATOM 5235 C CA . SER B 1 178 ? -8.866 21.711 -12.382 1.00 12.38 178 SER B CA 1
ATOM 5236 C C . SER B 1 178 ? -7.958 20.622 -12.943 1.00 18.41 178 SER B C 1
ATOM 5237 O O . SER B 1 178 ? -7.750 20.565 -14.152 1.00 12.64 178 SER B O 1
ATOM 5245 N N . VAL B 1 179 ? -7.448 19.754 -12.074 1.00 9.52 179 VAL B N 1
ATOM 5246 C CA . VAL B 1 179 ? -6.518 18.702 -12.498 1.00 9.39 179 VAL B CA 1
ATOM 5247 C C . VAL B 1 179 ? -7.061 17.392 -11.982 1.00 15.62 179 VAL B C 1
ATOM 5248 O O . VAL B 1 179 ? -7.564 17.347 -10.860 1.00 19.22 179 VAL B O 1
ATOM 5261 N N . GLN B 1 180 ? -6.987 16.356 -12.806 1.00 13.91 180 GLN B N 1
ATOM 5262 C CA . GLN B 1 180 ? -7.257 14.977 -12.384 1.00 12.92 180 GLN B CA 1
ATOM 5263 C C . GLN B 1 180 ? -6.167 14.077 -12.882 1.00 15.90 180 GLN B C 1
ATOM 5264 O O . GLN B 1 180 ? -5.687 14.268 -14.001 1.00 10.87 180 GLN B O 1
ATOM 5278 N N . VAL B 1 181 ? -5.814 13.072 -12.093 1.00 8.53 181 VAL B N 1
ATOM 5279 C CA . VAL B 1 181 ? -4.786 12.126 -12.509 1.00 12.21 181 VAL B CA 1
ATOM 5280 C C . VAL B 1 181 ? -5.254 10.735 -12.154 1.00 17.01 181 VAL B C 1
ATOM 5281 O O . VAL B 1 181 ? -5.702 10.500 -11.016 1.00 9.91 181 VAL B O 1
ATOM 5294 N N . VAL B 1 182 ? -5.189 9.827 -13.121 1.00 8.61 182 VAL B N 1
ATOM 5295 C CA . VAL B 1 182 ? -5.509 8.410 -12.864 1.00 10.49 182 VAL B CA 1
ATOM 5296 C C . VAL B 1 182 ? -4.411 7.547 -13.468 1.00 21.76 182 VAL B C 1
ATOM 5297 O O . VAL B 1 182 ? -4.012 7.772 -14.609 1.00 16.25 182 VAL B O 1
ATOM 5310 N N . LEU B 1 183 ? -3.902 6.596 -12.679 1.00 11.42 183 LEU B N 1
ATOM 5311 C CA . LEU B 1 183 ? -2.832 5.689 -13.089 1.00 16.52 183 LEU B CA 1
ATOM 5312 C C . LEU B 1 183 ? -3.197 4.258 -12.731 1.00 19.64 183 LEU B C 1
ATOM 5313 O O . LEU B 1 183 ? -3.872 4.008 -11.722 1.00 21.61 183 LEU B O 1
ATOM 5329 N N . CYS B 1 184 ? -2.692 3.333 -13.526 1.00 17.68 184 CYS B N 1
ATOM 5330 C CA . CYS B 1 184 ? -2.765 1.915 -13.180 1.00 19.70 184 CYS B CA 1
ATOM 5331 C C . CYS B 1 184 ? -1.644 1.124 -13.829 1.00 22.84 184 CYS B C 1
ATOM 5332 O O . CYS B 1 184 ? -0.839 1.622 -14.648 1.00 18.38 184 CYS B O 1
ATOM 5341 N N . PRO C 1 4 ? -29.450 -7.013 -46.754 1.00 94.40 4 PRO C N 1
ATOM 5342 C CA . PRO C 1 4 ? -28.687 -8.026 -46.012 1.00 88.28 4 PRO C CA 1
ATOM 5343 C C . PRO C 1 4 ? -29.598 -9.076 -45.372 1.00 70.51 4 PRO C C 1
ATOM 5344 O O . PRO C 1 4 ? -30.715 -9.274 -45.857 1.00 65.12 4 PRO C O 1
ATOM 5355 N N . GLN C 1 5 ? -29.144 -9.734 -44.308 1.00 50.13 5 GLN C N 1
ATOM 5356 C CA . GLN C 1 5 ? -29.895 -10.849 -43.778 1.00 45.71 5 GLN C CA 1
ATOM 5357 C C . GLN C 1 5 ? -30.807 -10.452 -42.623 1.00 30.85 5 GLN C C 1
ATOM 5358 O O . GLN C 1 5 ? -30.491 -9.599 -41.772 1.00 21.29 5 GLN C O 1
ATOM 5372 N N . ILE C 1 6 ? -31.943 -11.134 -42.625 1.00 23.09 6 ILE C N 1
ATOM 5373 C CA . ILE C 1 6 ? -32.977 -10.964 -41.631 1.00 24.71 6 ILE C CA 1
ATOM 5374 C C . ILE C 1 6 ? -33.286 -12.375 -41.179 1.00 28.39 6 ILE C C 1
ATOM 5375 O O . ILE C 1 6 ? -33.708 -13.219 -41.988 1.00 26.65 6 ILE C O 1
ATOM 5391 N N . ASP C 1 7 ? -33.077 -12.639 -39.900 1.00 28.64 7 ASP C N 1
ATOM 5392 C CA . ASP C 1 7 ? -33.337 -13.954 -39.355 1.00 26.94 7 ASP C CA 1
ATOM 5393 C C . ASP C 1 7 ? -34.736 -14.386 -39.761 1.00 30.28 7 ASP C C 1
ATOM 5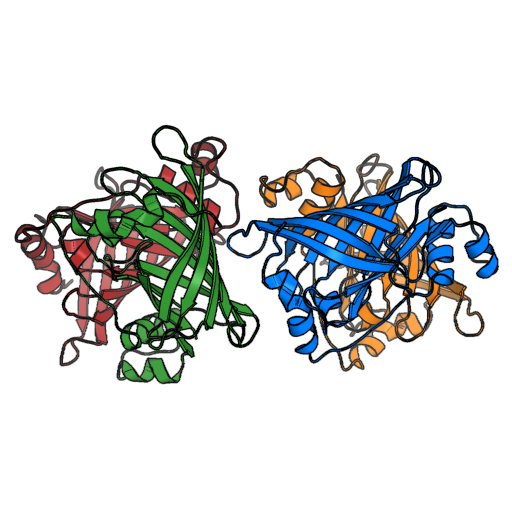394 O O . ASP C 1 7 ? -35.652 -13.564 -39.843 1.00 27.09 7 ASP C O 1
ATOM 5403 N N . GLU C 1 8 ? -34.886 -15.663 -40.088 1.00 22.03 8 GLU C N 1
ATOM 5404 C CA . GLU C 1 8 ? -36.172 -16.153 -40.577 1.00 20.94 8 GLU C CA 1
ATOM 5405 C C . GLU C 1 8 ? -37.311 -15.961 -39.522 1.00 28.53 8 GLU C C 1
ATOM 5406 O O . GLU C 1 8 ? -38.475 -15.770 -39.872 1.00 26.91 8 GLU C O 1
ATOM 5418 N N . ARG C 1 9 ? -36.991 -16.017 -38.233 1.00 22.31 9 ARG C N 1
ATOM 5419 C CA . ARG C 1 9 ? -38.036 -15.808 -37.215 1.00 25.16 9 ARG C CA 1
ATOM 5420 C C . ARG C 1 9 ? -38.589 -14.394 -37.305 1.00 28.92 9 ARG C C 1
ATOM 5421 O O . ARG C 1 9 ? -39.761 -14.161 -36.997 1.00 30.85 9 ARG C O 1
ATOM 5442 N N . ALA C 1 10 ? -37.761 -13.441 -37.728 1.00 18.61 10 ALA C N 1
ATOM 5443 C CA . ALA C 1 10 ? -38.254 -12.081 -37.935 1.00 17.69 10 ALA C CA 1
ATOM 5444 C C . ALA C 1 10 ? -39.100 -12.001 -39.210 1.00 18.14 10 ALA C C 1
ATOM 5445 O O . ALA C 1 10 ? -40.163 -11.372 -39.235 1.00 22.47 10 ALA C O 1
ATOM 5452 N N . MET C 1 11 ? -38.647 -12.674 -40.263 1.00 22.22 11 MET C N 1
ATOM 5453 C CA . MET C 1 11 ? -39.402 -12.697 -41.498 1.00 22.42 11 MET C CA 1
ATOM 5454 C C . MET C 1 11 ? -40.816 -13.233 -41.247 1.00 23.33 11 MET C C 1
ATOM 5455 O O . MET C 1 11 ? -41.769 -12.700 -41.807 1.00 30.40 11 MET C O 1
ATOM 5469 N N . GLU C 1 12 ? -40.942 -14.251 -40.386 1.00 28.83 12 GLU C N 1
ATOM 5470 C CA . GLU C 1 12 ? -42.228 -14.950 -40.142 1.00 34.43 12 GLU C CA 1
ATOM 5471 C C . GLU C 1 12 ? -43.030 -14.429 -38.964 1.00 30.40 12 GLU C C 1
ATOM 5472 O O . GLU C 1 12 ? -44.102 -14.960 -38.666 1.00 27.61 12 GLU C O 1
ATOM 5484 N N . ALA C 1 13 ? -42.527 -13.398 -38.304 1.00 23.89 13 ALA C N 1
ATOM 5485 C CA . ALA C 1 13 ? -43.132 -12.913 -37.081 1.00 33.83 13 ALA C CA 1
ATOM 5486 C C . ALA C 1 13 ? -44.569 -12.473 -37.306 1.00 34.09 13 ALA C C 1
ATOM 5487 O O . ALA C 1 13 ? -45.391 -12.526 -36.382 1.00 23.74 13 ALA C O 1
ATOM 5494 N N . GLY C 1 14 ? -44.861 -11.994 -38.514 1.00 22.83 14 GLY C N 1
ATOM 5495 C CA . GLY C 1 14 ? -46.231 -11.627 -38.864 1.00 24.65 14 GLY C CA 1
ATOM 5496 C C . GLY C 1 14 ? -47.147 -12.847 -38.941 1.00 22.94 14 GLY C C 1
ATOM 5497 O O . GLY C 1 14 ? -48.272 -12.852 -38.447 1.00 27.28 14 GLY C O 1
ATOM 5501 N N . ALA C 1 15 ? -46.655 -13.888 -39.584 1.00 21.82 15 ALA C N 1
ATOM 5502 C CA . ALA C 1 15 ? -47.377 -15.143 -39.650 1.00 30.93 15 ALA C CA 1
ATOM 5503 C C . ALA C 1 15 ? -47.585 -15.705 -38.243 1.00 29.78 15 ALA C C 1
ATOM 5504 O O . ALA C 1 15 ? -48.675 -16.166 -37.917 1.00 31.35 15 ALA C O 1
ATOM 5511 N N . ALA C 1 16 ? -46.558 -15.609 -37.399 1.00 24.18 16 ALA C N 1
ATOM 5512 C CA . ALA C 1 16 ? -46.657 -16.067 -36.016 1.00 26.74 16 ALA C CA 1
ATOM 5513 C C . ALA C 1 16 ? -47.767 -15.326 -35.290 1.00 27.08 16 ALA C C 1
ATOM 5514 O O . ALA C 1 16 ? -48.562 -15.944 -34.594 1.00 24.28 16 ALA C O 1
ATOM 5521 N N . ALA C 1 17 ? -47.832 -14.001 -35.455 1.00 21.92 17 ALA C N 1
ATOM 5522 C CA . ALA C 1 17 ? -48.900 -13.215 -34.856 1.00 24.58 17 ALA C CA 1
ATOM 5523 C C . ALA C 1 17 ? -50.268 -13.704 -35.347 1.00 26.92 17 ALA C C 1
ATOM 5524 O O . ALA C 1 17 ? -51.223 -13.797 -34.582 1.00 19.50 17 ALA C O 1
ATOM 5531 N N . LEU C 1 18 ? -50.372 -14.013 -36.626 1.00 22.82 18 LEU C N 1
ATOM 5532 C CA . LEU C 1 18 ? -51.668 -14.436 -37.167 1.00 21.20 18 LEU C CA 1
ATOM 5533 C C . LEU C 1 18 ? -52.141 -15.801 -36.623 1.00 31.54 18 LEU C C 1
ATOM 5534 O O . LEU C 1 18 ? -53.341 -16.110 -36.633 1.00 31.65 18 LEU C O 1
ATOM 5550 N N . GLN C 1 19 ? -51.207 -16.597 -36.109 1.00 24.46 19 GLN C N 1
ATOM 5551 C CA . GLN C 1 19 ? -51.529 -17.888 -35.505 1.00 25.70 19 GLN C CA 1
ATOM 5552 C C . GLN C 1 19 ? -52.004 -17.739 -34.031 1.00 34.66 19 GLN C C 1
ATOM 5553 O O . GLN C 1 19 ? -52.481 -18.710 -33.417 1.00 22.11 19 GLN C O 1
ATOM 5567 N N . GLU C 1 20 ? -51.868 -16.538 -33.461 1.00 18.65 20 GLU C N 1
ATOM 5568 C CA . GLU C 1 20 ? -52.342 -16.295 -32.082 1.00 9.49 20 GLU C CA 1
ATOM 5569 C C . GLU C 1 20 ? -53.858 -16.410 -31.960 1.00 10.43 20 GLU C C 1
ATOM 5570 O O . GLU C 1 20 ? -54.597 -15.932 -32.818 1.00 18.43 20 GLU C O 1
ATOM 5582 N N . THR C 1 21 ? -54.309 -16.981 -30.847 1.00 13.44 21 THR C N 1
ATOM 5583 C CA . THR C 1 21 ? -55.743 -17.094 -30.576 1.00 14.05 21 THR C CA 1
ATOM 5584 C C . THR C 1 21 ? -56.252 -15.929 -29.748 1.00 15.11 21 THR C C 1
ATOM 5585 O O . THR C 1 21 ? -57.463 -15.722 -29.611 1.00 14.47 21 THR C O 1
ATOM 5596 N N . ILE C 1 22 ? -55.322 -15.167 -29.191 1.00 14.96 22 ILE C N 1
ATOM 5597 C CA . ILE C 1 22 ? -55.642 -13.935 -28.501 1.00 10.81 22 ILE C CA 1
ATOM 5598 C C . ILE C 1 22 ? -55.245 -12.766 -29.389 1.00 8.84 22 ILE C C 1
ATOM 5599 O O . ILE C 1 22 ? -54.075 -12.621 -29.737 1.00 10.40 22 ILE C O 1
ATOM 5615 N N . VAL C 1 23 ? -56.229 -11.949 -29.740 1.00 8.65 23 VAL C N 1
ATOM 5616 C CA . VAL C 1 23 ? -56.044 -10.839 -30.692 1.00 14.10 23 VAL C CA 1
ATOM 5617 C C . VAL C 1 23 ? -56.624 -9.606 -30.023 1.00 15.25 23 VAL C C 1
ATOM 5618 O O . VAL C 1 23 ? -57.816 -9.315 -30.127 1.00 11.86 23 VAL C O 1
ATOM 5631 N N . ASP C 1 24 ? -55.775 -8.883 -29.300 1.00 13.25 24 ASP C N 1
ATOM 5632 C CA . ASP C 1 24 ? -56.271 -7.940 -28.316 1.00 13.00 24 ASP C CA 1
ATOM 5633 C C . ASP C 1 24 ? -55.560 -6.590 -28.414 1.00 14.19 24 ASP C C 1
ATOM 5634 O O . ASP C 1 24 ? -54.786 -6.236 -27.539 1.00 12.12 24 ASP C O 1
ATOM 5643 N N . PRO C 1 25 ? -55.834 -5.848 -29.467 1.00 18.59 25 PRO C N 1
ATOM 5644 C CA . PRO C 1 25 ? -55.270 -4.509 -29.657 1.00 13.11 25 PRO C CA 1
ATOM 5645 C C . PRO C 1 25 ? -55.698 -3.535 -28.605 1.00 10.76 25 PRO C C 1
ATOM 5646 O O . PRO C 1 25 ? -56.710 -3.685 -28.073 1.00 10.67 25 PRO C O 1
ATOM 5657 N N . GLY C 1 26 ? -54.804 -2.611 -28.265 1.00 8.27 26 GLY C N 1
ATOM 5658 C CA . GLY C 1 26 ? -54.995 -1.600 -27.274 1.00 8.24 26 GLY C CA 1
ATOM 5659 C C . GLY C 1 26 ? -54.132 -0.363 -27.522 1.00 42.79 26 GLY C C 1
ATOM 5660 O O . GLY C 1 26 ? -53.264 -0.030 -26.792 1.00 48.41 26 GLY C O 1
ATOM 5664 N N . PRO C 1 27 ? -54.504 0.302 -28.685 1.00 14.16 27 PRO C N 1
ATOM 5665 C CA . PRO C 1 27 ? -53.597 1.402 -29.056 1.00 10.53 27 PRO C CA 1
ATOM 5666 C C . PRO C 1 27 ? -53.586 2.566 -28.101 1.00 8.21 27 PRO C C 1
ATOM 5667 O O . PRO C 1 27 ? -54.433 2.662 -27.302 1.00 8.20 27 PRO C O 1
ATOM 5678 N N . LEU C 1 28 ? -52.557 3.389 -28.201 1.00 12.04 28 LEU C N 1
ATOM 5679 C CA . LEU C 1 28 ? -52.493 4.628 -27.511 1.00 9.35 28 LEU C CA 1
ATOM 5680 C C . LEU C 1 28 ? -52.339 5.671 -28.613 1.00 15.48 28 LEU C C 1
ATOM 5681 O O . LEU C 1 28 ? -51.436 5.579 -29.448 1.00 23.46 28 LEU C O 1
ATOM 5697 N N . ASP C 1 29 ? -53.180 6.686 -28.599 1.00 16.39 29 ASP C N 1
ATOM 5698 C CA . ASP C 1 29 ? -53.082 7.758 -29.597 1.00 16.10 29 ASP C CA 1
ATOM 5699 C C . ASP C 1 29 ? -51.970 8.744 -29.242 1.00 18.71 29 ASP C C 1
ATOM 5700 O O . ASP C 1 29 ? -51.515 8.776 -28.086 1.00 13.35 29 ASP C O 1
ATOM 5709 N N . VAL C 1 30 ? -51.507 9.550 -30.203 1.00 15.58 30 VAL C N 1
ATOM 5710 C CA . VAL C 1 30 ? -50.382 10.462 -29.912 1.00 12.77 30 VAL C CA 1
ATOM 5711 C C . VAL C 1 30 ? -50.689 11.558 -28.929 1.00 8.86 30 VAL C C 1
ATOM 5712 O O . VAL C 1 30 ? -49.801 11.994 -28.243 1.00 11.68 30 VAL C O 1
ATOM 5725 N N . THR C 1 31 ? -51.935 12.007 -28.853 1.00 11.39 31 THR C N 1
ATOM 5726 C CA . THR C 1 31 ? -52.286 13.018 -27.850 1.00 12.35 31 THR C CA 1
ATOM 5727 C C . THR C 1 31 ? -52.102 12.448 -26.454 1.00 11.39 31 THR C C 1
ATOM 5728 O O . THR C 1 31 ? -51.531 13.094 -25.561 1.00 12.25 31 THR C O 1
ATOM 5739 N N . ALA C 1 32 ? -52.601 11.222 -26.267 1.00 13.91 32 ALA C N 1
ATOM 5740 C CA . ALA C 1 32 ? -52.446 10.529 -24.997 1.00 14.52 32 ALA C CA 1
ATOM 5741 C C . ALA C 1 32 ? -50.976 10.376 -24.648 1.00 14.87 32 ALA C C 1
ATOM 5742 O O . ALA C 1 32 ? -50.559 10.568 -23.494 1.00 14.50 32 ALA C O 1
ATOM 5749 N N . LEU C 1 33 ? -50.191 10.034 -25.663 1.00 13.06 33 LEU C N 1
ATOM 5750 C CA . LEU C 1 33 ? -48.761 9.863 -25.506 1.00 12.32 33 LEU C CA 1
ATOM 5751 C C . LEU C 1 33 ? -48.117 11.191 -25.122 1.00 13.43 33 LEU C C 1
ATOM 5752 O O . LEU C 1 33 ? -47.230 11.236 -24.306 1.00 12.20 33 LEU C O 1
ATOM 5768 N N . ALA C 1 34 ? -48.600 12.291 -25.689 1.00 20.04 34 ALA C N 1
ATOM 5769 C CA . ALA C 1 34 ? -48.101 13.610 -25.321 1.00 12.37 34 ALA C CA 1
ATOM 5770 C C . ALA C 1 34 ? -48.417 14.007 -23.898 1.00 12.91 34 ALA C C 1
ATOM 5771 O O . ALA C 1 34 ? -47.598 14.661 -23.223 1.00 14.45 34 ALA C O 1
ATOM 5778 N N . VAL C 1 35 ? -49.622 13.664 -23.443 1.00 8.86 35 VAL C N 1
ATOM 5779 C CA . VAL C 1 35 ? -49.978 13.858 -22.042 1.00 12.64 35 VAL C CA 1
ATOM 5780 C C . VAL C 1 35 ? -48.975 13.110 -21.133 1.00 13.69 35 VAL C C 1
ATOM 5781 O O . VAL C 1 35 ? -48.465 13.695 -20.164 1.00 13.07 35 VAL C O 1
ATOM 5794 N N . ALA C 1 36 ? -48.665 11.845 -21.452 1.00 10.25 36 ALA C N 1
ATOM 5795 C CA . ALA C 1 36 ? -47.684 11.101 -20.652 1.00 10.22 36 ALA C CA 1
ATOM 5796 C C . ALA C 1 36 ? -46.320 11.811 -20.648 1.00 12.03 36 ALA C C 1
ATOM 5797 O O . ALA C 1 36 ? -45.707 12.000 -19.597 1.00 11.52 36 ALA C O 1
ATOM 5804 N N . ALA C 1 37 ? -45.857 12.215 -21.830 1.00 13.34 37 ALA C N 1
ATOM 5805 C CA . ALA C 1 37 ? -44.549 12.847 -21.934 1.00 14.04 37 ALA C CA 1
ATOM 5806 C C . ALA C 1 37 ? -44.489 14.159 -21.139 1.00 14.88 37 ALA C C 1
ATOM 5807 O O . ALA C 1 37 ? -43.511 14.449 -20.438 1.00 15.81 37 ALA C O 1
ATOM 5814 N N . ALA C 1 38 ? -45.539 14.958 -21.250 1.00 11.79 38 ALA C N 1
ATOM 5815 C CA . ALA C 1 38 ? -45.587 16.263 -20.582 1.00 19.64 38 ALA C CA 1
ATOM 5816 C C . ALA C 1 38 ? -45.720 16.093 -19.078 1.00 11.99 38 ALA C C 1
ATOM 5817 O O . ALA C 1 38 ? -45.101 16.824 -18.290 1.00 15.47 38 ALA C O 1
ATOM 5824 N N . LEU C 1 39 ? -46.515 15.106 -18.677 1.00 16.30 39 LEU C N 1
ATOM 5825 C CA . LEU C 1 39 ? -46.627 14.760 -17.261 1.00 13.79 39 LEU C CA 1
ATOM 5826 C C . LEU C 1 39 ? -45.256 14.331 -16.737 1.00 16.64 39 LEU C C 1
ATOM 5827 O O . LEU C 1 39 ? -44.794 14.827 -15.705 1.00 18.27 39 LEU C O 1
ATOM 5843 N N . ALA C 1 40 ? -44.561 13.465 -17.463 1.00 17.04 40 ALA C N 1
ATOM 5844 C CA . ALA C 1 40 ? -43.265 13.005 -16.982 1.00 14.75 40 ALA C CA 1
ATOM 5845 C C . ALA C 1 40 ? -42.303 14.175 -16.819 1.00 20.06 40 ALA C C 1
ATOM 5846 O O . ALA C 1 40 ? -41.433 14.160 -15.941 1.00 19.10 40 ALA C O 1
ATOM 5853 N N . ALA C 1 41 ? -42.471 15.184 -17.665 1.00 19.18 41 ALA C N 1
ATOM 5854 C CA . ALA C 1 41 ? -41.580 16.344 -17.680 1.00 17.47 41 ALA C CA 1
ATOM 5855 C C . ALA C 1 41 ? -42.023 17.467 -16.759 1.00 22.98 41 ALA C C 1
ATOM 5856 O O . ALA C 1 41 ? -41.310 18.438 -16.615 1.00 31.61 41 ALA C O 1
ATOM 5863 N N . GLY C 1 42 ? -43.187 17.336 -16.133 1.00 25.34 42 GLY C N 1
ATOM 5864 C CA . GLY C 1 42 ? -43.723 18.394 -15.281 1.00 31.09 42 GLY C CA 1
ATOM 5865 C C . GLY C 1 42 ? -44.241 19.598 -16.064 1.00 33.89 42 GLY C C 1
ATOM 5866 O O . GLY C 1 42 ? -44.228 20.713 -15.554 1.00 31.46 42 GLY C O 1
ATOM 5870 N N . LEU C 1 43 ? -44.680 19.386 -17.308 1.00 27.37 43 LEU C N 1
ATOM 5871 C CA . LEU C 1 43 ? -45.188 20.470 -18.162 1.00 25.65 43 LEU C CA 1
ATOM 5872 C C . LEU C 1 43 ? -46.682 20.438 -18.476 1.00 36.64 43 LEU C C 1
ATOM 5873 O O . LEU C 1 43 ? -47.153 21.161 -19.355 1.00 40.31 43 LEU C O 1
ATOM 5889 N N . HIS C 1 44 ? -47.426 19.596 -17.783 1.00 33.08 44 HIS C N 1
ATOM 5890 C CA . HIS C 1 44 ? -48.846 19.467 -18.043 1.00 29.78 44 HIS C CA 1
ATOM 5891 C C . HIS C 1 44 ? -49.473 19.330 -16.704 1.00 45.16 44 HIS C C 1
ATOM 5892 O O . HIS C 1 44 ? -48.829 18.903 -15.749 1.00 50.69 44 HIS C O 1
ATOM 5907 N N . SER C 1 45 ? -50.716 19.765 -16.614 1.00 45.16 45 SER C N 1
ATOM 5908 C CA . SER C 1 45 ? -51.357 19.879 -15.372 1.00 47.19 45 SER C CA 1
ATOM 5909 C C . SER C 1 45 ? -52.630 19.158 -15.335 1.00 50.74 45 SER C C 1
ATOM 5910 O O . SER C 1 45 ? -53.148 18.813 -16.349 1.00 41.22 45 SER C O 1
ATOM 5918 N N . ALA C 1 46 ? -53.076 18.996 -14.085 1.00 73.22 46 ALA C N 1
ATOM 5919 C CA . ALA C 1 46 ? -54.355 18.433 -13.681 1.00 88.96 46 ALA C CA 1
ATOM 5920 C C . ALA C 1 46 ? -55.339 19.547 -13.369 1.00 93.54 46 ALA C C 1
ATOM 5921 O O . ALA C 1 46 ? -55.308 20.078 -12.239 1.00 95.70 46 ALA C O 1
ATOM 5928 N N . ALA C 1 47 ? -56.283 19.815 -14.267 1.00 79.80 47 ALA C N 1
ATOM 5929 C CA . ALA C 1 47 ? -56.200 19.394 -15.618 1.00 67.38 47 ALA C CA 1
ATOM 5930 C C . ALA C 1 47 ? -56.722 20.438 -16.548 1.00 59.93 47 ALA C C 1
ATOM 5931 O O . ALA C 1 47 ? -57.780 20.965 -16.354 1.00 52.46 47 ALA C O 1
ATOM 5938 N N . ASP C 1 48 ? -55.917 20.677 -17.555 1.00 52.54 48 ASP C N 1
ATOM 5939 C CA . ASP C 1 48 ? -56.270 21.276 -18.795 1.00 43.69 48 ASP C CA 1
ATOM 5940 C C . ASP C 1 48 ? -56.628 20.197 -19.730 1.00 38.01 48 ASP C C 1
ATOM 5941 O O . ASP C 1 48 ? -56.466 19.074 -19.406 1.00 35.40 48 ASP C O 1
ATOM 5950 N N . ASP C 1 49 ? -57.156 20.530 -20.890 1.00 27.64 49 ASP C N 1
ATOM 5951 C CA . ASP C 1 49 ? -57.507 19.511 -21.818 1.00 22.14 49 ASP C CA 1
ATOM 5952 C C . ASP C 1 49 ? -56.266 18.716 -22.195 1.00 16.95 49 ASP C C 1
ATOM 5953 O O . ASP C 1 49 ? -55.205 19.193 -22.333 1.00 17.14 49 ASP C O 1
ATOM 5962 N N . PRO C 1 50 ? -56.570 17.370 -22.410 1.00 24.16 50 PRO C N 1
ATOM 5963 C CA . PRO C 1 50 ? -55.426 16.559 -22.850 1.00 21.66 50 PRO C CA 1
ATOM 5964 C C . PRO C 1 50 ? -54.689 17.152 -24.032 1.00 26.25 50 PRO C C 1
ATOM 5965 O O . PRO C 1 50 ? -53.520 17.048 -24.077 1.00 24.49 50 PRO C O 1
ATOM 5976 N N . ALA C 1 51 ? -55.378 17.812 -24.929 1.00 35.56 51 ALA C N 1
ATOM 5977 C CA . ALA C 1 51 ? -54.791 18.417 -26.140 1.00 27.41 51 ALA C CA 1
ATOM 5978 C C . ALA C 1 51 ? -53.743 19.506 -25.871 1.00 32.08 51 ALA C C 1
ATOM 5979 O O . ALA C 1 51 ? -52.856 19.752 -26.691 1.00 28.11 51 ALA C O 1
ATOM 5986 N N . ALA C 1 52 ? -53.808 20.125 -24.701 1.00 33.52 52 ALA C N 1
ATOM 5987 C CA . ALA C 1 52 ? -52.808 21.104 -24.310 1.00 27.68 52 ALA C CA 1
ATOM 5988 C C . ALA C 1 52 ? -51.384 20.523 -24.255 1.00 32.96 52 ALA C C 1
ATOM 5989 O O . ALA C 1 52 ? -50.402 21.252 -24.436 1.00 27.43 52 ALA C O 1
ATOM 5996 N N . ALA C 1 53 ? -51.250 19.223 -23.986 1.00 27.53 53 ALA C N 1
ATOM 5997 C CA . ALA C 1 53 ? -49.916 18.600 -23.904 1.00 33.11 53 ALA C CA 1
ATOM 5998 C C . ALA C 1 53 ? -49.183 18.673 -25.236 1.00 19.67 53 ALA C C 1
ATOM 5999 O O . ALA C 1 53 ? -47.958 18.811 -25.284 1.00 21.25 53 ALA C O 1
ATOM 6006 N N . LEU C 1 54 ? -49.950 18.547 -26.304 1.00 13.66 54 LEU C N 1
ATOM 6007 C CA . LEU C 1 54 ? -49.465 18.590 -27.681 1.00 27.79 54 LEU C CA 1
ATOM 6008 C C . LEU C 1 54 ? -48.782 19.909 -28.007 1.00 32.73 54 LEU C C 1
ATOM 6009 O O . LEU C 1 54 ? -47.883 19.957 -28.845 1.00 27.90 54 LEU C O 1
ATOM 6025 N N . ASP C 1 55 ? -49.218 20.986 -27.365 1.00 41.13 55 ASP C N 1
ATOM 6026 C CA . ASP C 1 55 ? -48.631 22.298 -27.630 1.00 47.41 55 ASP C CA 1
ATOM 6027 C C . ASP C 1 55 ? -47.160 22.351 -27.244 1.00 45.02 55 ASP C C 1
ATOM 6028 O O . ASP C 1 55 ? -46.365 23.062 -27.850 1.00 42.36 55 ASP C O 1
ATOM 6037 N N . LYS C 1 56 ? -46.815 21.586 -26.218 1.00 28.98 56 LYS C N 1
ATOM 6038 C CA . LYS C 1 56 ? -45.472 21.567 -25.678 1.00 26.38 56 LYS C CA 1
ATOM 6039 C C . LYS C 1 56 ? -44.512 20.527 -26.257 1.00 26.06 56 LYS C C 1
ATOM 6040 O O . LYS C 1 56 ? -43.342 20.529 -25.942 1.00 24.83 56 LYS C O 1
ATOM 6059 N N . CYS C 1 57 ? -45.014 19.618 -27.075 1.00 22.12 57 CYS C N 1
ATOM 6060 C CA . CYS C 1 57 ? -44.236 18.453 -27.452 1.00 24.68 57 CYS C CA 1
ATOM 6061 C C . CYS C 1 57 ? -43.796 18.491 -28.892 1.00 24.78 57 CYS C C 1
ATOM 6062 O O . CYS C 1 57 ? -44.425 19.121 -29.728 1.00 23.25 57 CYS C O 1
ATOM 6070 N N . ILE C 1 58 ? -42.699 17.804 -29.164 1.00 18.95 58 ILE C N 1
ATOM 6071 C CA . ILE C 1 58 ? -42.352 17.398 -30.515 1.00 15.50 58 ILE C CA 1
ATOM 6072 C C . ILE C 1 58 ? -43.064 16.087 -30.801 1.00 21.56 58 ILE C C 1
ATOM 6073 O O . ILE C 1 58 ? -42.902 15.128 -30.046 1.00 18.82 58 ILE C O 1
ATOM 6089 N N . VAL C 1 59 ? -43.812 16.018 -31.893 1.00 18.48 59 VAL C N 1
ATOM 6090 C CA . VAL C 1 59 ? -44.637 14.842 -32.173 1.00 20.42 59 VAL C CA 1
ATOM 6091 C C . VAL C 1 59 ? -44.193 14.143 -33.452 1.00 26.80 59 VAL C C 1
ATOM 6092 O O . VAL C 1 59 ? -44.091 14.772 -34.496 1.00 21.26 59 VAL C O 1
ATOM 6105 N N . LEU C 1 60 ? -43.905 12.849 -33.371 1.00 22.78 60 LEU C N 1
ATOM 6106 C CA . LEU C 1 60 ? -43.670 12.034 -34.582 1.00 19.56 60 LEU C CA 1
ATOM 6107 C C . LEU C 1 60 ? -44.686 10.919 -34.619 1.00 25.70 60 LEU C C 1
ATOM 6108 O O . LEU C 1 60 ? -44.600 9.956 -33.857 1.00 21.52 60 LEU C O 1
ATOM 6124 N N . ASP C 1 61 ? -45.668 11.068 -35.496 1.00 27.81 61 ASP C N 1
ATOM 6125 C CA . ASP C 1 61 ? -46.744 10.093 -35.606 1.00 30.50 61 ASP C CA 1
ATOM 6126 C C . ASP C 1 61 ? -46.867 9.508 -37.015 1.00 30.39 61 ASP C C 1
ATOM 6127 O O . ASP C 1 61 ? -46.241 9.978 -37.959 1.00 25.25 61 ASP C O 1
ATOM 6136 N N . GLU C 1 62 ? -47.663 8.452 -37.126 1.00 36.84 62 GLU C N 1
ATOM 6137 C CA . GLU C 1 62 ? -47.941 7.786 -38.394 1.00 34.77 62 GLU C CA 1
ATOM 6138 C C . GLU C 1 62 ? -46.656 7.316 -39.052 1.00 35.12 62 GLU C C 1
ATOM 6139 O O . GLU C 1 62 ? -46.465 7.441 -40.264 1.00 34.58 62 GLU C O 1
ATOM 6151 N N . LEU C 1 63 ? -45.761 6.804 -38.217 1.00 27.93 63 LEU C N 1
ATOM 6152 C CA . LEU C 1 63 ? -44.528 6.203 -38.689 1.00 25.48 63 LEU C CA 1
ATOM 6153 C C . LEU C 1 63 ? -44.720 4.706 -38.788 1.00 29.75 63 LEU C C 1
ATOM 6154 O O . LEU C 1 63 ? -45.344 4.091 -37.912 1.00 20.01 63 LEU C O 1
ATOM 6170 N N . THR C 1 64 ? -44.148 4.128 -39.835 1.00 18.08 64 THR C N 1
ATOM 6171 C CA . THR C 1 64 ? -44.085 2.688 -40.010 1.00 19.92 64 THR C CA 1
ATOM 6172 C C . THR C 1 64 ? -42.640 2.253 -39.933 1.00 20.54 64 THR C C 1
ATOM 6173 O O . THR C 1 64 ? -41.743 2.942 -40.439 1.00 20.45 64 THR C O 1
ATOM 6184 N N . GLU C 1 65 ? -42.383 1.113 -39.308 1.00 19.47 65 GLU C N 1
ATOM 6185 C CA . GLU C 1 65 ? -41.053 0.593 -39.322 1.00 16.76 65 GLU C CA 1
ATOM 6186 C C . GLU C 1 65 ? -41.034 -0.887 -39.562 1.00 16.36 65 GLU C C 1
ATOM 6187 O O . GLU C 1 65 ? -42.028 -1.586 -39.318 1.00 21.93 65 GLU C O 1
ATOM 6199 N N . PHE C 1 66 ? -39.904 -1.360 -40.077 1.00 18.03 66 PHE C N 1
ATOM 6200 C CA . PHE C 1 66 ? -39.683 -2.794 -40.280 1.00 26.08 66 PHE C CA 1
ATOM 6201 C C . PHE C 1 66 ? -38.188 -3.077 -40.319 1.00 21.11 66 PHE C C 1
ATOM 6202 O O . PHE C 1 66 ? -37.370 -2.160 -40.553 1.00 22.66 66 PHE C O 1
ATOM 6219 N N . ALA C 1 67 ? -37.814 -4.334 -40.075 1.00 16.62 67 ALA C N 1
ATOM 6220 C CA . ALA C 1 67 ? -36.417 -4.695 -40.077 1.00 19.73 67 ALA C CA 1
ATOM 6221 C C . ALA C 1 67 ? -35.881 -4.660 -41.512 1.00 31.20 67 ALA C C 1
ATOM 6222 O O . ALA C 1 67 ? -36.532 -5.110 -42.445 1.00 22.94 67 ALA C O 1
ATOM 6229 N N . GLU C 1 68 ? -34.687 -4.108 -41.641 1.00 27.28 68 GLU C N 1
ATOM 6230 C CA . GLU C 1 68 ? -33.850 -4.196 -42.828 1.00 39.12 68 GLU C CA 1
ATOM 6231 C C . GLU C 1 68 ? -32.733 -5.203 -42.603 1.00 31.12 68 GLU C C 1
ATOM 6232 O O . GLU C 1 68 ? -32.224 -5.798 -43.540 1.00 23.81 68 GLU C O 1
ATOM 6244 N N . LYS C 1 69 ? -32.329 -5.348 -41.347 1.00 21.75 69 LYS C N 1
ATOM 6245 C CA . LYS C 1 69 ? -31.324 -6.318 -40.946 1.00 19.34 69 LYS C CA 1
ATOM 6246 C C . LYS C 1 69 ? -31.638 -6.829 -39.532 1.00 28.57 69 LYS C C 1
ATOM 6247 O O . LYS C 1 69 ? -32.011 -6.042 -38.657 1.00 22.62 69 LYS C O 1
ATOM 6266 N N . LEU C 1 70 ? -31.522 -8.137 -39.313 1.00 21.48 70 LEU C N 1
ATOM 6267 C CA . LEU C 1 70 ? -31.725 -8.682 -37.981 1.00 18.00 70 LEU C CA 1
ATOM 6268 C C . LEU C 1 70 ? -30.950 -9.969 -37.798 1.00 20.46 70 LEU C C 1
ATOM 6269 O O . LEU C 1 70 ? -31.148 -10.927 -38.527 1.00 29.49 70 LEU C O 1
ATOM 6285 N N . VAL C 1 71 ? -30.045 -9.961 -36.829 1.00 22.68 71 VAL C N 1
ATOM 6286 C CA . VAL C 1 71 ? -29.214 -11.114 -36.517 1.00 22.73 71 VAL C CA 1
ATOM 6287 C C . VAL C 1 71 ? -29.500 -11.544 -35.093 1.00 23.67 71 VAL C C 1
ATOM 6288 O O . VAL C 1 71 ? -29.552 -10.703 -34.180 1.00 27.21 71 VAL C O 1
ATOM 6301 N N . VAL C 1 72 ? -29.708 -12.849 -34.911 1.00 24.27 72 VAL C N 1
ATOM 6302 C CA . VAL C 1 72 ? -29.951 -13.436 -33.596 1.00 22.58 72 VAL C CA 1
ATOM 6303 C C . VAL C 1 72 ? -28.763 -14.282 -33.163 1.00 25.88 72 VAL C C 1
ATOM 6304 O O . VAL C 1 72 ? -28.263 -15.089 -33.929 1.00 24.37 72 VAL C O 1
ATOM 6317 N N . HIS C 1 73 ? -28.311 -14.092 -31.930 1.00 17.92 73 HIS C N 1
ATOM 6318 C CA . HIS C 1 73 ? -27.310 -14.960 -31.339 1.00 20.51 73 HIS C CA 1
ATOM 6319 C C . HIS C 1 73 ? -27.944 -15.816 -30.271 1.00 27.43 73 HIS C C 1
ATOM 6320 O O . HIS C 1 73 ? -28.158 -15.368 -29.150 1.00 21.59 73 HIS C O 1
ATOM 6335 N N . ASP C 1 74 ? -28.272 -17.057 -30.630 1.00 21.64 74 ASP C N 1
ATOM 6336 C CA . ASP C 1 74 ? -29.030 -17.917 -29.720 1.00 22.10 74 ASP C CA 1
ATOM 6337 C C . ASP C 1 74 ? -28.231 -18.491 -28.558 1.00 22.52 74 ASP C C 1
ATOM 6338 O O . ASP C 1 74 ? -27.075 -18.853 -28.719 1.00 24.51 74 ASP C O 1
ATOM 6347 N N . ARG C 1 75 ? -28.858 -18.548 -27.377 1.00 23.44 75 ARG C N 1
ATOM 6348 C CA . ARG C 1 75 ? -28.288 -19.230 -26.208 1.00 20.93 75 ARG C CA 1
ATOM 6349 C C . ARG C 1 75 ? -29.218 -20.290 -25.693 1.00 19.83 75 ARG C C 1
ATOM 6350 O O . ARG C 1 75 ? -30.415 -20.204 -25.919 1.00 23.44 75 ARG C O 1
ATOM 6371 N N . PRO C 1 76 ? -28.653 -21.350 -25.078 1.00 42.27 76 PRO C N 1
ATOM 6372 C CA . PRO C 1 76 ? -29.499 -22.468 -24.655 1.00 44.22 76 PRO C CA 1
ATOM 6373 C C . PRO C 1 76 ? -30.620 -21.985 -23.752 1.00 29.08 76 PRO C C 1
ATOM 6374 O O . PRO C 1 76 ? -30.376 -21.161 -22.879 1.00 40.89 76 PRO C O 1
ATOM 6385 N N . GLY C 1 77 ? -31.833 -22.470 -23.994 1.00 22.73 77 GLY C N 1
ATOM 6386 C CA . GLY C 1 77 ? -32.981 -22.082 -23.206 1.00 28.35 77 GLY C CA 1
ATOM 6387 C C . GLY C 1 77 ? -33.565 -20.760 -23.634 1.00 29.73 77 GLY C C 1
ATOM 6388 O O . GLY C 1 77 ? -34.602 -20.364 -23.115 1.00 35.21 77 GLY C O 1
ATOM 6392 N N . GLY C 1 78 ? -32.902 -20.068 -24.560 1.00 25.43 78 GLY C N 1
ATOM 6393 C CA . GLY C 1 78 ? -33.411 -18.804 -25.058 1.00 25.40 78 GLY C CA 1
ATOM 6394 C C . GLY C 1 78 ? -33.039 -17.623 -24.177 1.00 22.59 78 GLY C C 1
ATOM 6395 O O . GLY C 1 78 ? -32.993 -16.478 -24.650 1.00 23.40 78 GLY C O 1
ATOM 6399 N N . ILE C 1 79 ? -32.767 -17.874 -22.898 1.00 19.52 79 ILE C N 1
ATOM 6400 C CA . ILE C 1 79 ? -32.438 -16.778 -21.974 1.00 29.81 79 ILE C CA 1
ATOM 6401 C C . ILE C 1 79 ? -31.034 -16.235 -22.248 1.00 26.43 79 ILE C C 1
ATOM 6402 O O . ILE C 1 79 ? -30.044 -16.965 -22.219 1.00 24.76 79 ILE C O 1
ATOM 6418 N N . GLY C 1 80 ? -30.962 -14.937 -22.493 1.00 15.78 80 GLY C N 1
ATOM 6419 C CA . GLY C 1 80 ? -29.711 -14.256 -22.810 1.00 18.43 80 GLY C CA 1
ATOM 6420 C C . GLY C 1 80 ? -29.388 -14.304 -24.287 1.00 19.24 80 GLY C C 1
ATOM 6421 O O . GLY C 1 80 ? -28.346 -13.836 -24.715 1.00 19.74 80 GLY C O 1
ATOM 6425 N N . THR C 1 81 ? -30.296 -14.854 -25.074 1.00 16.32 81 THR C N 1
ATOM 6426 C CA . THR C 1 81 ? -30.215 -14.713 -26.519 1.00 16.49 81 THR C CA 1
ATOM 6427 C C . THR C 1 81 ? -30.143 -13.219 -26.866 1.00 24.83 81 THR C C 1
ATOM 6428 O O . THR C 1 81 ? -30.809 -12.398 -26.232 1.00 21.18 81 THR C O 1
ATOM 6439 N N . THR C 1 82 ? -29.309 -12.850 -27.831 1.00 23.03 82 THR C N 1
ATOM 6440 C CA . THR C 1 82 ? -29.167 -11.436 -28.193 1.00 20.24 82 THR C CA 1
ATOM 6441 C C . THR C 1 82 ? -29.559 -11.228 -29.648 1.00 17.98 82 THR C C 1
ATOM 6442 O O . THR C 1 82 ? -29.505 -12.146 -30.474 1.00 22.07 82 THR C O 1
ATOM 6453 N N . VAL C 1 83 ? -29.992 -10.014 -29.932 1.00 19.81 83 VAL C N 1
ATOM 6454 C CA . VAL C 1 83 ? -30.502 -9.637 -31.228 1.00 15.90 83 VAL C CA 1
ATOM 6455 C C . VAL C 1 83 ? -29.874 -8.312 -31.610 1.00 18.93 83 VAL C C 1
ATOM 6456 O O . VAL C 1 83 ? -29.843 -7.395 -30.783 1.00 19.11 83 VAL C O 1
ATOM 6469 N N . GLU C 1 84 ? -29.381 -8.212 -32.840 1.00 17.42 84 GLU C N 1
ATOM 6470 C CA . GLU C 1 84 ? -28.876 -6.942 -33.385 1.00 19.33 84 GLU C CA 1
ATOM 6471 C C . GLU C 1 84 ? -29.707 -6.601 -34.575 1.00 20.36 84 GLU C C 1
ATOM 6472 O O . GLU C 1 84 ? -29.953 -7.476 -35.408 1.00 21.90 84 GLU C O 1
ATOM 6484 N N . TYR C 1 85 ? -30.190 -5.369 -34.666 1.00 20.08 85 TYR C N 1
ATOM 6485 C CA . TYR C 1 85 ? -31.037 -5.024 -35.810 1.00 19.03 85 TYR C CA 1
ATOM 6486 C C . TYR C 1 85 ? -30.885 -3.606 -36.296 1.00 25.34 85 TYR C C 1
ATOM 6487 O O . TYR C 1 85 ? -30.508 -2.720 -35.549 1.00 19.72 85 TYR C O 1
ATOM 6505 N N . VAL C 1 86 ? -31.179 -3.425 -37.582 1.00 22.22 86 VAL C N 1
ATOM 6506 C CA . VAL C 1 86 ? -31.327 -2.115 -38.183 1.00 20.28 86 VAL C CA 1
ATOM 6507 C C . VAL C 1 86 ? -32.712 -2.078 -38.817 1.00 25.34 86 VAL C C 1
ATOM 6508 O O . VAL C 1 86 ? -33.086 -2.979 -39.564 1.00 23.31 86 VAL C O 1
ATOM 6521 N N . GLU C 1 87 ? -33.478 -1.038 -38.513 1.00 24.58 87 GLU C N 1
ATOM 6522 C CA . GLU C 1 87 ? -34.814 -0.902 -39.071 1.00 30.44 87 GLU C CA 1
ATOM 6523 C C . GLU C 1 87 ? -34.944 0.417 -39.777 1.00 27.29 87 GLU C C 1
ATOM 6524 O O . GLU C 1 87 ? -34.154 1.333 -39.550 1.00 28.50 87 GLU C O 1
ATOM 6536 N N . VAL C 1 88 ? -35.918 0.496 -40.671 1.00 18.80 88 VAL C N 1
ATOM 6537 C CA . VAL C 1 88 ? -36.152 1.736 -41.373 1.00 24.22 88 VAL C CA 1
ATOM 6538 C C . VAL C 1 88 ? -37.511 2.282 -41.014 1.00 23.74 88 VAL C C 1
ATOM 6539 O O . VAL C 1 88 ? -38.483 1.533 -40.807 1.00 27.35 88 VAL C O 1
ATOM 6552 N N . TYR C 1 89 ? -37.550 3.608 -40.944 1.00 19.13 89 TYR C N 1
ATOM 6553 C CA . TYR C 1 89 ? -38.771 4.377 -40.774 1.00 17.02 89 TYR C CA 1
ATOM 6554 C C . TYR C 1 89 ? -39.293 4.880 -42.116 1.00 29.57 89 TYR C C 1
ATOM 6555 O O . TYR C 1 89 ? -38.504 5.351 -42.940 1.00 22.31 89 TYR C O 1
ATOM 6573 N N . GLU C 1 90 ? -40.605 4.780 -42.320 1.00 27.05 90 GLU C N 1
ATOM 6574 C CA . GLU C 1 90 ? -41.286 5.330 -43.495 1.00 28.19 90 GLU C CA 1
ATOM 6575 C C . GLU C 1 90 ? -42.505 6.133 -43.069 1.00 22.70 90 GLU C C 1
ATOM 6576 O O . GLU C 1 90 ? -43.131 5.828 -42.036 1.00 24.46 90 GLU C O 1
ATOM 6588 N N . ASP C 1 91 ? -42.905 7.113 -43.870 1.00 24.24 91 ASP C N 1
ATOM 6589 C CA . ASP C 1 91 ? -44.171 7.779 -43.602 1.00 24.81 91 ASP C CA 1
ATOM 6590 C C . ASP C 1 91 ? -45.317 7.002 -44.265 1.00 29.67 91 ASP C C 1
ATOM 6591 O O . ASP C 1 91 ? -45.110 5.938 -44.874 1.00 21.58 91 ASP C O 1
ATOM 6600 N N . ALA C 1 92 ? -46.528 7.515 -44.102 1.00 34.62 92 ALA C N 1
ATOM 6601 C CA . ALA C 1 92 ? -47.715 6.803 -44.563 1.00 50.68 92 ALA C CA 1
ATOM 6602 C C . ALA C 1 92 ? -47.672 6.490 -46.065 1.00 48.24 92 ALA C C 1
ATOM 6603 O O . ALA C 1 92 ? -48.206 5.471 -46.508 1.00 44.32 92 ALA C O 1
ATOM 6610 N N . SER C 1 93 ? -47.039 7.373 -46.832 1.00 42.00 93 SER C N 1
ATOM 6611 C CA . SER C 1 93 ? -46.928 7.209 -48.280 1.00 45.06 93 SER C CA 1
ATOM 6612 C C . SER C 1 93 ? -45.758 6.332 -48.722 1.00 49.59 93 SER C C 1
ATOM 6613 O O . SER C 1 93 ? -45.593 6.106 -49.917 1.00 52.51 93 SER C O 1
ATOM 6621 N N . GLY C 1 94 ? -44.930 5.870 -47.780 1.00 47.65 94 GLY C N 1
ATOM 6622 C CA . GLY C 1 94 ? -43.809 4.984 -48.096 1.00 23.37 94 GLY C CA 1
ATOM 6623 C C . GLY C 1 94 ? -42.488 5.714 -48.353 1.00 22.51 94 GLY C C 1
ATOM 6624 O O . GLY C 1 94 ? -41.521 5.135 -48.847 1.00 33.98 94 GLY C O 1
ATOM 6628 N N . VAL C 1 95 ? -42.432 6.990 -48.003 1.00 31.40 95 VAL C N 1
ATOM 6629 C CA . VAL C 1 95 ? -41.186 7.747 -48.107 1.00 30.84 95 VAL C CA 1
ATOM 6630 C C . VAL C 1 95 ? -40.278 7.405 -46.929 1.00 37.70 95 VAL C C 1
ATOM 6631 O O . VAL C 1 95 ? -40.702 7.511 -45.770 1.00 26.25 95 VAL C O 1
ATOM 6644 N N . ARG C 1 96 ? -39.036 7.019 -47.212 1.00 29.42 96 ARG C N 1
ATOM 6645 C CA . ARG C 1 96 ? -38.078 6.764 -46.139 1.00 35.36 96 ARG C CA 1
ATOM 6646 C C . ARG C 1 96 ? -37.746 8.002 -45.337 1.00 37.42 96 ARG C C 1
ATOM 6647 O O . ARG C 1 96 ? -37.353 9.012 -45.900 1.00 25.18 96 ARG C O 1
ATOM 6668 N N . LEU C 1 97 ? -37.834 7.892 -44.013 1.00 26.79 97 LEU C N 1
ATOM 6669 C CA . LEU C 1 97 ? -37.558 9.017 -43.136 1.00 24.80 97 LEU C CA 1
ATOM 6670 C C . LEU C 1 97 ? -36.241 8.891 -42.403 1.00 28.50 97 LEU C C 1
ATOM 6671 O O . LEU C 1 97 ? -35.695 9.893 -41.956 1.00 24.38 97 LEU C O 1
ATOM 6687 N N . GLY C 1 98 ? -35.750 7.660 -42.265 1.00 19.21 98 GLY C N 1
ATOM 6688 C CA . GLY C 1 98 ? -34.584 7.396 -41.454 1.00 25.91 98 GLY C CA 1
ATOM 6689 C C . GLY C 1 98 ? -34.480 5.942 -41.045 1.00 24.37 98 GLY C C 1
ATOM 6690 O O . GLY C 1 98 ? -35.179 5.075 -41.574 1.00 22.17 98 GLY C O 1
ATOM 6694 N N . THR C 1 99 ? -33.605 5.686 -40.078 1.00 15.27 99 THR C N 1
ATOM 6695 C CA . THR C 1 99 ? -33.336 4.334 -39.608 1.00 18.39 99 THR C CA 1
ATOM 6696 C C . THR C 1 99 ? -33.085 4.299 -38.088 1.00 20.17 99 THR C C 1
ATOM 6697 O O . THR C 1 99 ? -32.910 5.329 -37.439 1.00 19.08 99 THR C O 1
ATOM 6708 N N . ALA C 1 100 ? -33.066 3.103 -37.526 1.00 18.29 100 ALA C N 1
ATOM 6709 C CA . ALA C 1 100 ? -32.658 2.939 -36.132 1.00 19.56 100 ALA C CA 1
ATOM 6710 C C . ALA C 1 100 ? -31.782 1.731 -36.038 1.00 22.67 100 ALA C C 1
ATOM 6711 O O . ALA C 1 100 ? -31.976 0.778 -36.773 1.00 25.50 100 ALA C O 1
ATOM 6718 N N . THR C 1 101 ? -30.794 1.795 -35.153 1.00 21.74 101 THR C N 1
ATOM 6719 C CA . THR C 1 101 ? -29.926 0.670 -34.911 1.00 19.00 101 THR C CA 1
ATOM 6720 C C . THR C 1 101 ? -30.211 0.220 -33.503 1.00 17.40 101 THR C C 1
ATOM 6721 O O . THR C 1 101 ? -30.189 1.040 -32.589 1.00 16.61 101 THR C O 1
ATOM 6732 N N . GLY C 1 102 ? -30.475 -1.066 -33.319 1.00 15.71 102 GLY C N 1
ATOM 6733 C CA . GLY C 1 102 ? -30.875 -1.530 -32.004 1.00 24.28 102 GLY C CA 1
ATOM 6734 C C . GLY C 1 102 ? -30.273 -2.842 -31.580 1.00 22.37 102 GLY C C 1
ATOM 6735 O O . GLY C 1 102 ? -29.730 -3.613 -32.379 1.00 16.96 102 GLY C O 1
ATOM 6739 N N . ASN C 1 103 ? -30.364 -3.068 -30.275 1.00 14.80 103 ASN C N 1
ATOM 6740 C CA . ASN C 1 103 ? -29.906 -4.280 -29.649 1.00 14.81 103 ASN C CA 1
ATOM 6741 C C . ASN C 1 103 ? -30.909 -4.735 -28.644 1.00 15.67 103 ASN C C 1
ATOM 6742 O O . ASN C 1 103 ? -31.487 -3.919 -27.932 1.00 14.16 103 ASN C O 1
ATOM 6753 N N . ALA C 1 104 ? -31.102 -6.044 -28.579 1.00 17.47 104 ALA C N 1
ATOM 6754 C CA . ALA C 1 104 ? -31.992 -6.612 -27.589 1.00 16.23 104 ALA C CA 1
ATOM 6755 C C . ALA C 1 104 ? -31.392 -7.862 -26.958 1.00 19.51 104 ALA C C 1
ATOM 6756 O O . ALA C 1 104 ? -30.499 -8.499 -27.530 1.00 16.90 104 ALA C O 1
ATOM 6763 N N . VAL C 1 105 ? -31.864 -8.157 -25.750 1.00 13.54 105 VAL C N 1
ATOM 6764 C CA . VAL C 1 105 ? -31.529 -9.347 -24.985 1.00 14.11 105 VAL C CA 1
ATOM 6765 C C . VAL C 1 105 ? -32.817 -10.034 -24.471 1.00 19.83 105 VAL C C 1
ATOM 6766 O O . VAL C 1 105 ? -33.687 -9.385 -23.890 1.00 13.21 105 VAL C O 1
ATOM 6779 N N . VAL C 1 106 ? -32.932 -11.338 -24.676 1.00 15.23 106 VAL C N 1
ATOM 6780 C CA . VAL C 1 106 ? -34.041 -12.088 -24.143 1.00 8.02 106 VAL C CA 1
ATOM 6781 C C . VAL C 1 106 ? -33.831 -12.254 -22.652 1.00 14.78 106 VAL C C 1
ATOM 6782 O O . VAL C 1 106 ? -32.833 -12.840 -22.189 1.00 13.67 106 VAL C O 1
ATOM 6795 N N . LEU C 1 107 ? -34.796 -11.730 -21.908 1.00 17.28 107 LEU C N 1
ATOM 6796 C CA . LEU C 1 107 ? -34.767 -11.746 -20.450 1.00 12.30 107 LEU C CA 1
ATOM 6797 C C . LEU C 1 107 ? -35.467 -12.971 -19.906 1.00 13.45 107 LEU C C 1
ATOM 6798 O O . LEU C 1 107 ? -35.118 -13.486 -18.837 1.00 14.59 107 LEU C O 1
ATOM 6814 N N . LYS C 1 108 ? -36.488 -13.408 -20.639 1.00 13.54 108 LYS C N 1
ATOM 6815 C CA . LYS C 1 108 ? -37.374 -14.472 -20.164 1.00 12.65 108 LYS C CA 1
ATOM 6816 C C . LYS C 1 108 ? -38.102 -15.044 -21.371 1.00 14.51 108 LYS C C 1
ATOM 6817 O O . LYS C 1 108 ? -38.327 -14.326 -22.336 1.00 13.80 108 LYS C O 1
ATOM 6836 N N . MET C 1 109 ? -38.440 -16.330 -21.336 1.00 15.74 109 MET C N 1
ATOM 6837 C CA . MET C 1 109 ? -39.091 -17.020 -22.441 1.00 12.24 109 MET C CA 1
ATOM 6838 C C . MET C 1 109 ? -40.566 -17.415 -22.220 1.00 14.48 109 MET C C 1
ATOM 6839 O O . MET C 1 109 ? -41.349 -17.292 -23.080 1.00 16.35 109 MET C O 1
ATOM 6853 N N . GLU C 1 110 ? -40.855 -17.858 -21.021 1.00 16.23 110 GLU C N 1
ATOM 6854 C CA . GLU C 1 110 ? -42.118 -18.449 -20.641 1.00 20.57 110 GLU C CA 1
ATOM 6855 C C . GLU C 1 110 ? -42.550 -17.879 -19.292 1.00 11.42 110 GLU C C 1
ATOM 6856 O O . GLU C 1 110 ? -41.756 -17.706 -18.466 1.00 18.87 110 GLU C O 1
ATOM 6868 N N . PRO C 1 111 ? -43.899 -17.641 -18.977 1.00 14.34 111 PRO C N 1
ATOM 6869 C CA . PRO C 1 111 ? -44.922 -17.864 -20.022 1.00 15.38 111 PRO C CA 1
ATOM 6870 C C . PRO C 1 111 ? -44.977 -16.896 -21.197 1.00 25.37 111 PRO C C 1
ATOM 6871 O O . PRO C 1 111 ? -45.543 -17.165 -22.196 1.00 12.92 111 PRO C O 1
ATOM 6882 N N . HIS C 1 112 ? -44.476 -15.711 -20.942 1.00 12.70 112 HIS C N 1
ATOM 6883 C CA . HIS C 1 112 ? -44.290 -14.712 -21.992 1.00 12.63 112 HIS C CA 1
ATOM 6884 C C . HIS C 1 112 ? -42.803 -14.502 -22.265 1.00 8.72 112 HIS C C 1
ATOM 6885 O O . HIS C 1 112 ? -41.966 -14.536 -21.340 1.00 11.80 112 HIS C O 1
ATOM 6900 N N . MET C 1 113 ? -42.469 -14.265 -23.526 1.00 10.71 113 MET C N 1
ATOM 6901 C CA . MET C 1 113 ? -41.126 -13.818 -23.835 1.00 13.84 113 MET C CA 1
ATOM 6902 C C . MET C 1 113 ? -40.981 -12.307 -23.586 1.00 14.11 113 MET C C 1
ATOM 6903 O O . MET C 1 113 ? -41.781 -11.516 -24.061 1.00 10.94 113 MET C O 1
ATOM 6917 N N . TRP C 1 114 ? -39.942 -11.935 -22.852 1.00 11.96 114 TRP C N 1
ATOM 6918 C CA . TRP C 1 114 ? -39.595 -10.533 -22.588 1.00 11.55 114 TRP C CA 1
ATOM 6919 C C . TRP C 1 114 ? -38.229 -10.221 -23.146 1.00 9.70 114 TRP C C 1
ATOM 6920 O O . TRP C 1 114 ? -37.316 -11.044 -23.023 1.00 12.18 114 TRP C O 1
ATOM 6941 N N . GLN C 1 115 ? -38.084 -9.033 -23.742 1.00 8.59 115 GLN C N 1
ATOM 6942 C CA . GLN C 1 115 ? -36.789 -8.566 -24.235 1.00 11.58 115 GLN C CA 1
ATOM 6943 C C . GLN C 1 115 ? -36.475 -7.173 -23.731 1.00 11.92 115 GLN C C 1
ATOM 6944 O O . GLN C 1 115 ? -37.318 -6.290 -23.732 1.00 13.04 115 GLN C O 1
ATOM 6958 N N . PHE C 1 116 ? -35.229 -6.977 -23.344 1.00 11.01 116 PHE C N 1
ATOM 6959 C CA . PHE C 1 116 ? -34.725 -5.648 -23.098 1.00 9.14 116 PHE C CA 1
ATOM 6960 C C . PHE C 1 116 ? -34.313 -5.079 -24.418 1.00 12.80 116 PHE C C 1
ATOM 6961 O O . PHE C 1 116 ? -33.567 -5.726 -25.144 1.00 16.52 116 PHE C O 1
ATOM 6978 N N . HIS C 1 117 ? -34.782 -3.878 -24.737 1.00 8.44 117 HIS C N 1
ATOM 6979 C CA . HIS C 1 117 ? -34.444 -3.228 -25.999 1.00 10.91 117 HIS C CA 1
ATOM 6980 C C . HIS C 1 117 ? -33.800 -1.867 -25.809 1.00 16.85 117 HIS C C 1
ATOM 6981 O O . HIS C 1 117 ? -34.258 -1.073 -24.992 1.00 13.09 117 HIS C O 1
ATOM 6996 N N . GLN C 1 118 ? -32.791 -1.590 -26.619 1.00 13.62 118 GLN C N 1
ATOM 6997 C CA . GLN C 1 118 ? -32.294 -0.226 -26.785 1.00 8.33 118 GLN C CA 1
ATOM 6998 C C . GLN C 1 118 ? -31.997 0.082 -28.257 1.00 15.17 118 GLN C C 1
ATOM 6999 O O . GLN C 1 118 ? -31.496 -0.754 -28.982 1.00 16.73 118 GLN C O 1
ATOM 7013 N N . SER C 1 119 ? -32.350 1.270 -28.723 1.00 13.71 119 SER C N 1
ATOM 7014 C CA . SER C 1 119 ? -32.062 1.613 -30.107 1.00 17.39 119 SER C CA 1
ATOM 7015 C C . SER C 1 119 ? -31.775 3.098 -30.213 1.00 20.24 119 SER C C 1
ATOM 7016 O O . SER C 1 119 ? -32.205 3.898 -29.375 1.00 15.16 119 SER C O 1
ATOM 7024 N N . VAL C 1 120 ? -31.039 3.459 -31.252 1.00 16.36 120 VAL C N 1
ATOM 7025 C CA . VAL C 1 120 ? -30.782 4.844 -31.534 1.00 8.83 120 VAL C CA 1
ATOM 7026 C C . VAL C 1 120 ? -31.314 5.143 -32.906 1.00 15.08 120 VAL C C 1
ATOM 7027 O O . VAL C 1 120 ? -30.921 4.516 -33.877 1.00 14.87 120 VAL C O 1
ATOM 7040 N N . SER C 1 121 ? -32.181 6.142 -32.979 1.00 13.23 121 SER C N 1
ATOM 7041 C CA . SER C 1 121 ? -32.873 6.487 -34.219 1.00 18.61 121 SER C CA 1
ATOM 7042 C C . SER C 1 121 ? -32.253 7.718 -34.876 1.00 16.86 121 SER C C 1
ATOM 7043 O O . SER C 1 121 ? -31.938 8.681 -34.190 1.00 16.36 121 SER C O 1
ATOM 7051 N N . GLU C 1 122 ? -32.089 7.654 -36.194 1.00 16.09 122 GLU C N 1
ATOM 7052 C CA . GLU C 1 122 ? -31.521 8.748 -36.978 1.00 20.28 122 GLU C CA 1
ATOM 7053 C C . GLU C 1 122 ? -32.571 9.263 -37.964 1.00 23.22 122 GLU C C 1
ATOM 7054 O O . GLU C 1 122 ? -32.969 8.536 -38.862 1.00 18.99 122 GLU C O 1
ATOM 7066 N N . LEU C 1 123 ? -33.037 10.492 -37.770 1.00 19.86 123 LEU C N 1
ATOM 7067 C CA . LEU C 1 123 ? -33.955 11.132 -38.697 1.00 22.83 123 LEU C CA 1
ATOM 7068 C C . LEU C 1 123 ? -33.267 12.387 -39.258 1.00 25.02 123 LEU C C 1
ATOM 7069 O O . LEU C 1 123 ? -32.157 12.712 -38.853 1.00 26.45 123 LEU C O 1
ATOM 7085 N N . ALA C 1 124 ? -33.949 13.103 -40.148 1.00 36.41 124 ALA C N 1
ATOM 7086 C CA . ALA C 1 124 ? -33.389 14.302 -40.786 1.00 38.22 124 ALA C CA 1
ATOM 7087 C C . ALA C 1 124 ? -32.997 15.427 -39.810 1.00 37.55 124 ALA C C 1
ATOM 7088 O O . ALA C 1 124 ? -31.971 16.087 -39.981 1.00 44.35 124 ALA C O 1
ATOM 7095 N N . ASP C 1 125 ? -33.799 15.626 -38.776 1.00 35.33 125 ASP C N 1
ATOM 7096 C CA . ASP C 1 125 ? -33.574 16.725 -37.842 1.00 43.83 125 ASP C CA 1
ATOM 7097 C C . ASP C 1 125 ? -32.975 16.279 -36.502 1.00 35.14 125 ASP C C 1
ATOM 7098 O O . ASP C 1 125 ? -32.974 17.053 -35.549 1.00 34.31 125 ASP C O 1
ATOM 7107 N N . GLY C 1 126 ? -32.453 15.049 -36.443 1.00 33.67 126 GLY C N 1
ATOM 7108 C CA . GLY C 1 126 ? -31.737 14.571 -35.266 1.00 26.76 126 GLY C CA 1
ATOM 7109 C C . GLY C 1 126 ? -31.887 13.099 -34.912 1.00 24.36 126 GLY C C 1
ATOM 7110 O O . GLY C 1 126 ? -32.394 12.281 -35.700 1.00 20.68 126 GLY C O 1
ATOM 7114 N N . SER C 1 127 ? -31.428 12.773 -33.707 1.00 16.10 127 SER C N 1
ATOM 7115 C CA . SER C 1 127 ? -31.400 11.409 -33.243 1.00 20.28 127 SER C CA 1
ATOM 7116 C C . SER C 1 127 ? -31.907 11.296 -31.789 1.00 18.72 127 SER C C 1
ATOM 7117 O O . SER C 1 127 ? -31.811 12.226 -31.012 1.00 16.08 127 SER C O 1
ATOM 7125 N N . PHE C 1 128 ? -32.439 10.135 -31.440 1.00 13.91 128 PHE C N 1
ATOM 7126 C CA . PHE C 1 128 ? -32.874 9.875 -30.080 1.00 12.94 128 PHE C CA 1
ATOM 7127 C C . PHE C 1 128 ? -32.694 8.407 -29.744 1.00 17.00 128 PHE C C 1
ATOM 7128 O O . PHE C 1 128 ? -32.627 7.545 -30.624 1.00 13.24 128 PHE C O 1
ATOM 7145 N N . GLU C 1 129 ? -32.582 8.150 -28.447 1.00 13.31 129 GLU C N 1
ATOM 7146 C CA . GLU C 1 129 ? -32.466 6.812 -27.911 1.00 12.07 129 GLU C CA 1
ATOM 7147 C C . GLU C 1 129 ? -33.810 6.374 -27.371 1.00 13.72 129 GLU C C 1
ATOM 7148 O O . GLU C 1 129 ? -34.558 7.185 -26.834 1.00 16.26 129 GLU C O 1
ATOM 7160 N N . ALA C 1 130 ? -34.097 5.088 -27.524 1.00 15.90 130 ALA C N 1
ATOM 7161 C CA . ALA C 1 130 ? -35.282 4.469 -26.942 1.00 13.83 130 ALA C CA 1
ATOM 7162 C C . ALA C 1 130 ? -34.784 3.300 -26.097 1.00 12.61 130 ALA C C 1
ATOM 7163 O O . ALA C 1 130 ? -33.853 2.609 -26.503 1.00 13.76 130 ALA C O 1
ATOM 7170 N N . VAL C 1 131 ? -35.366 3.117 -24.918 1.00 10.14 131 VAL C N 1
ATOM 7171 C CA . VAL C 1 131 ? -35.021 2.026 -24.023 1.00 12.48 131 VAL C CA 1
ATOM 7172 C C . VAL C 1 131 ? -36.299 1.464 -23.446 1.00 12.35 131 VAL C C 1
ATOM 7173 O O . VAL C 1 131 ? -37.132 2.216 -22.966 1.00 13.37 131 VAL C O 1
ATOM 7186 N N . GLY C 1 132 ? -36.443 0.142 -23.476 1.00 13.48 132 GLY C N 1
ATOM 7187 C CA . GLY C 1 132 ? -37.589 -0.476 -22.848 1.00 11.35 132 GLY C CA 1
ATOM 7188 C C . GLY C 1 132 ? -37.479 -1.947 -22.535 1.00 9.77 132 GLY C C 1
ATOM 7189 O O . GLY C 1 132 ? -36.575 -2.649 -22.950 1.00 10.43 132 GLY C O 1
ATOM 7193 N N . VAL C 1 133 ? -38.460 -2.399 -21.767 1.00 11.96 133 VAL C N 1
ATOM 7194 C CA . VAL C 1 133 ? -38.590 -3.761 -21.342 1.00 11.12 133 VAL C CA 1
ATOM 7195 C C . VAL C 1 133 ? -39.912 -4.206 -21.955 1.00 13.76 133 VAL C C 1
ATOM 7196 O O . VAL C 1 133 ? -40.984 -3.779 -21.538 1.00 12.06 133 VAL C O 1
ATOM 7209 N N . ILE C 1 134 ? -39.816 -5.058 -22.959 1.00 11.93 134 ILE C N 1
ATOM 7210 C CA . ILE C 1 134 ? -40.941 -5.347 -23.846 1.00 11.61 134 ILE C CA 1
ATOM 7211 C C . ILE C 1 134 ? -41.428 -6.764 -23.736 1.00 7.31 134 ILE C C 1
ATOM 7212 O O . ILE C 1 134 ? -40.621 -7.694 -23.851 1.00 12.45 134 ILE C O 1
ATOM 7228 N N . ASP C 1 135 ? -42.747 -6.906 -23.618 1.00 9.20 135 ASP C N 1
ATOM 7229 C CA . ASP C 1 135 ? -43.406 -8.202 -23.583 1.00 10.69 135 ASP C CA 1
ATOM 7230 C C . ASP C 1 135 ? -43.703 -8.578 -25.044 1.00 12.56 135 ASP C C 1
ATOM 7231 O O . ASP C 1 135 ? -44.628 -8.078 -25.673 1.00 9.55 135 ASP C O 1
ATOM 7240 N N . CYS C 1 136 ? -42.868 -9.450 -25.576 1.00 12.67 136 CYS C N 1
ATOM 7241 C CA . CYS C 1 136 ? -42.963 -9.844 -26.968 1.00 12.74 136 CYS C CA 1
ATOM 7242 C C . CYS C 1 136 ? -44.186 -10.707 -27.253 1.00 8.77 136 CYS C C 1
ATOM 7243 O O . CYS C 1 136 ? -44.699 -10.710 -28.360 1.00 12.01 136 CYS C O 1
ATOM 7251 N N . THR C 1 137 ? -44.635 -11.442 -26.252 1.00 10.99 137 THR C N 1
ATOM 7252 C CA . THR C 1 137 ? -45.853 -12.254 -26.403 1.00 12.52 137 THR C CA 1
ATOM 7253 C C . THR C 1 137 ? -47.058 -11.338 -26.489 1.00 18.99 137 THR C C 1
ATOM 7254 O O . THR C 1 137 ? -47.932 -11.519 -27.338 1.00 12.74 137 THR C O 1
ATOM 7265 N N . ALA C 1 138 ? -47.113 -10.333 -25.618 1.00 10.91 138 ALA C N 1
ATOM 7266 C CA . ALA C 1 138 ? -48.178 -9.321 -25.710 1.00 9.55 138 ALA C CA 1
ATOM 7267 C C . ALA C 1 138 ? -48.183 -8.622 -27.086 1.00 10.57 138 ALA C C 1
ATOM 7268 O O . ALA C 1 138 ? -49.245 -8.348 -27.634 1.00 14.55 138 ALA C O 1
ATOM 7275 N N . MET C 1 139 ? -47.001 -8.338 -27.625 1.00 9.86 139 MET C N 1
ATOM 7276 C CA . MET C 1 139 ? -46.892 -7.714 -28.949 1.00 9.42 139 MET C CA 1
ATOM 7277 C C . MET C 1 139 ? -47.484 -8.585 -30.068 1.00 7.73 139 MET C C 1
ATOM 7278 O O . MET C 1 139 ? -48.180 -8.075 -30.939 1.00 15.41 139 MET C O 1
ATOM 7292 N N . LEU C 1 140 ? -47.197 -9.882 -30.044 1.00 14.50 140 LEU C N 1
ATOM 7293 C CA . LEU C 1 140 ? -47.789 -10.809 -31.026 1.00 16.31 140 LEU C CA 1
ATOM 7294 C C . LEU C 1 140 ? -49.308 -10.874 -30.918 1.00 14.12 140 LEU C C 1
ATOM 7295 O O . LEU C 1 140 ? -50.018 -11.007 -31.920 1.00 19.37 140 LEU C O 1
ATOM 7311 N N . ARG C 1 141 ? -49.802 -10.732 -29.693 1.00 13.32 141 ARG C N 1
ATOM 7312 C CA . ARG C 1 141 ? -51.228 -10.736 -29.412 1.00 11.87 141 ARG C CA 1
ATOM 7313 C C . ARG C 1 141 ? -51.798 -9.328 -29.595 1.00 10.37 141 ARG C C 1
ATOM 7314 O O . ARG C 1 141 ? -52.886 -9.026 -29.124 1.00 12.90 141 ARG C O 1
ATOM 7335 N N . ARG C 1 142 ? -51.032 -8.486 -30.299 1.00 9.76 142 ARG C N 1
ATOM 7336 C CA . ARG C 1 142 ? -51.471 -7.187 -30.873 1.00 10.93 142 ARG C CA 1
ATOM 7337 C C . ARG C 1 142 ? -51.383 -5.993 -29.959 1.00 15.00 142 ARG C C 1
ATOM 7338 O O . ARG C 1 142 ? -51.776 -4.895 -30.346 1.00 14.27 142 ARG C O 1
ATOM 7359 N N . MET C 1 143 ? -50.867 -6.177 -28.756 1.00 11.14 143 MET C N 1
ATOM 7360 C CA . MET C 1 143 ? -50.844 -5.074 -27.809 1.00 11.47 143 MET C CA 1
ATOM 7361 C C . MET C 1 143 ? -49.730 -4.089 -28.149 1.00 7.44 143 MET C C 1
ATOM 7362 O O . MET C 1 143 ? -48.776 -4.421 -28.849 1.00 13.08 143 MET C O 1
ATOM 7376 N N . THR C 1 144 ? -49.913 -2.874 -27.672 1.00 13.97 144 THR C N 1
ATOM 7377 C CA . THR C 1 144 ? -48.936 -1.828 -27.759 1.00 14.83 144 THR C CA 1
ATOM 7378 C C . THR C 1 144 ? -47.964 -1.902 -26.556 1.00 10.86 144 THR C C 1
ATOM 7379 O O . THR C 1 144 ? -48.358 -2.228 -25.433 1.00 9.65 144 THR C O 1
ATOM 7390 N N . GLN C 1 145 ? -46.683 -1.663 -26.847 1.00 11.77 145 GLN C N 1
ATOM 7391 C CA . GLN C 1 145 ? -45.656 -1.580 -25.834 1.00 10.55 145 GLN C CA 1
ATOM 7392 C C . GLN C 1 145 ? -45.041 -0.179 -25.875 1.00 11.60 145 GLN C C 1
ATOM 7393 O O . GLN C 1 145 ? -44.997 0.472 -26.922 1.00 12.11 145 GLN C O 1
ATOM 7407 N N . VAL C 1 146 ? -44.601 0.288 -24.713 1.00 8.78 146 VAL C N 1
ATOM 7408 C CA . VAL C 1 146 ? -44.094 1.650 -24.561 1.00 7.29 146 VAL C CA 1
ATOM 7409 C C . VAL C 1 146 ? -42.599 1.622 -24.216 1.00 10.39 146 VAL C C 1
ATOM 7410 O O . VAL C 1 146 ? -42.152 0.778 -23.437 1.00 11.30 146 VAL C O 1
ATOM 7423 N N . LEU C 1 147 ? -41.822 2.485 -24.859 1.00 9.31 147 LEU C N 1
ATOM 7424 C CA . LEU C 1 147 ? -40.405 2.643 -24.532 1.00 10.76 147 LEU C CA 1
ATOM 7425 C C . LEU C 1 147 ? -40.117 4.075 -24.112 1.00 9.97 147 LEU C C 1
ATOM 7426 O O . LEU C 1 147 ? -40.818 4.992 -24.509 1.00 11.41 147 LEU C O 1
ATOM 7442 N N . ARG C 1 148 ? -39.089 4.244 -23.283 1.00 9.58 148 ARG C N 1
ATOM 7443 C CA . ARG C 1 148 ? -38.659 5.567 -22.814 1.00 11.73 148 ARG C CA 1
ATOM 7444 C C . ARG C 1 148 ? -37.741 6.166 -23.855 1.00 12.25 148 ARG C C 1
ATOM 7445 O O . ARG C 1 148 ? -36.855 5.474 -24.345 1.00 12.30 148 ARG C O 1
ATOM 7466 N N . VAL C 1 149 ? -37.953 7.440 -24.180 1.00 7.61 149 VAL C N 1
ATOM 7467 C CA . VAL C 1 149 ? -37.171 8.125 -25.225 1.00 8.92 149 VAL C CA 1
ATOM 7468 C C . VAL C 1 149 ? -36.361 9.270 -24.637 1.00 8.68 149 VAL C C 1
ATOM 7469 O O . VAL C 1 149 ? -36.877 10.063 -23.844 1.00 10.83 149 VAL C O 1
ATOM 7482 N N . THR C 1 150 ? -35.086 9.329 -25.040 1.00 12.22 150 THR C N 1
ATOM 7483 C CA . THR C 1 150 ? -34.198 10.436 -24.676 1.00 13.89 150 THR C CA 1
ATOM 7484 C C . THR C 1 150 ? -33.545 10.995 -25.929 1.00 9.88 150 THR C C 1
ATOM 7485 O O . THR C 1 150 ? -32.867 10.271 -26.702 1.00 12.68 150 THR C O 1
ATOM 7496 N N . GLY C 1 151 ? -33.746 12.278 -26.152 1.00 12.35 151 GLY C N 1
ATOM 7497 C CA . GLY C 1 151 ? -33.167 12.927 -27.315 1.00 16.89 151 GLY C CA 1
ATOM 7498 C C . GLY C 1 151 ? -31.659 12.993 -27.200 1.00 20.55 151 GLY C C 1
ATOM 7499 O O . GLY C 1 151 ? -31.117 13.139 -26.100 1.00 16.04 151 GLY C O 1
ATOM 7503 N N . ARG C 1 152 ? -30.983 12.820 -28.334 1.00 16.80 152 ARG C N 1
ATOM 7504 C CA . ARG C 1 152 ? -29.514 12.779 -28.369 1.00 20.41 152 ARG C CA 1
ATOM 7505 C C . ARG C 1 152 ? -28.923 13.969 -29.125 1.00 26.85 152 ARG C C 1
ATOM 7506 O O . ARG C 1 152 ? -27.947 14.557 -28.676 1.00 27.86 152 ARG C O 1
ATOM 7527 N N . SER C 1 153 ? -29.454 14.261 -30.308 1.00 17.95 153 SER C N 1
ATOM 7528 C CA . SER C 1 153 ? -28.880 15.303 -31.160 1.00 22.96 153 SER C CA 1
ATOM 7529 C C . SER C 1 153 ? -29.933 16.090 -31.898 1.00 25.50 153 SER C C 1
ATOM 7530 O O . SER C 1 153 ? -31.103 15.674 -31.985 1.00 22.15 153 SER C O 1
ATOM 7538 N N . GLY C 1 154 ? -29.507 17.222 -32.452 1.00 23.26 154 GLY C N 1
ATOM 7539 C CA . GLY C 1 154 ? -30.370 18.066 -33.261 1.00 17.14 154 GLY C CA 1
ATOM 7540 C C . GLY C 1 154 ? -31.551 18.561 -32.463 1.00 19.22 154 GLY C C 1
ATOM 7541 O O . GLY C 1 154 ? -31.440 18.896 -31.293 1.00 28.94 154 GLY C O 1
ATOM 7545 N N . ARG C 1 155 ? -32.693 18.588 -33.130 1.00 20.43 155 ARG C N 1
ATOM 7546 C CA . ARG C 1 155 ? -33.971 19.043 -32.575 1.00 25.43 155 ARG C CA 1
ATOM 7547 C C . ARG C 1 155 ? -34.379 18.325 -31.257 1.00 31.20 155 ARG C C 1
ATOM 7548 O O . ARG C 1 155 ? -35.089 18.884 -30.415 1.00 24.58 155 ARG C O 1
ATOM 7569 N N . TYR C 1 156 ? -33.910 17.094 -31.080 1.00 20.41 156 TYR C N 1
ATOM 7570 C CA . TYR C 1 156 ? -34.322 16.268 -29.946 1.00 18.08 156 TYR C CA 1
ATOM 7571 C C . TYR C 1 156 ? -33.467 16.476 -28.687 1.00 27.00 156 TYR C C 1
ATOM 7572 O O . TYR C 1 156 ? -33.842 16.059 -27.585 1.00 16.34 156 TYR C O 1
ATOM 7590 N N . ALA C 1 157 ? -32.318 17.126 -28.846 1.00 26.32 157 ALA C N 1
ATOM 7591 C CA . ALA C 1 157 ? -31.373 17.256 -27.746 1.00 21.20 157 ALA C CA 1
ATOM 7592 C C . ALA C 1 157 ? -32.020 17.933 -26.529 1.00 19.08 157 ALA C C 1
ATOM 7593 O O . ALA C 1 157 ? -32.758 18.903 -26.663 1.00 21.27 157 ALA C O 1
ATOM 7600 N N . GLY C 1 158 ? -31.732 17.399 -25.352 1.00 15.08 158 GLY C N 1
ATOM 7601 C CA . GLY C 1 158 ? -32.259 17.921 -24.119 1.00 23.46 158 GLY C CA 1
ATOM 7602 C C . GLY C 1 158 ? -33.737 17.615 -23.912 1.00 32.18 158 GLY C C 1
ATOM 7603 O O . GLY C 1 158 ? -34.339 18.168 -23.011 1.00 24.91 158 GLY C O 1
ATOM 7607 N N . LYS C 1 159 ? -34.341 16.782 -24.757 1.00 22.26 159 LYS C N 1
ATOM 7608 C CA . LYS C 1 159 ? -35.758 16.444 -24.574 1.00 14.80 159 LYS C CA 1
ATOM 7609 C C . LYS C 1 159 ? -35.951 14.970 -24.293 1.00 17.30 159 LYS C C 1
ATOM 7610 O O . LYS C 1 159 ? -35.078 14.153 -24.569 1.00 17.71 159 LYS C O 1
ATOM 7629 N N . SER C 1 160 ? -37.100 14.619 -23.742 1.00 17.28 160 SER C N 1
ATOM 7630 C CA . SER C 1 160 ? -37.356 13.219 -23.467 1.00 15.68 160 SER C CA 1
ATOM 7631 C C . SER C 1 160 ? -38.839 12.916 -23.499 1.00 14.84 160 SER C C 1
ATOM 7632 O O . SER C 1 160 ? -39.677 13.820 -23.502 1.00 15.88 160 SER C O 1
ATOM 7640 N N . GLY C 1 161 ? -39.167 11.637 -23.578 1.00 11.86 161 GLY C N 1
ATOM 7641 C CA . GLY C 1 161 ? -40.556 11.261 -23.656 1.00 7.30 161 GLY C CA 1
ATOM 7642 C C . GLY C 1 161 ? -40.754 9.796 -23.827 1.00 9.25 161 GLY C C 1
ATOM 7643 O O . GLY C 1 161 ? -40.089 9.011 -23.161 1.00 8.81 161 GLY C O 1
ATOM 7647 N N . PHE C 1 162 ? -41.691 9.441 -24.709 1.00 10.81 162 PHE C N 1
ATOM 7648 C CA . PHE C 1 162 ? -42.099 8.051 -24.877 1.00 9.49 162 PHE C CA 1
ATOM 7649 C C . PHE C 1 162 ? -42.295 7.695 -26.342 1.00 9.62 162 PHE C C 1
ATOM 7650 O O . PHE C 1 162 ? -42.552 8.557 -27.187 1.00 11.76 162 PHE C O 1
ATOM 7667 N N . MET C 1 163 ? -42.163 6.405 -26.610 1.00 10.02 163 MET C N 1
ATOM 7668 C CA . MET C 1 163 ? -42.419 5.794 -27.898 1.00 12.51 163 MET C CA 1
ATOM 7669 C C . MET C 1 163 ? -43.428 4.671 -27.709 1.00 12.80 163 MET C C 1
ATOM 7670 O O . MET C 1 163 ? -43.363 3.975 -26.696 1.00 9.39 163 MET C O 1
ATOM 7684 N N . THR C 1 164 ? -44.349 4.504 -28.664 1.00 9.09 164 THR C N 1
ATOM 7685 C CA . THR C 1 164 ? -45.214 3.336 -28.722 1.00 11.08 164 THR C CA 1
ATOM 7686 C C . THR C 1 164 ? -44.797 2.483 -29.892 1.00 9.97 164 THR C C 1
ATOM 7687 O O . THR C 1 164 ? -44.354 2.984 -30.925 1.00 12.91 164 THR C O 1
ATOM 7698 N N . LEU C 1 165 ? -44.957 1.184 -29.721 1.00 13.98 165 LEU C N 1
ATOM 7699 C CA . LEU C 1 165 ? -44.662 0.197 -30.738 1.00 9.64 165 LEU C CA 1
ATOM 7700 C C . LEU C 1 165 ? -45.790 -0.855 -30.770 1.00 13.82 165 LEU C C 1
ATOM 7701 O O . LEU C 1 165 ? -46.142 -1.421 -29.737 1.00 9.36 165 LEU C O 1
ATOM 7717 N N . ALA C 1 166 ? -46.349 -1.120 -31.948 1.00 13.38 166 ALA C N 1
ATOM 7718 C CA . ALA C 1 166 ? -47.336 -2.208 -32.105 1.00 11.72 166 ALA C CA 1
ATOM 7719 C C . ALA C 1 166 ? -47.267 -2.784 -33.508 1.00 16.86 166 ALA C C 1
ATOM 7720 O O . ALA C 1 166 ? -46.889 -2.102 -34.436 1.00 13.57 166 ALA C O 1
ATOM 7727 N N . ILE C 1 167 ? -47.604 -4.061 -33.656 1.00 16.79 167 ILE C N 1
ATOM 7728 C CA . ILE C 1 167 ? -47.578 -4.649 -34.975 1.00 17.07 167 ILE C CA 1
ATOM 7729 C C . ILE C 1 167 ? -48.703 -3.982 -35.765 1.00 13.81 167 ILE C C 1
ATOM 7730 O O . ILE C 1 167 ? -49.785 -3.706 -35.213 1.00 19.11 167 ILE C O 1
ATOM 7746 N N . SER C 1 168 ? -48.441 -3.671 -37.037 1.00 21.19 168 SER C N 1
ATOM 7747 C CA . SER C 1 168 ? -49.432 -2.935 -37.845 1.00 18.54 168 SER C CA 1
ATOM 7748 C C . SER C 1 168 ? -49.835 -3.672 -39.114 1.00 27.90 168 SER C C 1
ATOM 7749 O O . SER C 1 168 ? -50.988 -3.587 -39.522 1.00 23.97 168 SER C O 1
ATOM 7757 N N . ASP C 1 169 ? -48.902 -4.407 -39.717 1.00 25.41 169 ASP C N 1
ATOM 7758 C CA . ASP C 1 169 ? -49.239 -5.289 -40.843 1.00 28.08 169 ASP C CA 1
ATOM 7759 C C . ASP C 1 169 ? -48.538 -6.639 -40.741 1.00 26.51 169 ASP C C 1
ATOM 7760 O O . ASP C 1 169 ? -47.392 -6.796 -41.195 1.00 24.75 169 ASP C O 1
ATOM 7769 N N . PRO C 1 170 ? -49.239 -7.638 -40.185 1.00 20.01 170 PRO C N 1
ATOM 7770 C CA . PRO C 1 170 ? -48.605 -8.958 -40.057 1.00 21.59 170 PRO C CA 1
ATOM 7771 C C . PRO C 1 170 ? -48.519 -9.743 -41.366 1.00 22.12 170 PRO C C 1
ATOM 7772 O O . PRO C 1 170 ? -47.882 -10.806 -41.392 1.00 28.13 170 PRO C O 1
ATOM 7783 N N . ASN C 1 171 ? -49.103 -9.228 -42.436 1.00 28.84 171 ASN C N 1
ATOM 7784 C CA . ASN C 1 171 ? -49.080 -9.948 -43.712 1.00 31.57 171 ASN C CA 1
ATOM 7785 C C . ASN C 1 171 ? -47.778 -9.743 -44.486 1.00 36.99 171 ASN C C 1
ATOM 7786 O O . ASN C 1 171 ? -47.486 -10.479 -45.428 1.00 44.11 171 ASN C O 1
ATOM 7797 N N . GLN C 1 172 ? -46.977 -8.774 -44.055 1.00 35.20 172 GLN C N 1
ATOM 7798 C CA . GLN C 1 172 ? -45.671 -8.522 -44.655 1.00 35.32 172 GLN C CA 1
ATOM 7799 C C . GLN C 1 172 ? -44.587 -9.418 -44.087 1.00 33.16 172 GLN C C 1
ATOM 7800 O O . GLN C 1 172 ? -44.680 -9.893 -42.955 1.00 25.98 172 GLN C O 1
ATOM 7814 N N . ARG C 1 173 ? -43.540 -9.608 -44.884 1.00 29.14 173 ARG C N 1
ATOM 7815 C CA . ARG C 1 173 ? -42.367 -10.368 -44.475 1.00 32.01 173 ARG C CA 1
ATOM 7816 C C . ARG C 1 173 ? -41.150 -9.514 -44.764 1.00 33.68 173 ARG C C 1
ATOM 7817 O O . ARG C 1 173 ? -40.842 -9.274 -45.923 1.00 37.94 173 ARG C O 1
ATOM 7838 N N . PRO C 1 174 ? -40.491 -8.985 -43.719 1.00 26.20 174 PRO C N 1
ATOM 7839 C CA . PRO C 1 174 ? -40.827 -9.034 -42.287 1.00 21.52 174 PRO C CA 1
ATOM 7840 C C . PRO C 1 174 ? -42.015 -8.134 -42.010 1.00 21.17 174 PRO C C 1
ATOM 7841 O O . PRO C 1 174 ? -42.317 -7.259 -42.844 1.00 26.70 174 PRO C O 1
ATOM 7852 N N . PRO C 1 175 ? -42.669 -8.308 -40.846 1.00 19.33 175 PRO C N 1
ATOM 7853 C CA . PRO C 1 175 ? -43.906 -7.568 -40.594 1.00 26.41 175 PRO C CA 1
ATOM 7854 C C . PRO C 1 175 ? -43.640 -6.083 -40.428 1.00 17.67 175 PRO C C 1
ATOM 7855 O O . PRO C 1 175 ? -42.491 -5.716 -40.136 1.00 25.12 175 PRO C O 1
ATOM 7866 N N . HIS C 1 176 ? -44.670 -5.257 -40.618 1.00 21.02 176 HIS C N 1
ATOM 7867 C CA . HIS C 1 176 ? -44.565 -3.821 -40.360 1.00 20.84 176 HIS C CA 1
ATOM 7868 C C . HIS C 1 176 ? -45.135 -3.461 -38.989 1.00 24.94 176 HIS C C 1
ATOM 7869 O O . HIS C 1 176 ? -46.074 -4.113 -38.511 1.00 16.71 176 HIS C O 1
ATOM 7884 N N . TYR C 1 177 ? -44.533 -2.447 -38.364 1.00 16.31 177 TYR C N 1
ATOM 7885 C CA . TYR C 1 177 ? -44.946 -1.956 -37.034 1.00 23.30 177 TYR C CA 1
ATOM 7886 C C . TYR C 1 177 ? -45.319 -0.503 -37.136 1.00 17.71 177 TYR C C 1
ATOM 7887 O O . TYR C 1 177 ? -44.774 0.222 -37.948 1.00 19.68 177 TYR C O 1
ATOM 7905 N N . SER C 1 178 ? -46.286 -0.102 -36.326 1.00 17.41 178 SER C N 1
ATOM 7906 C CA . SER C 1 178 ? -46.649 1.287 -36.144 1.00 13.80 178 SER C CA 1
ATOM 7907 C C . SER C 1 178 ? -45.827 1.857 -34.959 1.00 21.46 178 SER C C 1
ATOM 7908 O O . SER C 1 178 ? -45.734 1.240 -33.888 1.00 17.97 178 SER C O 1
ATOM 7916 N N . VAL C 1 179 ? -45.223 3.016 -35.164 1.00 12.93 179 VAL C N 1
ATOM 7917 C CA . VAL C 1 179 ? -44.383 3.641 -34.135 1.00 13.07 179 VAL C CA 1
ATOM 7918 C C . VAL C 1 179 ? -44.839 5.072 -33.980 1.00 21.25 179 VAL C C 1
ATOM 7919 O O . VAL C 1 179 ? -45.178 5.714 -34.973 1.00 17.36 179 VAL C O 1
ATOM 7932 N N . GLN C 1 180 ? -44.891 5.549 -32.736 1.00 9.91 180 GLN C N 1
ATOM 7933 C CA . GLN C 1 180 ? -45.111 6.968 -32.443 1.00 11.85 180 GLN C CA 1
ATOM 7934 C C . GLN C 1 180 ? -44.077 7.421 -31.435 1.00 13.24 180 GLN C C 1
ATOM 7935 O O . GLN C 1 180 ? -43.730 6.667 -30.548 1.00 10.94 180 GLN C O 1
ATOM 7949 N N . VAL C 1 181 ? -43.615 8.662 -31.546 1.00 11.31 181 VAL C N 1
ATOM 7950 C CA . VAL C 1 181 ? -42.652 9.203 -30.592 1.00 13.79 181 VAL C CA 1
ATOM 7951 C C . VAL C 1 181 ? -43.082 10.605 -30.214 1.00 15.55 181 VAL C C 1
ATOM 7952 O O . VAL C 1 181 ? -43.461 11.394 -31.088 1.00 16.90 181 VAL C O 1
ATOM 7965 N N . VAL C 1 182 ? -43.080 10.888 -28.919 1.00 15.38 182 VAL C N 1
ATOM 7966 C CA . VAL C 1 182 ? -43.352 12.234 -28.429 1.00 16.33 182 VAL C CA 1
ATOM 7967 C C . VAL C 1 182 ? -42.315 12.585 -27.389 1.00 22.08 182 VAL C C 1
ATOM 7968 O O . VAL C 1 182 ? -42.018 11.777 -26.496 1.00 17.34 182 VAL C O 1
ATOM 7981 N N . LEU C 1 183 ? -41.746 13.781 -27.543 1.00 17.70 183 LEU C N 1
ATOM 7982 C CA . LEU C 1 183 ? -40.710 14.333 -26.657 1.00 19.54 183 LEU C CA 1
ATOM 7983 C C . LEU C 1 183 ? -41.041 15.740 -26.208 1.00 16.05 183 LEU C C 1
ATOM 7984 O O . LEU C 1 183 ? -41.704 16.463 -26.921 1.00 21.82 183 LEU C O 1
ATOM 8000 N N . CYS C 1 184 ? -40.571 16.124 -25.024 1.00 17.43 184 CYS C N 1
ATOM 8001 C CA . CYS C 1 184 ? -40.667 17.510 -24.589 1.00 20.45 184 CYS C CA 1
ATOM 8002 C C . CYS C 1 184 ? -39.608 17.850 -23.563 1.00 32.09 184 CYS C C 1
ATOM 8003 O O . CYS C 1 184 ? -38.802 17.008 -23.145 1.00 19.26 184 CYS C O 1
ATOM 8012 N N . PRO D 1 4 ? -59.443 5.246 5.647 1.00 86.62 4 PRO D N 1
ATOM 8013 C CA . PRO D 1 4 ? -60.141 6.304 4.916 1.00 76.65 4 PRO D CA 1
ATOM 8014 C C . PRO D 1 4 ? -60.859 5.682 3.723 1.00 66.01 4 PRO D C 1
ATOM 8015 O O . PRO D 1 4 ? -61.102 4.471 3.717 1.00 63.78 4 PRO D O 1
ATOM 8026 N N . GLN D 1 5 ? -61.191 6.476 2.718 1.00 49.74 5 GLN D N 1
ATOM 8027 C CA . GLN D 1 5 ? -61.981 5.935 1.644 1.00 45.00 5 GLN D CA 1
ATOM 8028 C C . GLN D 1 5 ? -61.132 5.469 0.462 1.00 31.43 5 GLN D C 1
ATOM 8029 O O . GLN D 1 5 ? -60.050 5.985 0.113 1.00 22.85 5 GLN D O 1
ATOM 8043 N N . ILE D 1 6 ? -61.685 4.438 -0.134 1.00 25.38 6 ILE D N 1
ATOM 8044 C CA . ILE D 1 6 ? -61.159 3.804 -1.297 1.00 17.98 6 ILE D CA 1
ATOM 8045 C C . ILE D 1 6 ? -62.347 3.798 -2.200 1.00 18.62 6 ILE D C 1
ATOM 8046 O O . ILE D 1 6 ? -63.407 3.286 -1.840 1.00 19.90 6 ILE D O 1
ATOM 8062 N N . ASP D 1 7 ? -62.199 4.445 -3.338 1.00 17.06 7 ASP D N 1
ATOM 8063 C CA . ASP D 1 7 ? -63.259 4.514 -4.330 1.00 17.38 7 ASP D CA 1
ATOM 8064 C C . ASP D 1 7 ? -63.773 3.141 -4.707 1.00 21.80 7 ASP D C 1
ATOM 8065 O O . ASP D 1 7 ? -62.997 2.195 -4.857 1.00 15.76 7 ASP D O 1
ATOM 8074 N N . GLU D 1 8 ? -65.082 3.042 -4.898 1.00 19.67 8 GLU D N 1
ATOM 8075 C CA . GLU D 1 8 ? -65.720 1.761 -5.178 1.00 20.18 8 GLU D CA 1
ATOM 8076 C C . GLU D 1 8 ? -65.121 1.089 -6.405 1.00 22.85 8 GLU D C 1
ATOM 8077 O O . GLU D 1 8 ? -65.047 -0.137 -6.472 1.00 16.38 8 GLU D O 1
ATOM 8089 N N . ARG D 1 9 ? -64.699 1.885 -7.384 1.00 14.71 9 ARG D N 1
ATOM 8090 C CA . ARG D 1 9 ? -64.095 1.315 -8.569 1.00 15.91 9 ARG D CA 1
ATOM 8091 C C . ARG D 1 9 ? -62.786 0.573 -8.266 1.00 15.17 9 ARG D C 1
ATOM 8092 O O . ARG D 1 9 ? -62.472 -0.413 -8.932 1.00 17.43 9 ARG D O 1
ATOM 8113 N N . ALA D 1 10 ? -62.066 1.020 -7.239 1.00 14.08 10 ALA D N 1
ATOM 8114 C CA . ALA D 1 10 ? -60.860 0.323 -6.774 1.00 17.53 10 ALA D CA 1
ATOM 8115 C C . ALA D 1 10 ? -61.233 -0.903 -5.959 1.00 17.55 10 ALA D C 1
ATOM 8116 O O . ALA D 1 10 ? -60.601 -1.953 -6.068 1.00 15.13 10 ALA D O 1
ATOM 8123 N N . MET D 1 11 ? -62.244 -0.760 -5.109 1.00 20.88 11 MET D N 1
ATOM 8124 C CA . MET D 1 11 ? -62.674 -1.878 -4.280 1.00 19.33 11 MET D CA 1
ATOM 8125 C C . MET D 1 11 ? -63.087 -3.085 -5.113 1.00 16.97 11 MET D C 1
ATOM 8126 O O . MET D 1 11 ? -62.816 -4.228 -4.735 1.00 23.45 11 MET D O 1
ATOM 8140 N N . GLU D 1 12 ? -63.734 -2.824 -6.241 1.00 20.82 12 GLU D N 1
ATOM 8141 C CA . GLU D 1 12 ? -64.366 -3.878 -7.026 1.00 26.35 12 GLU D CA 1
ATOM 8142 C C . GLU D 1 12 ? -63.560 -4.387 -8.202 1.00 28.33 12 GLU D C 1
ATOM 8143 O O . GLU D 1 12 ? -64.011 -5.296 -8.916 1.00 21.88 12 GLU D O 1
ATOM 8155 N N . ALA D 1 13 ? -62.374 -3.822 -8.403 1.00 20.49 13 ALA D N 1
ATOM 8156 C CA . ALA D 1 13 ? -61.578 -4.132 -9.583 1.00 20.33 13 ALA D CA 1
ATOM 8157 C C . ALA D 1 13 ? -61.183 -5.604 -9.639 1.00 18.81 13 ALA D C 1
ATOM 8158 O O . ALA D 1 13 ? -60.966 -6.177 -10.715 1.00 19.45 13 ALA D O 1
ATOM 8165 N N . GLY D 1 14 ? -61.027 -6.215 -8.473 1.00 15.67 14 GLY D N 1
ATOM 8166 C CA . GLY D 1 14 ? -60.703 -7.616 -8.419 1.00 11.56 14 GLY D CA 1
ATOM 8167 C C . GLY D 1 14 ? -61.816 -8.457 -9.002 1.00 14.53 14 GLY D C 1
ATOM 8168 O O . GLY D 1 14 ? -61.560 -9.424 -9.725 1.00 13.22 14 GLY D O 1
ATOM 8172 N N . ALA D 1 15 ? -63.059 -8.119 -8.672 1.00 14.31 15 ALA D N 1
ATOM 8173 C CA . ALA D 1 15 ? -64.215 -8.818 -9.246 1.00 22.52 15 ALA D CA 1
ATOM 8174 C C . ALA D 1 15 ? -64.215 -8.672 -10.773 1.00 20.18 15 ALA D C 1
ATOM 8175 O O . ALA D 1 15 ? -64.532 -9.605 -11.500 1.00 16.57 15 ALA D O 1
ATOM 8182 N N . ALA D 1 16 ? -63.845 -7.498 -11.258 1.00 20.27 16 ALA D N 1
ATOM 8183 C CA . ALA D 1 16 ? -63.749 -7.267 -12.697 1.00 17.82 16 ALA D CA 1
ATOM 8184 C C . ALA D 1 16 ? -62.714 -8.178 -13.347 1.00 18.68 16 ALA D C 1
ATOM 8185 O O . ALA D 1 16 ? -62.972 -8.784 -14.375 1.00 14.12 16 ALA D O 1
ATOM 8192 N N . ALA D 1 17 ? -61.541 -8.295 -12.733 1.00 10.52 17 ALA D N 1
ATOM 8193 C CA . ALA D 1 17 ? -60.506 -9.179 -13.240 1.00 10.31 17 ALA D CA 1
ATOM 8194 C C . ALA D 1 17 ? -61.030 -10.608 -13.371 1.00 13.97 17 ALA D C 1
ATOM 8195 O O . ALA D 1 17 ? -60.726 -11.289 -14.333 1.00 16.03 17 ALA D O 1
ATOM 8202 N N . LEU D 1 18 ? -61.790 -11.057 -12.385 1.00 17.67 18 LEU D N 1
ATOM 8203 C CA . LEU D 1 18 ? -62.269 -12.439 -12.377 1.00 20.51 18 LEU D CA 1
ATOM 8204 C C . LEU D 1 18 ? -63.306 -12.702 -13.475 1.00 15.75 18 LEU D C 1
ATOM 8205 O O . LEU D 1 18 ? -63.541 -13.846 -13.843 1.00 22.67 18 LEU D O 1
ATOM 8221 N N . GLN D 1 19 ? -63.909 -11.644 -14.003 1.00 17.53 19 GLN D N 1
ATOM 8222 C CA . GLN D 1 19 ? -64.816 -11.741 -15.168 1.00 19.18 19 GLN D CA 1
ATOM 8223 C C . GLN D 1 19 ? -64.104 -11.817 -16.519 1.00 20.49 19 GLN D C 1
ATOM 8224 O O . GLN D 1 19 ? -64.752 -12.041 -17.545 1.00 17.05 19 GLN D O 1
ATOM 8238 N N . GLU D 1 20 ? -62.789 -11.589 -16.554 1.00 12.62 20 GLU D N 1
ATOM 8239 C CA . GLU D 1 20 ? -62.069 -11.644 -17.837 1.00 15.12 20 GLU D CA 1
ATOM 8240 C C . GLU D 1 20 ? -62.055 -13.048 -18.411 1.00 15.93 20 GLU D C 1
ATOM 8241 O O . GLU D 1 20 ? -61.932 -14.011 -17.661 1.00 11.28 20 GLU D O 1
ATOM 8253 N N . THR D 1 21 ? -62.162 -13.156 -19.742 1.00 11.97 21 THR D N 1
ATOM 8254 C CA . THR D 1 21 ? -62.031 -14.440 -20.396 1.00 11.56 21 THR D CA 1
ATOM 8255 C C . THR D 1 21 ? -60.613 -14.668 -20.919 1.00 14.18 21 THR D C 1
ATOM 8256 O O . THR D 1 21 ? -60.257 -15.788 -21.258 1.00 12.70 21 THR D O 1
ATOM 8267 N N . ILE D 1 22 ? -59.808 -13.603 -20.964 1.00 10.33 22 ILE D N 1
ATOM 8268 C CA . ILE D 1 22 ? -58.376 -13.696 -21.288 1.00 9.88 22 ILE D CA 1
ATOM 8269 C C . ILE D 1 22 ? -57.631 -13.595 -19.950 1.00 14.73 22 ILE D C 1
ATOM 8270 O O . ILE D 1 22 ? -57.744 -12.590 -19.246 1.00 13.05 22 ILE D O 1
ATOM 8286 N N . VAL D 1 23 ? -56.929 -14.668 -19.601 1.00 9.64 23 VAL D N 1
ATOM 8287 C CA . VAL D 1 23 ? -56.254 -14.807 -18.320 1.00 14.11 23 VAL D CA 1
ATOM 8288 C C . VAL D 1 23 ? -54.829 -15.217 -18.663 1.00 15.51 23 VAL D C 1
ATOM 8289 O O . VAL D 1 23 ? -54.505 -16.401 -18.838 1.00 12.21 23 VAL D O 1
ATOM 8302 N N . ASP D 1 24 ? -53.968 -14.231 -18.823 1.00 11.18 24 ASP D N 1
ATOM 8303 C CA . ASP D 1 24 ? -52.734 -14.365 -19.558 1.00 7.67 24 ASP D CA 1
ATOM 8304 C C . ASP D 1 24 ? -51.482 -13.763 -18.862 1.00 11.26 24 ASP D C 1
ATOM 8305 O O . ASP D 1 24 ? -50.883 -12.864 -19.335 1.00 10.14 24 ASP D O 1
ATOM 8314 N N . PRO D 1 25 ? -51.147 -14.459 -17.692 1.00 10.25 25 PRO D N 1
ATOM 8315 C CA . PRO D 1 25 ? -49.990 -13.914 -16.963 1.00 7.78 25 PRO D CA 1
ATOM 8316 C C . PRO D 1 25 ? -48.668 -14.095 -17.697 1.00 11.77 25 PRO D C 1
ATOM 8317 O O . PRO D 1 25 ? -48.540 -14.936 -18.527 1.00 11.42 25 PRO D O 1
ATOM 8328 N N . GLY D 1 26 ? -47.729 -13.201 -17.425 1.00 9.32 26 GLY D N 1
ATOM 8329 C CA . GLY D 1 26 ? -46.415 -13.230 -17.990 1.00 8.38 26 GLY D CA 1
ATOM 8330 C C . GLY D 1 26 ? -45.403 -12.427 -17.166 1.00 13.03 26 GLY D C 1
ATOM 8331 O O . GLY D 1 26 ? -44.961 -11.409 -17.545 1.00 7.38 26 GLY D O 1
ATOM 8335 N N . PRO D 1 27 ? -45.122 -13.037 -15.950 1.00 6.25 27 PRO D N 1
ATOM 8336 C CA . PRO D 1 27 ? -44.225 -12.274 -15.096 1.00 9.41 27 PRO D CA 1
ATOM 8337 C C . PRO D 1 27 ? -42.734 -12.357 -15.478 1.00 13.56 27 PRO D C 1
ATOM 8338 O O . PRO D 1 27 ? -42.354 -13.073 -16.337 1.00 12.68 27 PRO D O 1
ATOM 8349 N N . LEU D 1 28 ? -41.935 -11.546 -14.796 1.00 11.02 28 LEU D N 1
ATOM 8350 C CA . LEU D 1 28 ? -40.476 -11.550 -14.879 1.00 12.17 28 LEU D CA 1
ATOM 8351 C C . LEU D 1 28 ? -39.931 -12.006 -13.536 1.00 21.70 28 LEU D C 1
ATOM 8352 O O . LEU D 1 28 ? -40.509 -11.675 -12.518 1.00 24.82 28 LEU D O 1
ATOM 8368 N N . ASP D 1 29 ? -38.892 -12.829 -13.520 1.00 25.39 29 ASP D N 1
ATOM 8369 C CA . ASP D 1 29 ? -38.214 -13.152 -12.257 1.00 23.02 29 ASP D CA 1
ATOM 8370 C C . ASP D 1 29 ? -37.252 -12.003 -11.912 1.00 22.49 29 ASP D C 1
ATOM 8371 O O . ASP D 1 29 ? -36.915 -11.222 -12.798 1.00 13.26 29 ASP D O 1
ATOM 8380 N N . VAL D 1 30 ? -36.803 -11.871 -10.656 1.00 14.72 30 VAL D N 1
ATOM 8381 C CA . VAL D 1 30 ? -35.912 -10.743 -10.327 1.00 18.56 30 VAL D CA 1
ATOM 8382 C C . VAL D 1 30 ? -34.553 -10.809 -11.007 1.00 15.94 30 VAL D C 1
ATOM 8383 O O . VAL D 1 30 ? -33.926 -9.770 -11.246 1.00 17.71 30 VAL D O 1
ATOM 8396 N N . THR D 1 31 ? -34.068 -12.005 -11.310 1.00 16.77 31 THR D N 1
ATOM 8397 C CA . THR D 1 31 ? -32.790 -12.091 -11.992 1.00 13.52 31 THR D CA 1
ATOM 8398 C C . THR D 1 31 ? -32.925 -11.426 -13.355 1.00 17.78 31 THR D C 1
ATOM 8399 O O . THR D 1 31 ? -32.078 -10.636 -13.754 1.00 15.92 31 THR D O 1
ATOM 8410 N N . ALA D 1 32 ? -34.018 -11.702 -14.051 1.00 13.05 32 ALA D N 1
ATOM 8411 C CA . ALA D 1 32 ? -34.292 -11.063 -15.330 1.00 15.53 32 ALA D CA 1
ATOM 8412 C C . ALA D 1 32 ? -34.381 -9.523 -15.217 1.00 16.71 32 ALA D C 1
ATOM 8413 O O . ALA D 1 32 ? -33.849 -8.762 -16.049 1.00 13.28 32 ALA D O 1
ATOM 8420 N N . LEU D 1 33 ? -35.028 -9.062 -14.148 1.00 18.17 33 LEU D N 1
ATOM 8421 C CA . LEU D 1 33 ? -35.147 -7.636 -13.884 1.00 13.96 33 LEU D CA 1
ATOM 8422 C C . LEU D 1 33 ? -33.808 -6.978 -13.576 1.00 16.91 33 LEU D C 1
ATOM 8423 O O . LEU D 1 33 ? -33.540 -5.825 -13.936 1.00 14.91 33 LEU D O 1
ATOM 8439 N N . ALA D 1 34 ? -32.968 -7.706 -12.858 1.00 16.77 34 ALA D N 1
ATOM 8440 C CA . ALA D 1 34 ? -31.640 -7.219 -12.553 1.00 18.47 34 ALA D CA 1
ATOM 8441 C C . ALA D 1 34 ? -30.808 -7.109 -13.815 1.00 15.09 34 ALA D C 1
ATOM 8442 O O . ALA D 1 34 ? -30.057 -6.161 -13.960 1.00 18.11 34 ALA D O 1
ATOM 8449 N N . VAL D 1 35 ? -30.924 -8.062 -14.731 1.00 13.97 35 VAL D N 1
ATOM 8450 C CA . VAL D 1 35 ? -30.231 -7.906 -16.009 1.00 13.09 35 VAL D CA 1
ATOM 8451 C C . VAL D 1 35 ? -30.687 -6.646 -16.734 1.00 13.99 35 VAL D C 1
ATOM 8452 O O . VAL D 1 35 ? -29.871 -5.903 -17.236 1.00 17.57 35 VAL D O 1
ATOM 8465 N N . ALA D 1 36 ? -31.998 -6.418 -16.803 1.00 15.65 36 ALA D N 1
ATOM 8466 C CA . ALA D 1 36 ? -32.532 -5.231 -17.448 1.00 14.82 36 ALA D CA 1
ATOM 8467 C C . ALA D 1 36 ? -32.024 -3.962 -16.754 1.00 8.98 36 ALA D C 1
ATOM 8468 O O . ALA D 1 36 ? -31.589 -3.008 -17.419 1.00 15.00 36 ALA D O 1
ATOM 8475 N N . ALA D 1 37 ? -32.074 -3.936 -15.424 1.00 11.74 37 ALA D N 1
ATOM 8476 C CA . ALA D 1 37 ? -31.689 -2.734 -14.693 1.00 9.99 37 ALA D CA 1
ATOM 8477 C C . ALA D 1 37 ? -30.214 -2.396 -14.932 1.00 13.75 37 ALA D C 1
ATOM 8478 O O . ALA D 1 37 ? -29.852 -1.234 -15.163 1.00 15.44 37 ALA D O 1
ATOM 8485 N N . ALA D 1 38 ? -29.381 -3.428 -14.923 1.00 17.97 38 ALA D N 1
ATOM 8486 C CA . ALA D 1 38 ? -27.953 -3.261 -15.137 1.00 17.17 38 ALA D CA 1
ATOM 8487 C C . ALA D 1 38 ? -27.694 -2.825 -16.561 1.00 24.87 38 ALA D C 1
ATOM 8488 O O . ALA D 1 38 ? -26.960 -1.878 -16.783 1.00 21.85 38 ALA D O 1
ATOM 8495 N N . LEU D 1 39 ? -28.379 -3.433 -17.524 1.00 24.86 39 LEU D N 1
ATOM 8496 C CA . LEU D 1 39 ? -28.217 -3.010 -18.910 1.00 16.45 39 LEU D CA 1
ATOM 8497 C C . LEU D 1 39 ? -28.612 -1.551 -19.104 1.00 24.73 39 LEU D C 1
ATOM 8498 O O . LEU D 1 39 ? -27.884 -0.786 -19.736 1.00 25.25 39 LEU D O 1
ATOM 8514 N N . ALA D 1 40 ? -29.754 -1.168 -18.544 1.00 14.22 40 ALA D N 1
ATOM 8515 C CA . ALA D 1 40 ? -30.251 0.205 -18.641 1.00 16.60 40 ALA D CA 1
ATOM 8516 C C . ALA D 1 40 ? -29.274 1.232 -18.045 1.00 22.17 40 ALA D C 1
ATOM 8517 O O . ALA D 1 40 ? -29.234 2.383 -18.469 1.00 22.02 40 ALA D O 1
ATOM 8524 N N . ALA D 1 41 ? -28.519 0.803 -17.051 1.00 18.01 41 ALA D N 1
ATOM 8525 C CA . ALA D 1 41 ? -27.596 1.645 -16.317 1.00 26.23 41 ALA D CA 1
ATOM 8526 C C . ALA D 1 41 ? -26.241 1.730 -17.027 1.00 38.98 41 ALA D C 1
ATOM 8527 O O . ALA D 1 41 ? -25.294 2.327 -16.507 1.00 32.87 41 ALA D O 1
ATOM 8534 N N . GLY D 1 42 ? -26.161 1.101 -18.198 1.00 33.18 42 GLY D N 1
ATOM 8535 C CA . GLY D 1 42 ? -24.962 1.093 -19.009 1.00 41.07 42 GLY D CA 1
ATOM 8536 C C . GLY D 1 42 ? -23.860 0.188 -18.478 1.00 45.46 42 GLY D C 1
ATOM 8537 O O . GLY D 1 42 ? -22.685 0.332 -18.834 1.00 44.18 42 GLY D O 1
ATOM 8541 N N . LEU D 1 43 ? -24.226 -0.734 -17.606 1.00 29.40 43 LEU D N 1
ATOM 8542 C CA . LEU D 1 43 ? -23.418 -1.830 -17.169 1.00 24.64 43 LEU D CA 1
ATOM 8543 C C . LEU D 1 43 ? -23.433 -3.068 -18.050 1.00 43.33 43 LEU D C 1
ATOM 8544 O O . LEU D 1 43 ? -24.154 -3.169 -18.995 1.00 51.14 43 LEU D O 1
ATOM 8560 N N . HIS D 1 44 ? -22.631 -4.024 -17.699 1.00 54.81 44 HIS D N 1
ATOM 8561 C CA . HIS D 1 44 ? -22.682 -5.307 -18.341 1.00 73.39 44 HIS D CA 1
ATOM 8562 C C . HIS D 1 44 ? -23.317 -6.254 -17.307 1.00 64.41 44 HIS D C 1
ATOM 8563 O O . HIS D 1 44 ? -22.954 -6.254 -16.141 1.00 63.88 44 HIS D O 1
ATOM 8578 N N . SER D 1 45 ? -24.243 -7.061 -17.745 1.00 56.96 45 SER D N 1
ATOM 8579 C CA . SER D 1 45 ? -24.734 -8.128 -16.919 1.00 60.10 45 SER D CA 1
ATOM 8580 C C . SER D 1 45 ? -25.381 -9.159 -17.785 1.00 57.85 45 SER D C 1
ATOM 8581 O O . SER D 1 45 ? -25.839 -8.826 -18.852 1.00 50.04 45 SER D O 1
ATOM 8589 N N . ALA D 1 46 ? -25.412 -10.379 -17.292 1.00 67.80 46 ALA D N 1
ATOM 8590 C CA . ALA D 1 46 ? -25.899 -11.562 -18.043 1.00 64.40 46 ALA D CA 1
ATOM 8591 C C . ALA D 1 46 ? -24.985 -12.293 -19.007 1.00 73.10 46 ALA D C 1
ATOM 8592 O O . ALA D 1 46 ? -25.488 -13.127 -19.730 1.00 81.30 46 ALA D O 1
ATOM 8599 N N . ALA D 1 47 ? -23.693 -12.016 -19.067 1.00 76.68 47 ALA D N 1
ATOM 8600 C CA . ALA D 1 47 ? -22.797 -12.920 -19.788 1.00 80.38 47 ALA D CA 1
ATOM 8601 C C . ALA D 1 47 ? -22.374 -13.944 -18.745 1.00 89.31 47 ALA D C 1
ATOM 8602 O O . ALA D 1 47 ? -22.833 -15.072 -18.774 1.00 91.02 47 ALA D O 1
ATOM 8609 N N . ASP D 1 48 ? -21.662 -13.459 -17.720 1.00 94.80 48 ASP D N 1
ATOM 8610 C CA . ASP D 1 48 ? -21.394 -14.148 -16.444 1.00 95.95 48 ASP D CA 1
ATOM 8611 C C . ASP D 1 48 ? -22.769 -14.204 -15.947 1.00 94.13 48 ASP D C 1
ATOM 8612 O O . ASP D 1 48 ? -23.575 -13.396 -16.389 1.00 94.48 48 ASP D O 1
ATOM 8621 N N . ASP D 1 49 ? -23.053 -15.157 -15.087 1.00 88.81 49 ASP D N 1
ATOM 8622 C CA . ASP D 1 49 ? -24.416 -15.427 -14.836 1.00 88.50 49 ASP D CA 1
ATOM 8623 C C . ASP D 1 49 ? -25.099 -14.176 -14.304 1.00 86.39 49 ASP D C 1
ATOM 8624 O O . ASP D 1 49 ? -24.544 -13.328 -13.615 1.00 80.29 49 ASP D O 1
ATOM 8633 N N . PRO D 1 50 ? -26.422 -14.118 -14.738 1.00 84.61 50 PRO D N 1
ATOM 8634 C CA . PRO D 1 50 ? -27.136 -12.954 -14.231 1.00 77.02 50 PRO D CA 1
ATOM 8635 C C . PRO D 1 50 ? -27.024 -12.771 -12.719 1.00 72.58 50 PRO D C 1
ATOM 8636 O O . PRO D 1 50 ? -27.273 -11.690 -12.262 1.00 79.27 50 PRO D O 1
ATOM 8647 N N . ALA D 1 51 ? -26.619 -13.787 -11.982 1.00 60.77 51 ALA D N 1
ATOM 8648 C CA . ALA D 1 51 ? -26.249 -13.656 -10.564 1.00 63.61 51 ALA D CA 1
ATOM 8649 C C . ALA D 1 51 ? -25.039 -12.729 -10.185 1.00 62.17 51 ALA D C 1
ATOM 8650 O O . ALA D 1 51 ? -24.893 -12.242 -9.059 1.00 46.29 51 ALA D O 1
ATOM 8657 N N . ALA D 1 52 ? -24.126 -12.555 -11.107 1.00 57.95 52 ALA D N 1
ATOM 8658 C CA . ALA D 1 52 ? -23.258 -11.419 -11.021 1.00 46.24 52 ALA D CA 1
ATOM 8659 C C . ALA D 1 52 ? -24.180 -10.220 -11.172 1.00 30.40 52 ALA D C 1
ATOM 8660 O O . ALA D 1 52 ? -23.959 -9.232 -10.596 1.00 34.05 52 ALA D O 1
ATOM 8667 N N . ALA D 1 53 ? -25.193 -10.345 -11.994 1.00 29.78 53 ALA D N 1
ATOM 8668 C CA . ALA D 1 53 ? -26.151 -9.268 -12.208 1.00 32.81 53 ALA D CA 1
ATOM 8669 C C . ALA D 1 53 ? -26.919 -8.951 -10.963 1.00 25.88 53 ALA D C 1
ATOM 8670 O O . ALA D 1 53 ? -27.104 -7.845 -10.668 1.00 26.27 53 ALA D O 1
ATOM 8677 N N . LEU D 1 54 ? -27.297 -9.962 -10.208 1.00 27.83 54 LEU D N 1
ATOM 8678 C CA . LEU D 1 54 ? -27.977 -9.736 -8.954 1.00 29.73 54 LEU D CA 1
ATOM 8679 C C . LEU D 1 54 ? -27.170 -9.003 -7.923 1.00 32.82 54 LEU D C 1
ATOM 8680 O O . LEU D 1 54 ? -27.683 -8.195 -7.230 1.00 24.82 54 LEU D O 1
ATOM 8696 N N . ASP D 1 55 ? -25.898 -9.347 -7.805 1.00 33.30 55 ASP D N 1
ATOM 8697 C CA . ASP D 1 55 ? -25.066 -8.694 -6.793 1.00 28.18 55 ASP D CA 1
ATOM 8698 C C . ASP D 1 55 ? -24.821 -7.207 -7.036 1.00 27.85 55 ASP D C 1
ATOM 8699 O O . ASP D 1 55 ? -24.457 -6.491 -6.108 1.00 35.94 55 ASP D O 1
ATOM 8708 N N . LYS D 1 56 ? -24.925 -6.762 -8.265 1.00 25.35 56 LYS D N 1
ATOM 8709 C CA . LYS D 1 56 ? -24.778 -5.360 -8.603 1.00 32.08 56 LYS D CA 1
ATOM 8710 C C . LYS D 1 56 ? -25.989 -4.506 -8.141 1.00 33.87 56 LYS D C 1
ATOM 8711 O O . LYS D 1 56 ? -25.932 -3.305 -8.139 1.00 22.67 56 LYS D O 1
ATOM 8730 N N . CYS D 1 57 ? -27.078 -5.185 -7.803 1.00 32.35 57 CYS D N 1
ATOM 8731 C CA . CYS D 1 57 ? -28.380 -4.541 -7.604 1.00 25.84 57 CYS D CA 1
ATOM 8732 C C . CYS D 1 57 ? -28.905 -4.556 -6.183 1.00 25.61 57 CYS D C 1
ATOM 8733 O O . CYS D 1 57 ? -28.646 -5.475 -5.434 1.00 20.52 57 CYS D O 1
ATOM 8741 N N . ILE D 1 58 ? -29.712 -3.557 -5.855 1.00 17.78 58 ILE D N 1
ATOM 8742 C CA . ILE D 1 58 ? -30.629 -3.666 -4.740 1.00 16.81 58 ILE D CA 1
ATOM 8743 C C . ILE D 1 58 ? -31.873 -4.393 -5.264 1.00 17.46 58 ILE D C 1
ATOM 8744 O O . ILE D 1 58 ? -32.489 -3.915 -6.197 1.00 13.37 58 ILE D O 1
ATOM 8760 N N . VAL D 1 59 ? -32.253 -5.502 -4.643 1.00 17.49 59 VAL D N 1
ATOM 8761 C CA . VAL D 1 59 ? -33.325 -6.363 -5.161 1.00 20.28 59 VAL D CA 1
ATOM 8762 C C . VAL D 1 59 ? -34.446 -6.454 -4.152 1.00 25.00 59 VAL D C 1
ATOM 8763 O O . VAL D 1 59 ? -34.217 -6.847 -3.035 1.00 20.55 59 VAL D O 1
ATOM 8776 N N . LEU D 1 60 ? -35.667 -6.081 -4.549 1.00 16.15 60 LEU D N 1
ATOM 8777 C CA . LEU D 1 60 ? -36.813 -6.257 -3.683 1.00 12.33 60 LEU D CA 1
ATOM 8778 C C . LEU D 1 60 ? -37.805 -7.143 -4.396 1.00 19.62 60 LEU D C 1
ATOM 8779 O O . LEU D 1 60 ? -38.522 -6.666 -5.268 1.00 14.00 60 LEU D O 1
ATOM 8795 N N . ASP D 1 61 ? -37.902 -8.397 -3.960 1.00 21.27 61 ASP D N 1
ATOM 8796 C CA . ASP D 1 61 ? -38.762 -9.383 -4.596 1.00 15.54 61 ASP D CA 1
ATOM 8797 C C . ASP D 1 61 ? -39.926 -9.686 -3.668 1.00 16.46 61 ASP D C 1
ATOM 8798 O O . ASP D 1 61 ? -39.883 -9.391 -2.464 1.00 18.57 61 ASP D O 1
ATOM 8807 N N . GLU D 1 62 ? -40.972 -10.257 -4.247 1.00 17.23 62 GLU D N 1
ATOM 8808 C CA . GLU D 1 62 ? -42.091 -10.789 -3.482 1.00 22.71 62 GLU D CA 1
ATOM 8809 C C . GLU D 1 62 ? -42.782 -9.790 -2.602 1.00 22.84 62 GLU D C 1
ATOM 8810 O O . GLU D 1 62 ? -43.240 -10.133 -1.525 1.00 21.01 62 GLU D O 1
ATOM 8822 N N . LEU D 1 63 ? -42.938 -8.564 -3.082 1.00 14.33 63 LEU D N 1
ATOM 8823 C CA . LEU D 1 63 ? -43.646 -7.599 -2.311 1.00 8.22 63 LEU D CA 1
ATOM 8824 C C . LEU D 1 63 ? -45.126 -7.721 -2.687 1.00 14.58 63 LEU D C 1
ATOM 8825 O O . LEU D 1 63 ? -45.471 -7.952 -3.845 1.00 14.83 63 LEU D O 1
ATOM 8841 N N . THR D 1 64 ? -45.984 -7.525 -1.711 1.00 10.12 64 THR D N 1
ATOM 8842 C CA . THR D 1 64 ? -47.405 -7.398 -1.958 1.00 10.80 64 THR D CA 1
ATOM 8843 C C . THR D 1 64 ? -47.754 -5.949 -1.703 1.00 16.29 64 THR D C 1
ATOM 8844 O O . THR D 1 64 ? -47.196 -5.325 -0.800 1.00 15.62 64 THR D O 1
ATOM 8855 N N . GLU D 1 65 ? -48.640 -5.399 -2.525 1.00 10.87 65 GLU D N 1
ATOM 8856 C CA . GLU D 1 65 ? -49.169 -4.078 -2.237 1.00 7.49 65 GLU D CA 1
ATOM 8857 C C . GLU D 1 65 ? -50.663 -3.998 -2.453 1.00 13.32 65 GLU D C 1
ATOM 8858 O O . GLU D 1 65 ? -51.253 -4.763 -3.195 1.00 15.12 65 GLU D O 1
ATOM 8870 N N . PHE D 1 66 ? -51.276 -3.066 -1.752 1.00 12.00 66 PHE D N 1
ATOM 8871 C CA . PHE D 1 66 ? -52.673 -2.799 -1.922 1.00 17.22 66 PHE D CA 1
ATOM 8872 C C . PHE D 1 66 ? -52.968 -1.399 -1.438 1.00 13.13 66 PHE D C 1
ATOM 8873 O O . PHE D 1 66 ? -52.230 -0.839 -0.642 1.00 17.55 66 PHE D O 1
ATOM 8890 N N . ALA D 1 67 ? -54.054 -0.850 -1.941 1.00 11.15 67 ALA D N 1
ATOM 8891 C CA . ALA D 1 67 ? -54.466 0.500 -1.612 1.00 14.13 67 ALA D CA 1
ATOM 8892 C C . ALA D 1 67 ? -55.024 0.605 -0.192 1.00 19.46 67 ALA D C 1
ATOM 8893 O O . ALA D 1 67 ? -55.813 -0.224 0.246 1.00 17.30 67 ALA D O 1
ATOM 8900 N N . GLU D 1 68 ? -54.624 1.672 0.482 1.00 15.94 68 GLU D N 1
ATOM 8901 C CA . GLU D 1 68 ? -55.175 2.105 1.771 1.00 18.68 68 GLU D CA 1
ATOM 8902 C C . GLU D 1 68 ? -56.075 3.315 1.630 1.00 24.82 68 GLU D C 1
ATOM 8903 O O . GLU D 1 68 ? -56.999 3.530 2.406 1.00 19.86 68 GLU D O 1
ATOM 8915 N N . LYS D 1 69 ? -55.779 4.126 0.626 1.00 16.81 69 LYS D N 1
ATOM 8916 C CA . LYS D 1 69 ? -56.600 5.264 0.289 1.00 13.81 69 LYS D CA 1
ATOM 8917 C C . LYS D 1 69 ? -56.572 5.432 -1.226 1.00 15.46 69 LYS D C 1
ATOM 8918 O O . LYS D 1 69 ? -55.529 5.272 -1.842 1.00 15.73 69 LYS D O 1
ATOM 8937 N N . LEU D 1 70 ? -57.714 5.708 -1.836 1.00 18.22 70 LEU D N 1
ATOM 8938 C CA . LEU D 1 70 ? -57.748 5.987 -3.257 1.00 15.52 70 LEU D CA 1
ATOM 8939 C C . LEU D 1 70 ? -58.906 6.903 -3.598 1.00 14.13 70 LEU D C 1
ATOM 8940 O O . LEU D 1 70 ? -60.068 6.569 -3.371 1.00 14.21 70 LEU D O 1
ATOM 8956 N N . VAL D 1 71 ? -58.585 8.075 -4.134 1.00 18.75 71 VAL D N 1
ATOM 8957 C CA . VAL D 1 71 ? -59.615 9.017 -4.505 1.00 14.06 71 VAL D CA 1
ATOM 8958 C C . VAL D 1 71 ? -59.496 9.291 -5.984 1.00 14.24 71 VAL D C 1
ATOM 8959 O O . VAL D 1 71 ? -58.404 9.533 -6.494 1.00 17.52 71 VAL D O 1
ATOM 8972 N N . VAL D 1 72 ? -60.642 9.270 -6.652 1.00 11.52 72 VAL D N 1
ATOM 8973 C CA . VAL D 1 72 ? -60.742 9.532 -8.087 1.00 12.51 72 VAL D CA 1
ATOM 8974 C C . VAL D 1 72 ? -61.370 10.902 -8.291 1.00 19.07 72 VAL D C 1
ATOM 8975 O O . VAL D 1 72 ? -62.406 11.225 -7.703 1.00 17.56 72 VAL D O 1
ATOM 8988 N N . HIS D 1 73 ? -60.745 11.705 -9.131 1.00 12.70 73 HIS D N 1
ATOM 8989 C CA . HIS D 1 73 ? -61.301 13.001 -9.534 1.00 16.61 73 HIS D CA 1
ATOM 8990 C C . HIS D 1 73 ? -61.739 12.896 -10.981 1.00 16.40 73 HIS D C 1
ATOM 8991 O O . HIS D 1 73 ? -60.914 12.966 -11.897 1.00 17.54 73 HIS D O 1
ATOM 9006 N N . ASP D 1 74 ? -63.033 12.676 -11.162 1.00 15.69 74 ASP D N 1
ATOM 9007 C CA . ASP D 1 74 ? -63.604 12.395 -12.474 1.00 9.74 74 ASP D CA 1
ATOM 9008 C C . ASP D 1 74 ? -63.659 13.621 -13.357 1.00 18.13 74 ASP D C 1
ATOM 9009 O O . ASP D 1 74 ? -64.025 14.708 -12.916 1.00 19.01 74 ASP D O 1
ATOM 9018 N N . ARG D 1 75 ? -63.325 13.403 -14.625 1.00 16.09 75 ARG D N 1
ATOM 9019 C CA . ARG D 1 75 ? -63.440 14.429 -15.650 1.00 19.30 75 ARG D CA 1
ATOM 9020 C C . ARG D 1 75 ? -64.378 13.900 -16.718 1.00 15.12 75 ARG D C 1
ATOM 9021 O O . ARG D 1 75 ? -64.313 12.715 -17.091 1.00 26.14 75 ARG D O 1
ATOM 9042 N N . PRO D 1 76 ? -65.274 14.763 -17.228 1.00 31.13 76 PRO D N 1
ATOM 9043 C CA . PRO D 1 76 ? -66.311 14.227 -18.125 1.00 20.78 76 PRO D CA 1
ATOM 9044 C C . PRO D 1 76 ? -65.779 13.519 -19.378 1.00 18.83 76 PRO D C 1
ATOM 9045 O O . PRO D 1 76 ? -64.895 14.044 -20.048 1.00 23.60 76 PRO D O 1
ATOM 9056 N N . GLY D 1 77 ? -66.312 12.329 -19.668 1.00 22.91 77 GLY D N 1
ATOM 9057 C CA . GLY D 1 77 ? -65.848 11.503 -20.777 1.00 28.86 77 GLY D CA 1
ATOM 9058 C C . GLY D 1 77 ? -64.735 10.555 -20.333 1.00 30.33 77 GLY D C 1
ATOM 9059 O O . GLY D 1 77 ? -64.360 9.621 -21.047 1.00 24.89 77 GLY D O 1
ATOM 9063 N N . GLY D 1 78 ? -64.237 10.763 -19.122 1.00 25.39 78 GLY D N 1
ATOM 9064 C CA . GLY D 1 78 ? -63.227 9.883 -18.555 1.00 22.48 78 GLY D CA 1
ATOM 9065 C C . GLY D 1 78 ? -61.767 10.154 -18.894 1.00 23.55 78 GLY D C 1
ATOM 9066 O O . GLY D 1 78 ? -60.892 9.785 -18.112 1.00 17.94 78 GLY D O 1
ATOM 9070 N N . ILE D 1 79 ? -61.487 10.758 -20.044 1.00 17.51 79 ILE D N 1
ATOM 9071 C CA . ILE D 1 79 ? -60.096 11.039 -20.425 1.00 22.88 79 ILE D CA 1
ATOM 9072 C C . ILE D 1 79 ? -59.590 12.215 -19.565 1.00 21.31 79 ILE D C 1
ATOM 9073 O O . ILE D 1 79 ? -60.232 13.261 -19.515 1.00 19.96 79 ILE D O 1
ATOM 9089 N N . GLY D 1 80 ? -58.451 12.065 -18.893 1.00 12.81 80 GLY D N 1
ATOM 9090 C CA . GLY D 1 80 ? -57.941 13.110 -18.005 1.00 9.86 80 GLY D CA 1
ATOM 9091 C C . GLY D 1 80 ? -58.451 13.033 -16.578 1.00 10.40 80 GLY D C 1
ATOM 9092 O O . GLY D 1 80 ? -58.064 13.814 -15.714 1.00 12.84 80 GLY D O 1
ATOM 9096 N N . THR D 1 81 ? -59.268 12.022 -16.308 1.00 8.64 81 THR D N 1
ATOM 9097 C CA . THR D 1 81 ? -59.615 11.675 -14.946 1.00 10.85 81 THR D CA 1
ATOM 9098 C C . THR D 1 81 ? -58.322 11.394 -14.162 1.00 9.76 81 THR D C 1
ATOM 9099 O O . THR D 1 81 ? -57.419 10.748 -14.695 1.00 13.58 81 THR D O 1
ATOM 9110 N N . THR D 1 82 ? -58.245 11.856 -12.917 1.00 13.66 82 THR D N 1
ATOM 9111 C CA . THR D 1 82 ? -57.054 11.638 -12.080 1.00 15.66 82 THR D CA 1
ATOM 9112 C C . THR D 1 82 ? -57.347 10.792 -10.882 1.00 17.08 82 THR D C 1
ATOM 9113 O O . THR D 1 82 ? -58.509 10.631 -10.463 1.00 16.25 82 THR D O 1
ATOM 9124 N N . VAL D 1 83 ? -56.275 10.193 -10.375 1.00 11.52 83 VAL D N 1
ATOM 9125 C CA . VAL D 1 83 ? -56.333 9.308 -9.244 1.00 10.23 83 VAL D CA 1
ATOM 9126 C C . VAL D 1 83 ? -55.216 9.673 -8.268 1.00 13.25 83 VAL D C 1
ATOM 9127 O O . VAL D 1 83 ? -54.075 9.856 -8.678 1.00 12.16 83 VAL D O 1
ATOM 9140 N N . GLU D 1 84 ? -55.549 9.752 -6.990 1.00 12.77 84 GLU D N 1
ATOM 9141 C CA . GLU D 1 84 ? -54.558 9.917 -5.921 1.00 11.73 84 GLU D CA 1
ATOM 9142 C C . GLU D 1 84 ? -54.667 8.718 -5.012 1.00 11.45 84 GLU D C 1
ATOM 9143 O O . GLU D 1 84 ? -55.759 8.388 -4.581 1.00 13.83 84 GLU D O 1
ATOM 9155 N N . TYR D 1 85 ? -53.553 8.086 -4.683 1.00 10.26 85 TYR D N 1
ATOM 9156 C CA . TYR D 1 85 ? -53.609 6.912 -3.852 1.00 9.67 85 TYR D CA 1
ATOM 9157 C C . TYR D 1 85 ? -52.463 6.798 -2.856 1.00 14.68 85 TYR D C 1
ATOM 9158 O O . TYR D 1 85 ? -51.364 7.352 -3.052 1.00 12.71 85 TYR D O 1
ATOM 9176 N N . VAL D 1 86 ? -52.758 6.091 -1.771 1.00 14.70 86 VAL D N 1
ATOM 9177 C CA . VAL D 1 86 ? -51.759 5.706 -0.779 1.00 12.61 86 VAL D CA 1
ATOM 9178 C C . VAL D 1 86 ? -51.857 4.197 -0.650 1.00 10.37 86 VAL D C 1
ATOM 9179 O O . VAL D 1 86 ? -52.949 3.637 -0.506 1.00 13.83 86 VAL D O 1
ATOM 9192 N N . GLU D 1 87 ? -50.727 3.528 -0.771 1.00 15.88 87 GLU D N 1
ATOM 9193 C CA . GLU D 1 87 ? -50.722 2.076 -0.674 1.00 21.23 87 GLU D CA 1
ATOM 9194 C C . GLU D 1 87 ? -49.685 1.621 0.294 1.00 18.14 87 GLU D C 1
ATOM 9195 O O . GLU D 1 87 ? -48.748 2.354 0.635 1.00 15.15 87 GLU D O 1
ATOM 9207 N N . VAL D 1 88 ? -49.875 0.396 0.749 1.00 12.61 88 VAL D N 1
ATOM 9208 C CA . VAL D 1 88 ? -48.943 -0.217 1.680 1.00 17.16 88 VAL D CA 1
ATOM 9209 C C . VAL D 1 88 ? -48.255 -1.385 0.998 1.00 19.71 88 VAL D C 1
ATOM 9210 O O . VAL D 1 88 ? -48.855 -2.087 0.181 1.00 15.96 88 VAL D O 1
ATOM 9223 N N . TYR D 1 89 ? -46.986 -1.541 1.337 1.00 13.19 89 TYR D N 1
ATOM 9224 C CA . TYR D 1 89 ? -46.174 -2.681 0.981 1.00 17.96 89 TYR D CA 1
ATOM 9225 C C . TYR D 1 89 ? -46.033 -3.657 2.164 1.00 15.99 89 TYR D C 1
ATOM 9226 O O . TYR D 1 89 ? -45.765 -3.221 3.285 1.00 17.95 89 TYR D O 1
ATOM 9244 N N . GLU D 1 90 ? -46.172 -4.947 1.885 1.00 14.82 90 GLU D N 1
ATOM 9245 C CA . GLU D 1 90 ? -45.958 -6.047 2.838 1.00 17.35 90 GLU D CA 1
ATOM 9246 C C . GLU D 1 90 ? -45.072 -7.102 2.211 1.00 22.04 90 GLU D C 1
ATOM 9247 O O . GLU D 1 90 ? -45.062 -7.248 0.964 1.00 17.46 90 GLU D O 1
ATOM 9259 N N . ASP D 1 91 ? -44.342 -7.866 3.022 1.00 19.32 91 ASP D N 1
ATOM 9260 C CA . ASP D 1 91 ? -43.678 -9.053 2.468 1.00 14.33 91 ASP D CA 1
ATOM 9261 C C . ASP D 1 91 ? -44.634 -10.242 2.500 1.00 15.67 91 ASP D C 1
ATOM 9262 O O . ASP D 1 91 ? -45.796 -10.120 2.901 1.00 18.38 91 ASP D O 1
ATOM 9271 N N . ALA D 1 92 ? -44.141 -11.385 2.020 1.00 21.42 92 ALA D N 1
ATOM 9272 C CA . ALA D 1 92 ? -44.952 -12.592 1.851 1.00 30.85 92 ALA D CA 1
ATOM 9273 C C . ALA D 1 92 ? -45.556 -13.056 3.157 1.00 30.94 92 ALA D C 1
ATOM 9274 O O . ALA D 1 92 ? -46.637 -13.626 3.169 1.00 28.08 92 ALA D O 1
ATOM 9281 N N . SER D 1 93 ? -44.855 -12.814 4.262 1.00 22.31 93 SER D N 1
ATOM 9282 C CA . SER D 1 93 ? -45.379 -13.165 5.574 1.00 26.72 93 SER D CA 1
ATOM 9283 C C . SER D 1 93 ? -46.353 -12.126 6.122 1.00 26.58 93 SER D C 1
ATOM 9284 O O . SER D 1 93 ? -46.887 -12.295 7.208 1.00 31.96 93 SER D O 1
ATOM 9292 N N . GLY D 1 94 ? -46.534 -11.014 5.418 1.00 23.41 94 GLY D N 1
ATOM 9293 C CA . GLY D 1 94 ? -47.517 -10.023 5.820 1.00 21.07 94 GLY D CA 1
ATOM 9294 C C . GLY D 1 94 ? -46.999 -8.920 6.736 1.00 21.05 94 GLY D C 1
ATOM 9295 O O . GLY D 1 94 ? -47.780 -8.188 7.312 1.00 27.86 94 GLY D O 1
ATOM 9299 N N . VAL D 1 95 ? -45.685 -8.818 6.877 1.00 19.60 95 VAL D N 1
ATOM 9300 C CA . VAL D 1 95 ? -45.072 -7.743 7.640 1.00 21.14 95 VAL D CA 1
ATOM 9301 C C . VAL D 1 95 ? -44.987 -6.483 6.781 1.00 25.92 95 VAL D C 1
ATOM 9302 O O . VAL D 1 95 ? -44.396 -6.517 5.699 1.00 18.81 95 VAL D O 1
ATOM 9315 N N . ARG D 1 96 ? -45.515 -5.376 7.281 1.00 26.53 96 ARG D N 1
ATOM 9316 C CA . ARG D 1 96 ? -45.452 -4.106 6.557 1.00 34.70 96 ARG D CA 1
ATOM 9317 C C . ARG D 1 96 ? -44.002 -3.626 6.363 1.00 29.74 96 ARG D C 1
ATOM 9318 O O . ARG D 1 96 ? -43.183 -3.627 7.286 1.00 22.51 96 ARG D O 1
ATOM 9339 N N . LEU D 1 97 ? -43.698 -3.247 5.128 1.00 20.21 97 LEU D N 1
ATOM 9340 C CA . LEU D 1 97 ? -42.374 -2.798 4.725 1.00 16.57 97 LEU D CA 1
ATOM 9341 C C . LEU D 1 97 ? -42.307 -1.273 4.520 1.00 19.13 97 LEU D C 1
ATOM 9342 O O . LEU D 1 97 ? -41.235 -0.677 4.537 1.00 20.04 97 LEU D O 1
ATOM 9358 N N . GLY D 1 98 ? -43.445 -0.651 4.249 1.00 20.86 98 GLY D N 1
ATOM 9359 C CA . GLY D 1 98 ? -43.435 0.751 3.877 1.00 22.10 98 GLY D CA 1
ATOM 9360 C C . GLY D 1 98 ? -44.698 1.152 3.147 1.00 13.14 98 GLY D C 1
ATOM 9361 O O . GLY D 1 98 ? -45.699 0.448 3.190 1.00 18.10 98 GLY D O 1
ATOM 9365 N N . THR D 1 99 ? -44.657 2.310 2.505 1.00 14.59 99 THR D N 1
ATOM 9366 C CA . THR D 1 99 ? -45.828 2.818 1.810 1.00 13.15 99 THR D CA 1
ATOM 9367 C C . THR D 1 99 ? -45.392 3.498 0.521 1.00 12.46 99 THR D C 1
ATOM 9368 O O . THR D 1 99 ? -44.206 3.701 0.273 1.00 21.27 99 THR D O 1
ATOM 9379 N N . ALA D 1 100 ? -46.381 3.776 -0.310 1.00 14.97 100 ALA D N 1
ATOM 9380 C CA . ALA D 1 100 ? -46.202 4.586 -1.491 1.00 19.41 100 ALA D CA 1
ATOM 9381 C C . ALA D 1 100 ? -47.392 5.517 -1.613 1.00 13.55 100 ALA D C 1
ATOM 9382 O O . ALA D 1 100 ? -48.526 5.162 -1.271 1.00 18.16 100 ALA D O 1
ATOM 9389 N N . THR D 1 101 ? -47.100 6.722 -2.073 1.00 12.57 101 THR D N 1
ATOM 9390 C CA . THR D 1 101 ? -48.098 7.708 -2.392 1.00 14.31 101 THR D CA 1
ATOM 9391 C C . THR D 1 101 ? -47.951 8.005 -3.869 1.00 10.45 101 THR D C 1
ATOM 9392 O O . THR D 1 101 ? -46.837 8.252 -4.342 1.00 12.65 101 THR D O 1
ATOM 9403 N N . GLY D 1 102 ? -49.053 7.949 -4.603 1.00 17.11 102 GLY D N 1
ATOM 9404 C CA . GLY D 1 102 ? -48.984 8.102 -6.028 1.00 14.25 102 GLY D CA 1
ATOM 9405 C C . GLY D 1 102 ? -50.142 8.878 -6.596 1.00 13.63 102 GLY D C 1
ATOM 9406 O O . GLY D 1 102 ? -51.168 9.104 -5.935 1.00 11.42 102 GLY D O 1
ATOM 9410 N N . ASN D 1 103 ? -49.956 9.262 -7.856 1.00 8.84 103 ASN D N 1
ATOM 9411 C CA . ASN D 1 103 ? -50.938 10.000 -8.640 1.00 10.79 103 ASN D CA 1
ATOM 9412 C C . ASN D 1 103 ? -50.989 9.358 -10.036 1.00 15.94 103 ASN D C 1
ATOM 9413 O O . ASN D 1 103 ? -49.935 8.982 -10.567 1.00 16.83 103 ASN D O 1
ATOM 9424 N N . ALA D 1 104 ? -52.181 9.262 -10.627 1.00 10.94 104 ALA D N 1
ATOM 9425 C CA . ALA D 1 104 ? -52.334 8.698 -11.949 1.00 6.45 104 ALA D CA 1
ATOM 9426 C C . ALA D 1 104 ? -53.255 9.579 -12.782 1.00 11.42 104 ALA D C 1
ATOM 9427 O O . ALA D 1 104 ? -54.099 10.275 -12.233 1.00 10.45 104 ALA D O 1
ATOM 9434 N N . VAL D 1 105 ? -53.075 9.511 -14.095 1.00 7.43 105 VAL D N 1
ATOM 9435 C CA . VAL D 1 105 ? -53.895 10.219 -15.077 1.00 7.41 105 VAL D CA 1
ATOM 9436 C C . VAL D 1 105 ? -54.343 9.209 -16.125 1.00 12.18 105 VAL D C 1
ATOM 9437 O O . VAL D 1 105 ? -53.516 8.478 -16.680 1.00 9.03 105 VAL D O 1
ATOM 9450 N N . VAL D 1 106 ? -55.647 9.164 -16.389 1.00 9.14 106 VAL D N 1
ATOM 9451 C CA . VAL D 1 106 ? -56.208 8.339 -17.455 1.00 8.23 106 VAL D CA 1
ATOM 9452 C C . VAL D 1 106 ? -55.909 8.971 -18.792 1.00 10.60 106 VAL D C 1
ATOM 9453 O O . VAL D 1 106 ? -56.294 10.119 -19.047 1.00 13.38 106 VAL D O 1
ATOM 9466 N N . LEU D 1 107 ? -55.199 8.225 -19.625 1.00 9.73 107 LEU D N 1
ATOM 9467 C CA . LEU D 1 107 ? -54.781 8.698 -20.930 1.00 10.73 107 LEU D CA 1
ATOM 9468 C C . LEU D 1 107 ? -55.796 8.298 -21.978 1.00 12.86 107 LEU D C 1
ATOM 9469 O O . LEU D 1 107 ? -55.950 8.949 -22.982 1.00 13.87 107 LEU D O 1
ATOM 9485 N N . LYS D 1 108 ? -56.424 7.149 -21.756 1.00 14.40 108 LYS D N 1
ATOM 9486 C CA . LYS D 1 108 ? -57.265 6.525 -22.765 1.00 12.41 108 LYS D CA 1
ATOM 9487 C C . LYS D 1 108 ? -58.134 5.500 -22.063 1.00 11.83 108 LYS D C 1
ATOM 9488 O O . LYS D 1 108 ? -57.724 4.982 -21.038 1.00 10.01 108 LYS D O 1
ATOM 9507 N N . MET D 1 109 ? -59.354 5.270 -22.548 1.00 11.23 109 MET D N 1
ATOM 9508 C CA . MET D 1 109 ? -60.230 4.263 -21.927 1.00 13.72 109 MET D CA 1
ATOM 9509 C C . MET D 1 109 ? -60.496 3.038 -22.778 1.00 11.32 109 MET D C 1
ATOM 9510 O O . MET D 1 109 ? -60.674 1.943 -22.237 1.00 14.14 109 MET D O 1
ATOM 9524 N N . GLU D 1 110 ? -60.558 3.205 -24.093 1.00 11.21 110 GLU D N 1
ATOM 9525 C CA . GLU D 1 110 ? -60.989 2.141 -25.009 1.00 15.60 110 GLU D CA 1
ATOM 9526 C C . GLU D 1 110 ? -60.071 2.055 -26.235 1.00 14.44 110 GLU D C 1
ATOM 9527 O O . GLU D 1 110 ? -59.571 3.080 -26.739 1.00 13.81 110 GLU D O 1
ATOM 9539 N N . PRO D 1 111 ? -59.825 0.839 -26.724 1.00 15.11 111 PRO D N 1
ATOM 9540 C CA . PRO D 1 111 ? -60.287 -0.471 -26.264 1.00 16.45 111 PRO D CA 1
ATOM 9541 C C . PRO D 1 111 ? -59.586 -0.907 -24.978 1.00 14.74 111 PRO D C 1
ATOM 9542 O O . PRO D 1 111 ? -60.113 -1.741 -24.261 1.00 10.63 111 PRO D O 1
ATOM 9553 N N . HIS D 1 112 ? -58.368 -0.397 -24.753 1.00 8.64 112 HIS D N 1
ATOM 9554 C CA . HIS D 1 112 ? -57.656 -0.636 -23.493 1.00 11.22 112 HIS D CA 1
ATOM 9555 C C . HIS D 1 112 ? -57.561 0.680 -22.707 1.00 10.80 112 HIS D C 1
ATOM 9556 O O . HIS D 1 112 ? -57.333 1.728 -23.270 1.00 11.32 112 HIS D O 1
ATOM 9571 N N . MET D 1 113 ? -57.730 0.611 -21.385 1.00 8.01 113 MET D N 1
ATOM 9572 C CA . MET D 1 113 ? -57.527 1.788 -20.566 1.00 7.84 113 MET D CA 1
ATOM 9573 C C . MET D 1 113 ? -56.023 1.938 -20.284 1.00 9.90 113 MET D C 1
ATOM 9574 O O . MET D 1 113 ? -55.357 1.001 -19.832 1.00 9.61 113 MET D O 1
ATOM 9588 N N . TRP D 1 114 ? -55.505 3.125 -20.555 1.00 7.68 114 TRP D N 1
ATOM 9589 C CA . TRP D 1 114 ? -54.102 3.433 -20.261 1.00 6.44 114 TRP D CA 1
ATOM 9590 C C . TRP D 1 114 ? -54.039 4.525 -19.234 1.00 9.73 114 TRP D C 1
ATOM 9591 O O . TRP D 1 114 ? -54.837 5.472 -19.300 1.00 9.04 114 TRP D O 1
ATOM 9612 N N . GLN D 1 115 ? -53.086 4.396 -18.298 1.00 8.98 115 GLN D N 1
ATOM 9613 C CA . GLN D 1 115 ? -52.826 5.410 -17.275 1.00 6.44 115 GLN D CA 1
ATOM 9614 C C . GLN D 1 115 ? -51.341 5.766 -17.125 1.00 8.27 115 GLN D C 1
ATOM 9615 O O . GLN D 1 115 ? -50.470 4.887 -17.135 1.00 9.39 115 GLN D O 1
ATOM 9629 N N . PHE D 1 116 ? -51.087 7.050 -16.936 1.00 6.69 116 PHE D N 1
ATOM 9630 C CA . PHE D 1 116 ? -49.798 7.537 -16.492 1.00 6.42 116 PHE D CA 1
ATOM 9631 C C . PHE D 1 116 ? -49.732 7.484 -14.981 1.00 10.63 116 PHE D C 1
ATOM 9632 O O . PHE D 1 116 ? -50.610 7.991 -14.341 1.00 12.78 116 PHE D O 1
ATOM 9649 N N . HIS D 1 117 ? -48.696 6.861 -14.421 1.00 6.46 117 HIS D N 1
ATOM 9650 C CA . HIS D 1 117 ? -48.526 6.776 -12.969 1.00 6.88 117 HIS D CA 1
ATOM 9651 C C . HIS D 1 117 ? -47.216 7.386 -12.561 1.00 10.22 117 HIS D C 1
ATOM 9652 O O . HIS D 1 117 ? -46.202 7.156 -13.206 1.00 10.60 117 HIS D O 1
ATOM 9667 N N . GLN D 1 118 ? -47.232 8.117 -11.454 1.00 7.87 118 GLN D N 1
ATOM 9668 C CA . GLN D 1 118 ? -45.999 8.480 -10.775 1.00 9.18 118 GLN D CA 1
ATOM 9669 C C . GLN D 1 118 ? -46.196 8.323 -9.284 1.00 12.60 118 GLN D C 1
ATOM 9670 O O . GLN D 1 118 ? -47.222 8.714 -8.758 1.00 17.15 118 GLN D O 1
ATOM 9684 N N . SER D 1 119 ? -45.208 7.748 -8.607 1.00 8.82 119 SER D N 1
ATOM 9685 C CA . SER D 1 119 ? -45.317 7.502 -7.181 1.00 10.33 119 SER D CA 1
ATOM 9686 C C . SER D 1 119 ? -43.963 7.567 -6.488 1.00 14.05 119 SER D C 1
ATOM 9687 O O . SER D 1 119 ? -42.912 7.363 -7.105 1.00 11.42 119 SER D O 1
ATOM 9695 N N . VAL D 1 120 ? -44.021 7.807 -5.184 1.00 14.63 120 VAL D N 1
ATOM 9696 C CA . VAL D 1 120 ? -42.833 7.780 -4.339 1.00 15.71 120 VAL D CA 1
ATOM 9697 C C . VAL D 1 120 ? -43.069 6.753 -3.256 1.00 12.76 120 VAL D C 1
ATOM 9698 O O . VAL D 1 120 ? -44.070 6.815 -2.535 1.00 14.05 120 VAL D O 1
ATOM 9711 N N . SER D 1 121 ? -42.147 5.804 -3.173 1.00 9.83 121 SER D N 1
ATOM 9712 C CA . SER D 1 121 ? -42.205 4.702 -2.227 1.00 9.37 121 SER D CA 1
ATOM 9713 C C . SER D 1 121 ? -41.245 5.013 -1.069 1.00 9.77 121 SER D C 1
ATOM 9714 O O . SER D 1 121 ? -40.120 5.384 -1.334 1.00 14.14 121 SER D O 1
ATOM 9722 N N . GLU D 1 122 ? -41.709 4.848 0.176 1.00 17.85 122 GLU D N 1
ATOM 9723 C CA . GLU D 1 122 ? -40.892 5.078 1.381 1.00 16.25 122 GLU D CA 1
ATOM 9724 C C . GLU D 1 122 ? -40.746 3.746 2.096 1.00 14.14 122 GLU D C 1
ATOM 9725 O O . GLU D 1 122 ? -41.720 3.208 2.607 1.00 17.97 122 GLU D O 1
ATOM 9737 N N . LEU D 1 123 ? -39.530 3.226 2.128 1.00 16.80 123 LEU D N 1
ATOM 9738 C CA . LEU D 1 123 ? -39.262 1.977 2.832 1.00 18.92 123 LEU D CA 1
ATOM 9739 C C . LEU D 1 123 ? -38.387 2.286 4.069 1.00 27.73 123 LEU D C 1
ATOM 9740 O O . LEU D 1 123 ? -38.080 3.447 4.330 1.00 23.56 123 LEU D O 1
ATOM 9756 N N . ALA D 1 124 ? -38.030 1.262 4.842 1.00 25.40 124 ALA D N 1
ATOM 9757 C CA . ALA D 1 124 ? -37.263 1.453 6.073 1.00 34.88 124 ALA D CA 1
ATOM 9758 C C . ALA D 1 124 ? -35.928 2.151 5.824 1.00 36.52 124 ALA D C 1
ATOM 9759 O O . ALA D 1 124 ? -35.472 2.958 6.626 1.00 41.20 124 ALA D O 1
ATOM 9766 N N . ASP D 1 125 ? -35.326 1.830 4.693 1.00 28.84 125 ASP D N 1
ATOM 9767 C CA . ASP D 1 125 ? -34.004 2.308 4.330 1.00 32.33 125 ASP D CA 1
ATOM 9768 C C . ASP D 1 125 ? -33.927 3.375 3.216 1.00 39.25 125 ASP D C 1
ATOM 9769 O O . ASP D 1 125 ? -32.846 3.616 2.669 1.00 30.28 125 ASP D O 1
ATOM 9778 N N . GLY D 1 126 ? -35.045 4.004 2.866 1.00 22.05 126 GLY D N 1
ATOM 9779 C CA . GLY D 1 126 ? -34.990 5.062 1.881 1.00 15.91 126 GLY D CA 1
ATOM 9780 C C . GLY D 1 126 ? -36.222 5.100 0.988 1.00 15.12 126 GLY D C 1
ATOM 9781 O O . GLY D 1 126 ? -37.227 4.463 1.257 1.00 21.41 126 GLY D O 1
ATOM 9785 N N . SER D 1 127 ? -36.098 5.861 -0.083 1.00 14.64 127 SER D N 1
ATOM 9786 C CA . SER D 1 127 ? -37.215 6.131 -0.975 1.00 14.83 127 SER D CA 1
ATOM 9787 C C . SER D 1 127 ? -36.775 6.091 -2.447 1.00 12.59 127 SER D C 1
ATOM 9788 O O . SER D 1 127 ? -35.578 6.275 -2.775 1.00 15.78 127 SER D O 1
ATOM 9796 N N . PHE D 1 128 ? -37.750 5.805 -3.317 1.00 13.32 128 PHE D N 1
ATOM 9797 C CA . PHE D 1 128 ? -37.560 5.817 -4.747 1.00 9.99 128 PHE D CA 1
ATOM 9798 C C . PHE D 1 128 ? -38.846 6.217 -5.436 1.00 10.23 128 PHE D C 1
ATOM 9799 O O . PHE D 1 128 ? -39.933 6.122 -4.882 1.00 14.92 128 PHE D O 1
ATOM 9816 N N . GLU D 1 129 ? -38.692 6.743 -6.631 1.00 13.84 129 GLU D N 1
ATOM 9817 C CA . GLU D 1 129 ? -39.841 7.138 -7.434 1.00 13.15 129 GLU D CA 1
ATOM 9818 C C . GLU D 1 129 ? -40.033 6.155 -8.571 1.00 15.37 129 GLU D C 1
ATOM 9819 O O . GLU D 1 129 ? -39.072 5.663 -9.125 1.00 12.23 129 GLU D O 1
ATOM 9831 N N . ALA D 1 130 ? -41.277 5.912 -8.927 1.00 11.46 130 ALA D N 1
ATOM 9832 C CA . ALA D 1 130 ? -41.633 5.078 -10.061 1.00 6.67 130 ALA D CA 1
ATOM 9833 C C . ALA D 1 130 ? -42.453 5.922 -11.023 1.00 14.28 130 ALA D C 1
ATOM 9834 O O . ALA D 1 130 ? -43.291 6.740 -10.609 1.00 13.74 130 ALA D O 1
ATOM 9841 N N . VAL D 1 131 ? -42.184 5.740 -12.302 1.00 9.54 131 VAL D N 1
ATOM 9842 C CA . VAL D 1 131 ? -42.909 6.417 -13.353 1.00 9.95 131 VAL D CA 1
ATOM 9843 C C . VAL D 1 131 ? -43.200 5.425 -14.459 1.00 9.23 131 VAL D C 1
ATOM 9844 O O . VAL D 1 131 ? -42.284 4.754 -14.949 1.00 11.07 131 VAL D O 1
ATOM 9857 N N . GLY D 1 132 ? -44.458 5.393 -14.903 1.00 10.86 132 GLY D N 1
ATOM 9858 C CA . GLY D 1 132 ? -44.806 4.536 -16.020 1.00 12.05 132 GLY D CA 1
ATOM 9859 C C . GLY D 1 132 ? -46.073 4.851 -16.755 1.00 9.33 132 GLY D C 1
ATOM 9860 O O . GLY D 1 132 ? -46.909 5.654 -16.333 1.00 9.27 132 GLY D O 1
ATOM 9864 N N . VAL D 1 133 ? -46.168 4.207 -17.903 1.00 8.47 133 VAL D N 1
ATOM 9865 C CA . VAL D 1 133 ? -47.303 4.296 -18.784 1.00 9.57 133 VAL D CA 1
ATOM 9866 C C . VAL D 1 133 ? -47.871 2.891 -18.874 1.00 17.42 133 VAL D C 1
ATOM 9867 O O . VAL D 1 133 ? -47.279 2.007 -19.468 1.00 13.32 133 VAL D O 1
ATOM 9880 N N . ILE D 1 134 ? -49.003 2.661 -18.243 1.00 6.21 134 ILE D N 1
ATOM 9881 C CA . ILE D 1 134 ? -49.415 1.302 -18.093 1.00 8.11 134 ILE D CA 1
ATOM 9882 C C . ILE D 1 134 ? -50.799 1.012 -18.626 1.00 5.86 134 ILE D C 1
ATOM 9883 O O . ILE D 1 134 ? -51.720 1.837 -18.569 1.00 6.37 134 ILE D O 1
ATOM 9899 N N . ASP D 1 135 ? -50.876 -0.185 -19.200 1.00 7.15 135 ASP D N 1
ATOM 9900 C CA . ASP D 1 135 ? -52.065 -0.721 -19.806 1.00 5.71 135 ASP D CA 1
ATOM 9901 C C . ASP D 1 135 ? -52.861 -1.463 -18.727 1.00 5.70 135 ASP D C 1
ATOM 9902 O O . ASP D 1 135 ? -52.531 -2.593 -18.328 1.00 5.95 135 ASP D O 1
ATOM 9911 N N . CYS D 1 136 ? -53.879 -0.786 -18.235 1.00 5.71 136 CYS D N 1
ATOM 9912 C CA . CYS D 1 136 ? -54.700 -1.285 -17.146 1.00 6.41 136 CYS D CA 1
ATOM 9913 C C . CYS D 1 136 ? -55.597 -2.458 -17.561 1.00 6.85 136 CYS D C 1
ATOM 9914 O O . CYS D 1 136 ? -55.982 -3.283 -16.735 1.00 7.95 136 CYS D O 1
ATOM 9922 N N . THR D 1 137 ? -55.968 -2.489 -18.829 1.00 10.15 137 THR D N 1
ATOM 9923 C CA . THR D 1 137 ? -56.757 -3.602 -19.347 1.00 9.40 137 THR D CA 1
ATOM 9924 C C . THR D 1 137 ? -55.898 -4.857 -19.395 1.00 6.82 137 THR D C 1
ATOM 9925 O O . THR D 1 137 ? -56.348 -5.932 -18.976 1.00 8.04 137 THR D O 1
ATOM 9936 N N . ALA D 1 138 ? -54.665 -4.731 -19.883 1.00 7.12 138 ALA D N 1
ATOM 9937 C CA . ALA D 1 138 ? -53.715 -5.823 -19.825 1.00 7.35 138 ALA D CA 1
ATOM 9938 C C . ALA D 1 138 ? -53.497 -6.301 -18.384 1.00 5.52 138 ALA D C 1
ATOM 9939 O O . ALA D 1 138 ? -53.456 -7.514 -18.118 1.00 8.09 138 ALA D O 1
ATOM 9946 N N . MET D 1 139 ? -53.409 -5.362 -17.433 1.00 7.93 139 MET D N 1
ATOM 9947 C CA . MET D 1 139 ? -53.277 -5.726 -16.007 1.00 8.23 139 MET D CA 1
ATOM 9948 C C . MET D 1 139 ? -54.456 -6.584 -15.526 1.00 5.98 139 MET D C 1
ATOM 9949 O O . MET D 1 139 ? -54.266 -7.599 -14.847 1.00 8.04 139 MET D O 1
ATOM 9963 N N . LEU D 1 140 ? -55.672 -6.186 -15.887 1.00 11.54 140 LEU D N 1
ATOM 9964 C CA . LEU D 1 140 ? -56.842 -6.984 -15.517 1.00 12.61 140 LEU D CA 1
ATOM 9965 C C . LEU D 1 140 ? -56.808 -8.370 -16.117 1.00 15.43 140 LEU D C 1
ATOM 9966 O O . LEU D 1 140 ? -57.298 -9.330 -15.508 1.00 12.28 140 LEU D O 1
ATOM 9982 N N . ARG D 1 141 ? -56.189 -8.474 -17.289 1.00 8.46 141 ARG D N 1
ATOM 9983 C CA . ARG D 1 141 ? -56.035 -9.761 -17.977 1.00 8.60 141 ARG D CA 1
ATOM 9984 C C . ARG D 1 141 ? -54.748 -10.503 -17.552 1.00 11.57 141 ARG D C 1
ATOM 9985 O O . ARG D 1 141 ? -54.301 -11.433 -18.203 1.00 10.14 141 ARG D O 1
ATOM 10006 N N . ARG D 1 142 ? -54.236 -10.082 -16.401 1.00 9.59 142 ARG D N 1
ATOM 10007 C CA . ARG D 1 142 ? -53.204 -10.738 -15.572 1.00 6.70 142 ARG D CA 1
ATOM 10008 C C . ARG D 1 142 ? -51.751 -10.447 -15.975 1.00 7.11 142 ARG D C 1
ATOM 10009 O O . ARG D 1 142 ? -50.826 -11.023 -15.388 1.00 7.30 142 ARG D O 1
ATOM 10030 N N . MET D 1 143 ? -51.569 -9.578 -16.954 1.00 6.58 143 MET D N 1
ATOM 10031 C CA . MET D 1 143 ? -50.242 -9.253 -17.444 1.00 7.54 143 MET D CA 1
ATOM 10032 C C . MET D 1 143 ? -49.511 -8.367 -16.483 1.00 7.90 143 MET D C 1
ATOM 10033 O O . MET D 1 143 ? -50.110 -7.579 -15.763 1.00 8.57 143 MET D O 1
ATOM 10047 N N . THR D 1 144 ? -48.182 -8.484 -16.529 1.00 7.54 144 THR D N 1
ATOM 10048 C CA . THR D 1 144 ? -47.283 -7.658 -15.755 1.00 6.56 144 THR D CA 1
ATOM 10049 C C . THR D 1 144 ? -47.002 -6.357 -16.510 1.00 12.99 144 THR D C 1
ATOM 10050 O O . THR D 1 144 ? -46.851 -6.348 -17.727 1.00 10.12 144 THR D O 1
ATOM 10061 N N . GLN D 1 145 ? -46.970 -5.258 -15.780 1.00 6.28 145 GLN D N 1
ATOM 10062 C CA . GLN D 1 145 ? -46.552 -3.973 -16.346 1.00 6.68 145 GLN D CA 1
ATOM 10063 C C . GLN D 1 145 ? -45.280 -3.480 -15.629 1.00 6.00 145 GLN D C 1
ATOM 10064 O O . GLN D 1 145 ? -45.071 -3.777 -14.474 1.00 7.46 145 GLN D O 1
ATOM 10078 N N . VAL D 1 146 ? -44.461 -2.740 -16.352 1.00 8.84 146 VAL D N 1
ATOM 10079 C CA . VAL D 1 146 ? -43.127 -2.329 -15.872 1.00 9.51 146 VAL D CA 1
ATOM 10080 C C . VAL D 1 146 ? -43.120 -0.811 -15.773 1.00 10.86 146 VAL D C 1
ATOM 10081 O O . VAL D 1 146 ? -43.569 -0.116 -16.693 1.00 11.17 146 VAL D O 1
ATOM 10094 N N . LEU D 1 147 ? -42.587 -0.309 -14.669 1.00 8.95 147 LEU D N 1
ATOM 10095 C CA . LEU D 1 147 ? -42.380 1.116 -14.459 1.00 8.41 147 LEU D CA 1
ATOM 10096 C C . LEU D 1 147 ? -40.879 1.376 -14.225 1.00 10.36 147 LEU D C 1
ATOM 10097 O O . LEU D 1 147 ? -40.138 0.507 -13.724 1.00 8.56 147 LEU D O 1
ATOM 10113 N N . ARG D 1 148 ? -40.464 2.578 -14.595 1.00 8.27 148 ARG D N 1
ATOM 10114 C CA . ARG D 1 148 ? -39.084 3.047 -14.429 1.00 6.51 148 ARG D CA 1
ATOM 10115 C C . ARG D 1 148 ? -38.893 3.584 -13.023 1.00 13.36 148 ARG D C 1
ATOM 10116 O O . ARG D 1 148 ? -39.687 4.417 -12.568 1.00 14.37 148 ARG D O 1
ATOM 10137 N N . VAL D 1 149 ? -37.828 3.121 -12.340 1.00 8.60 149 VAL D N 1
ATOM 10138 C CA . VAL D 1 149 ? -37.562 3.526 -10.968 1.00 6.92 149 VAL D CA 1
ATOM 10139 C C . VAL D 1 149 ? -36.286 4.359 -10.859 1.00 8.72 149 VAL D C 1
ATOM 10140 O O . VAL D 1 149 ? -35.244 4.063 -11.481 1.00 12.82 149 VAL D O 1
ATOM 10153 N N . THR D 1 150 ? -36.393 5.417 -10.065 1.00 10.87 150 THR D N 1
ATOM 10154 C CA . THR D 1 150 ? -35.268 6.276 -9.748 1.00 10.34 150 THR D CA 1
ATOM 10155 C C . THR D 1 150 ? -35.138 6.400 -8.239 1.00 12.59 150 THR D C 1
ATOM 10156 O O . THR D 1 150 ? -36.059 6.833 -7.567 1.00 14.98 150 THR D O 1
ATOM 10167 N N . GLY D 1 151 ? -33.987 6.012 -7.701 1.00 15.73 151 GLY D N 1
ATOM 10168 C CA . GLY D 1 151 ? -33.767 6.108 -6.280 1.00 14.78 151 GLY D CA 1
ATOM 10169 C C . GLY D 1 151 ? -33.708 7.566 -5.904 1.00 17.37 151 GLY D C 1
ATOM 10170 O O . GLY D 1 151 ? -33.200 8.386 -6.674 1.00 20.67 151 GLY D O 1
ATOM 10174 N N A ARG D 1 152 ? -34.246 7.901 -4.742 0.51 15.77 152 ARG D N 1
ATOM 10175 N N B ARG D 1 152 ? -34.218 7.879 -4.707 0.49 15.86 152 ARG D N 1
ATOM 10176 C CA A ARG D 1 152 ? -34.275 9.290 -4.313 0.51 16.73 152 ARG D CA 1
ATOM 10177 C CA B ARG D 1 152 ? -34.462 9.264 -4.263 0.49 16.91 152 ARG D CA 1
ATOM 10178 C C A ARG D 1 152 ? -33.403 9.499 -3.063 0.51 18.20 152 ARG D C 1
ATOM 10179 C C B ARG D 1 152 ? -33.753 9.646 -2.939 0.49 17.83 152 ARG D C 1
ATOM 10180 O O A ARG D 1 152 ? -32.525 10.371 -3.053 0.51 15.49 152 ARG D O 1
ATOM 10181 O O B ARG D 1 152 ? -33.373 10.797 -2.740 0.49 11.19 152 ARG D O 1
ATOM 10222 N N . SER D 1 153 ? -33.623 8.686 -2.032 1.00 19.11 153 SER D N 1
ATOM 10223 C CA . SER D 1 153 ? -32.921 8.882 -0.732 1.00 22.07 153 SER D CA 1
ATOM 10224 C C . SER D 1 153 ? -32.460 7.562 -0.148 1.00 27.77 153 SER D C 1
ATOM 10225 O O . SER D 1 153 ? -32.861 6.487 -0.595 1.00 18.92 153 SER D O 1
ATOM 10234 N N . GLY D 1 154 ? -31.597 7.643 0.864 1.00 25.92 154 GLY D N 1
ATOM 10235 C CA . GLY D 1 154 ? -31.084 6.460 1.540 1.00 20.79 154 GLY D CA 1
ATOM 10236 C C . GLY D 1 154 ? -30.267 5.560 0.624 1.00 15.28 154 GLY D C 1
ATOM 10237 O O . GLY D 1 154 ? -29.543 6.026 -0.254 1.00 22.54 154 GLY D O 1
ATOM 10241 N N . ARG D 1 155 ? -30.383 4.263 0.838 1.00 21.88 155 ARG D N 1
ATOM 10242 C CA . ARG D 1 155 ? -29.656 3.268 0.049 1.00 20.32 155 ARG D CA 1
ATOM 10243 C C . ARG D 1 155 ? -29.900 3.403 -1.460 1.00 20.40 155 ARG D C 1
ATOM 10244 O O . ARG D 1 155 ? -29.063 3.027 -2.275 1.00 23.19 155 ARG D O 1
ATOM 10265 N N . TYR D 1 156 ? -31.059 3.944 -1.820 1.00 20.12 156 TYR D N 1
ATOM 10266 C CA . TYR D 1 156 ? -31.521 3.965 -3.222 1.00 17.08 156 TYR D CA 1
ATOM 10267 C C . TYR D 1 156 ? -30.960 5.160 -3.964 1.00 21.73 156 TYR D C 1
ATOM 10268 O O . TYR D 1 156 ? -30.940 5.179 -5.187 1.00 17.69 156 TYR D O 1
ATOM 10286 N N . ALA D 1 157 ? -30.437 6.140 -3.232 1.00 15.85 157 ALA D N 1
ATOM 10287 C CA . ALA D 1 157 ? -29.961 7.371 -3.883 1.00 21.01 157 ALA D CA 1
ATOM 10288 C C . ALA D 1 157 ? -28.925 7.063 -4.953 1.00 18.73 157 ALA D C 1
ATOM 10289 O O . ALA D 1 157 ? -28.067 6.198 -4.766 1.00 21.28 157 ALA D O 1
ATOM 10296 N N . GLY D 1 158 ? -29.047 7.735 -6.094 1.00 14.01 158 GLY D N 1
ATOM 10297 C CA . GLY D 1 158 ? -28.131 7.561 -7.197 1.00 22.77 158 GLY D CA 1
ATOM 10298 C C . GLY D 1 158 ? -28.261 6.264 -7.979 1.00 22.90 158 GLY D C 1
ATOM 10299 O O . GLY D 1 158 ? -27.433 5.979 -8.836 1.00 22.87 158 GLY D O 1
ATOM 10303 N N . LYS D 1 159 ? -29.296 5.482 -7.690 1.00 15.10 159 LYS D N 1
ATOM 10304 C CA . LYS D 1 159 ? -29.542 4.235 -8.408 1.00 17.41 159 LYS D CA 1
ATOM 10305 C C . LYS D 1 159 ? -30.846 4.316 -9.223 1.00 15.80 159 LYS D C 1
ATOM 10306 O O . LYS D 1 159 ? -31.701 5.182 -8.973 1.00 14.80 159 LYS D O 1
ATOM 10325 N N . SER D 1 160 ? -30.943 3.459 -10.237 1.00 12.44 160 SER D N 1
ATOM 10326 C CA . SER D 1 160 ? -32.135 3.404 -11.077 1.00 12.37 160 SER D CA 1
ATOM 10327 C C . SER D 1 160 ? -32.361 1.983 -11.597 1.00 17.19 160 SER D C 1
ATOM 10328 O O . SER D 1 160 ? -31.437 1.148 -11.637 1.00 14.67 160 SER D O 1
ATOM 10336 N N . GLY D 1 161 ? -33.597 1.728 -12.025 1.00 10.20 161 GLY D N 1
ATOM 10337 C CA . GLY D 1 161 ? -33.958 0.407 -12.463 1.00 11.08 161 GLY D CA 1
ATOM 10338 C C . GLY D 1 161 ? -35.413 0.336 -12.869 1.00 12.11 161 GLY D C 1
ATOM 10339 O O . GLY D 1 161 ? -35.969 1.283 -13.456 1.00 7.68 161 GLY D O 1
ATOM 10343 N N . PHE D 1 162 ? -36.026 -0.777 -12.498 1.00 13.10 162 PHE D N 1
ATOM 10344 C CA . PHE D 1 162 ? -37.383 -1.101 -12.906 1.00 10.93 162 PHE D CA 1
ATOM 10345 C C . PHE D 1 162 ? -38.192 -1.698 -11.790 1.00 10.85 162 PHE D C 1
ATOM 10346 O O . PHE D 1 162 ? -37.678 -2.346 -10.902 1.00 11.96 162 PHE D O 1
ATOM 10363 N N . MET D 1 163 ? -39.499 -1.522 -11.926 1.00 8.76 163 MET D N 1
ATOM 10364 C CA . MET D 1 163 ? -40.492 -2.066 -11.031 1.00 5.47 163 MET D CA 1
ATOM 10365 C C . MET D 1 163 ? -41.469 -2.854 -11.873 1.00 10.49 163 MET D C 1
ATOM 10366 O O . MET D 1 163 ? -41.826 -2.404 -12.958 1.00 7.69 163 MET D O 1
ATOM 10380 N N . THR D 1 164 ? -41.912 -4.000 -11.367 1.00 8.59 164 THR D N 1
ATOM 10381 C CA . THR D 1 164 ? -43.021 -4.733 -11.986 1.00 11.12 164 THR D CA 1
ATOM 10382 C C . THR D 1 164 ? -44.269 -4.643 -11.139 1.00 7.57 164 THR D C 1
ATOM 10383 O O . THR D 1 164 ? -44.203 -4.568 -9.904 1.00 9.12 164 THR D O 1
ATOM 10394 N N . LEU D 1 165 ? -45.407 -4.688 -11.813 1.00 6.09 165 LEU D N 1
ATOM 10395 C CA . LEU D 1 165 ? -46.728 -4.648 -11.184 1.00 5.99 165 LEU D CA 1
ATOM 10396 C C . LEU D 1 165 ? -47.644 -5.651 -11.825 1.00 9.05 165 LEU D C 1
ATOM 10397 O O . LEU D 1 165 ? -47.807 -5.619 -13.051 1.00 9.45 165 LEU D O 1
ATOM 10413 N N . ALA D 1 166 ? -48.293 -6.478 -11.021 1.00 6.44 166 ALA D N 1
ATOM 10414 C CA . ALA D 1 166 ? -49.329 -7.381 -11.544 1.00 5.21 166 ALA D CA 1
ATOM 10415 C C . ALA D 1 166 ? -50.319 -7.695 -10.472 1.00 8.98 166 ALA D C 1
ATOM 10416 O O . ALA D 1 166 ? -49.979 -7.700 -9.301 1.00 6.72 166 ALA D O 1
ATOM 10423 N N . ILE D 1 167 ? -51.562 -7.958 -10.870 1.00 8.91 167 ILE D N 1
ATOM 10424 C CA . ILE D 1 167 ? -52.560 -8.310 -9.896 1.00 6.22 167 ILE D CA 1
ATOM 10425 C C . ILE D 1 167 ? -52.169 -9.685 -9.335 1.00 7.59 167 ILE D C 1
ATOM 10426 O O . ILE D 1 167 ? -51.655 -10.550 -10.061 1.00 10.45 167 ILE D O 1
ATOM 10442 N N . SER D 1 168 ? -52.335 -9.860 -8.025 1.00 8.60 168 SER D N 1
ATOM 10443 C CA . SER D 1 168 ? -51.934 -11.121 -7.383 1.00 10.35 168 SER D CA 1
ATOM 10444 C C . SER D 1 168 ? -53.077 -11.788 -6.636 1.00 15.57 168 SER D C 1
ATOM 10445 O O . SER D 1 168 ? -53.114 -13.007 -6.544 1.00 15.03 168 SER D O 1
ATOM 10453 N N . ASP D 1 169 ? -53.995 -11.015 -6.075 1.00 11.29 169 ASP D N 1
ATOM 10454 C CA . ASP D 1 169 ? -55.183 -11.619 -5.482 1.00 13.83 169 ASP D CA 1
ATOM 10455 C C . ASP D 1 169 ? -56.430 -10.761 -5.742 1.00 8.38 169 ASP D C 1
ATOM 10456 O O . ASP D 1 169 ? -56.697 -9.778 -5.032 1.00 14.88 169 ASP D O 1
ATOM 10465 N N . PRO D 1 170 ? -57.192 -11.131 -6.775 1.00 13.98 170 PRO D N 1
ATOM 10466 C CA . PRO D 1 170 ? -58.400 -10.396 -7.147 1.00 15.11 170 PRO D CA 1
ATOM 10467 C C . PRO D 1 170 ? -59.607 -10.677 -6.230 1.00 17.95 170 PRO D C 1
ATOM 10468 O O . PRO D 1 170 ? -60.674 -10.090 -6.416 1.00 15.16 170 PRO D O 1
ATOM 10479 N N . ASN D 1 171 ? -59.446 -11.595 -5.285 1.00 18.92 171 ASN D N 1
ATOM 10480 C CA . ASN D 1 171 ? -60.532 -11.921 -4.350 1.00 22.09 171 ASN D CA 1
ATOM 10481 C C . ASN D 1 171 ? -60.600 -10.935 -3.177 1.00 23.76 171 ASN D C 1
ATOM 10482 O O . ASN D 1 171 ? -61.576 -10.903 -2.432 1.00 37.03 171 ASN D O 1
ATOM 10493 N N . GLN D 1 172 ? -59.565 -10.125 -3.014 1.00 21.16 172 GLN D N 1
ATOM 10494 C CA . GLN D 1 172 ? -59.551 -9.107 -1.951 1.00 17.66 172 GLN D CA 1
ATOM 10495 C C . GLN D 1 172 ? -60.220 -7.827 -2.401 1.00 23.69 172 GLN D C 1
ATOM 10496 O O . GLN D 1 172 ? -60.294 -7.550 -3.595 1.00 22.37 172 GLN D O 1
ATOM 10510 N N . ARG D 1 173 ? -60.679 -7.036 -1.437 1.00 19.58 173 ARG D N 1
ATOM 10511 C CA . ARG D 1 173 ? -61.301 -5.744 -1.699 1.00 26.07 173 ARG D CA 1
ATOM 10512 C C . ARG D 1 173 ? -60.573 -4.727 -0.811 1.00 27.08 173 ARG D C 1
ATOM 10513 O O . ARG D 1 173 ? -60.739 -4.779 0.386 1.00 28.85 173 ARG D O 1
ATOM 10534 N N . PRO D 1 174 ? -59.708 -3.860 -1.376 1.00 25.85 174 PRO D N 1
ATOM 10535 C CA . PRO D 1 174 ? -59.268 -3.792 -2.773 1.00 19.64 174 PRO D CA 1
ATOM 10536 C C . PRO D 1 174 ? -58.357 -4.968 -3.105 1.00 16.67 174 PRO D C 1
ATOM 10537 O O . PRO D 1 174 ? -57.852 -5.626 -2.197 1.00 14.96 174 PRO D O 1
ATOM 10548 N N . PRO D 1 175 ? -58.140 -5.239 -4.395 1.00 13.77 175 PRO D N 1
ATOM 10549 C CA . PRO D 1 175 ? -57.315 -6.413 -4.698 1.00 13.93 175 PRO D CA 1
ATOM 10550 C C . PRO D 1 175 ? -55.851 -6.222 -4.297 1.00 8.86 175 PRO D C 1
ATOM 10551 O O . PRO D 1 175 ? -55.389 -5.086 -4.164 1.00 12.53 175 PRO D O 1
ATOM 10562 N N . HIS D 1 176 ? -55.124 -7.328 -4.145 1.00 13.20 176 HIS D N 1
ATOM 10563 C CA . HIS D 1 176 ? -53.698 -7.247 -3.885 1.00 11.31 176 HIS D CA 1
ATOM 10564 C C . HIS D 1 176 ? -52.922 -7.377 -5.174 1.00 13.75 176 HIS D C 1
ATOM 10565 O O . HIS D 1 176 ? -53.374 -8.011 -6.099 1.00 11.47 176 HIS D O 1
ATOM 10580 N N . TYR D 1 177 ? -51.771 -6.712 -5.201 1.00 12.12 177 TYR D N 1
ATOM 10581 C CA . TYR D 1 177 ? -50.835 -6.696 -6.338 1.00 11.31 177 TYR D CA 1
ATOM 10582 C C . TYR D 1 177 ? -49.485 -7.218 -5.896 1.00 14.53 177 TYR D C 1
ATOM 10583 O O . TYR D 1 177 ? -49.143 -7.084 -4.739 1.00 11.73 177 TYR D O 1
ATOM 10601 N N . SER D 1 178 ? -48.792 -7.899 -6.804 1.00 12.28 178 SER D N 1
ATOM 10602 C CA . SER D 1 178 ? -47.412 -8.329 -6.618 1.00 8.95 178 SER D CA 1
ATOM 10603 C C . SER D 1 178 ? -46.479 -7.286 -7.223 1.00 11.22 178 SER D C 1
ATOM 10604 O O . SER D 1 178 ? -46.756 -6.770 -8.292 1.00 10.54 178 SER D O 1
ATOM 10612 N N . VAL D 1 179 ? -45.433 -6.919 -6.496 1.00 8.20 179 VAL D N 1
ATOM 10613 C CA . VAL D 1 179 ? -44.468 -5.915 -6.935 1.00 10.19 179 VAL D CA 1
ATOM 10614 C C . VAL D 1 179 ? -43.046 -6.416 -6.749 1.00 12.95 179 VAL D C 1
ATOM 10615 O O . VAL D 1 179 ? -42.741 -7.043 -5.735 1.00 9.67 179 VAL D O 1
ATOM 10628 N N . GLN D 1 180 ? -42.191 -6.111 -7.725 1.00 7.09 180 GLN D N 1
ATOM 10629 C CA . GLN D 1 180 ? -40.735 -6.310 -7.648 1.00 8.08 180 GLN D CA 1
ATOM 10630 C C . GLN D 1 180 ? -40.055 -4.997 -7.982 1.00 11.30 180 GLN D C 1
ATOM 10631 O O . GLN D 1 180 ? -40.554 -4.214 -8.792 1.00 11.69 180 GLN D O 1
ATOM 10645 N N . VAL D 1 181 ? -38.939 -4.732 -7.324 1.00 10.11 181 VAL D N 1
ATOM 10646 C CA . VAL D 1 181 ? -38.158 -3.525 -7.597 1.00 8.47 181 VAL D CA 1
ATOM 10647 C C . VAL D 1 181 ? -36.691 -3.917 -7.594 1.00 8.92 181 VAL D C 1
ATOM 10648 O O . VAL D 1 181 ? -36.240 -4.604 -6.678 1.00 13.33 181 VAL D O 1
ATOM 10661 N N . VAL D 1 182 ? -35.993 -3.528 -8.649 1.00 11.88 182 VAL D N 1
ATOM 10662 C CA . VAL D 1 182 ? -34.556 -3.774 -8.752 1.00 13.04 182 VAL D CA 1
ATOM 10663 C C . VAL D 1 182 ? -33.891 -2.519 -9.259 1.00 15.21 182 VAL D C 1
ATOM 10664 O O . VAL D 1 182 ? -34.311 -1.953 -10.269 1.00 14.70 182 VAL D O 1
ATOM 10677 N N . LEU D 1 183 ? -32.841 -2.092 -8.566 1.00 14.02 183 LEU D N 1
ATOM 10678 C CA . LEU D 1 183 ? -32.113 -0.879 -8.908 1.00 12.51 183 LEU D CA 1
ATOM 10679 C C . LEU D 1 183 ? -30.621 -1.153 -8.891 1.00 12.33 183 LEU D C 1
ATOM 10680 O O . LEU D 1 183 ? -30.166 -2.022 -8.137 1.00 18.62 183 LEU D O 1
ATOM 10696 N N . CYS D 1 184 ? -29.873 -0.399 -9.687 1.00 16.68 184 CYS D N 1
ATOM 10697 C CA . CYS D 1 184 ? -28.414 -0.435 -9.576 1.00 18.94 184 CYS D CA 1
ATOM 10698 C C . CYS D 1 184 ? -27.824 0.887 -9.986 1.00 26.2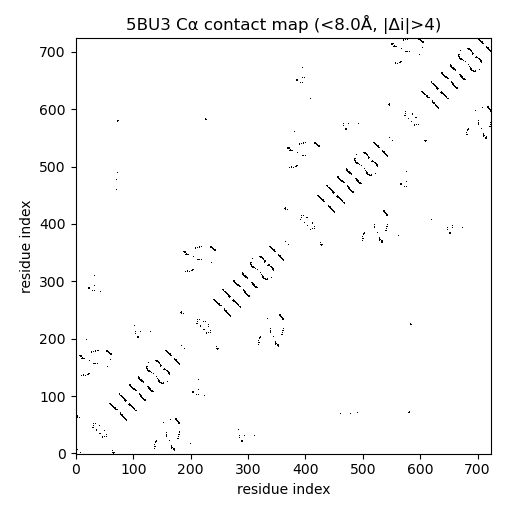6 184 CYS D C 1
ATOM 10699 O O . CYS D 1 184 ? -28.497 1.795 -10.470 1.00 17.23 184 CYS D O 1
#

Solvent-accessible surface area: 29177 Å² total; per-residue (Å²): 129,146,23,21,72,62,18,32,61,21,0,48,44,0,87,149,39,136,39,85,12,67,0,61,5,57,21,36,4,0,0,11,0,0,0,16,49,34,67,75,24,54,34,74,72,102,43,74,39,0,55,132,99,18,18,46,23,53,118,8,32,11,33,17,66,84,31,55,19,67,15,34,13,45,1,79,11,8,25,15,60,26,38,21,9,2,23,43,85,96,37,91,152,52,19,47,0,72,2,76,2,13,7,6,36,42,117,82,1,58,4,23,1,24,59,12,46,1,102,14,111,55,11,12,0,56,1,31,5,12,5,4,18,17,2,15,44,46,38,2,4,19,30,9,101,0,53,10,134,46,56,106,0,51,84,69,41,4,19,9,5,25,15,18,58,41,21,112,70,136,19,6,47,43,43,0,20,0,0,0,16,139,113,42,34,112,123,17,49,43,16,0,32,37,0,92,141,40,136,40,87,12,64,0,64,5,55,23,40,4,0,0,10,0,1,0,14,50,41,64,88,22,55,30,57,45,21,31,66,39,0,50,124,99,17,19,43,25,55,138,10,31,5,35,15,63,83,29,34,31,94,94,89,133,67,14,79,11,7,18,13,90,21,35,27,1,2,37,45,93,102,41,85,138,65,14,32,0,65,4,43,1,4,7,6,41,80,138,79,1,54,3,22,0,26,52,13,69,0,98,27,112,60,12,16,0,44,1,24,6,13,5,4,17,16,3,16,48,44,33,2,5,18,31,9,97,0,24,4,133,52,53,112,0,52,84,71,46,6,22,7,5,24,15,20,59,48,26,106,81,158,20,2,46,51,48,0,27,0,0,0,20,124,143,35,34,93,134,16,34,66,20,0,57,41,0,93,156,40,135,37,88,12,65,0,65,5,54,27,36,3,0,0,4,0,0,0,18,37,44,64,70,28,65,82,45,79,86,29,57,33,0,61,127,118,19,22,44,25,59,127,12,35,10,36,17,60,84,28,49,30,73,86,122,131,66,16,82,14,8,40,13,60,26,39,20,4,2,40,43,90,95,41,86,138,63,13,20,0,29,1,39,2,24,6,6,40,72,135,82,1,58,4,24,7,32,3,8,2,0,39,28,112,59,11,6,0,15,0,26,5,12,6,4,17,19,2,16,46,46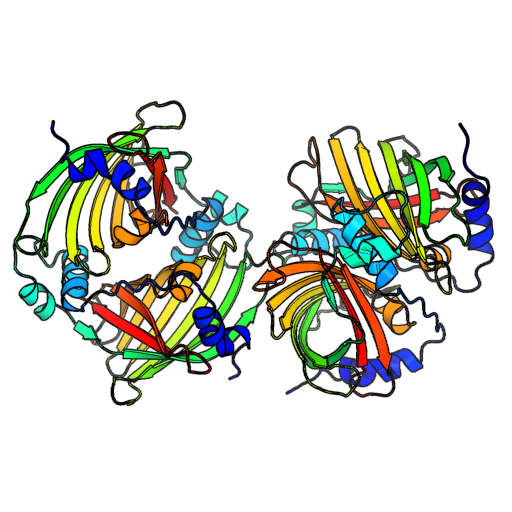,37,2,6,20,31,10,71,0,65,6,58,46,54,109,0,51,81,69,31,0,11,9,6,30,16,18,59,41,26,112,74,135,18,4,46,45,47,0,28,0,0,0,26,128,122,36,34,102,132,16,34,62,27,0,54,43,0,88,149,39,135,40,85,13,63,0,62,3,58,21,40,5,0,0,6,0,0,0,28,17,40,9,34,53,11,24,97,88,85,27,51,32,0,50,130,59,18,19,51,34,57,115,10,32,12,42,18,63,89,28,33,26,88,94,67,132,78,22,65,7,10,21,15,81,24,38,20,3,3,40,49,83,105,41,92,137,56,14,40,1,78,1,67,1,18,8,5,43,78,130,71,1,54,3,21,0,25,70,13,66,1,95,24,111,50,12,6,0,42,1,26,5,13,7,3,16,20,2,9,39,48,37,3,4,20,32,9,82,0,42,6,133,51,52,125,1,51,83,67,24,0,13,10,5,26,15,17,59,41,20,108,73,137,19,8,47,41,44,0,23,0,0,0,26

Nearest PDB structures (foldseek):
  5bu3-assembly2_D  TM=9.941E-01  e=6.596E-36  Streptomyces rugosporus
  5btu-assembly1_A  TM=9.679E-01  e=2.962E-27  Streptomyces rugosporus
  5dyq-assembly1_D  TM=8.579E-01  e=8.007E-11  Micromonospora maris AB-18-032
  8of7-assembly1_A  TM=9.038E-01  e=1.103E-09  Streptomyces sp. NL15-2K
  7dvi-assembly1_A-2  TM=8.702E-01  e=4.977E-09  Parafrankia colletiae

Radius of gyration: 28.96 Å; Cα contacts (8 Å, |Δi|>4): 2024; chains: 4; bounding box: 84×61×63 Å

InterPro domains:
  IPR041013 Allene oxide cyclase barrel-like domain [PF18678] (83-172)